Protein AF-A0A535FXM7-F1 (afdb_monomer)

Radius of gyration: 32.64 Å; Cα contacts (8 Å, |Δi|>4): 1085; chains: 1; bounding box: 68×48×135 Å

Foldseek 3Di:
DPDDPVVVVCVVVVVVVVVVVVVVVVLVVLVVVQVVVVVVVLVLQQQLQAQLQVQLLVVLAQDLDRFPQVSNQRSQVSSCCSNPNPDDGDRRDRPDDQWDWDADDVQQKIWIWGWDSPDPAWTKIKIKMKGWAARDNVVVVPPAEDFDAGPNDTHHRTHIDMYMDMDTRQHAFAAEEDDDDDDQAFAAEEEAAAEFEEETEEQAQEWYEYFDQAHDDDNYAYEIEYLHLYAAEYEWGRHPPHDGPPDQHDYDPDDDDDPDDDDRSDPPHPDNDRHDHDHHPHDSPDDDDDFDAEEAEDAAEWEQEEAEEETGEYAHEHEYAYQRYEYEYFAEEYEYDYAAEPAYAHYEYEFDDQVQQPPDDPHHYDRCVVPRSNDGRDPWRAHAYEFEHLALQDQRYHAHYARYEYAGFHGSSRVRHRYYYDYPPDDDPSPHPDPDRNHRHNYYGYHNYYYYYYGHD

Mean predicted aligned error: 16.91 Å

Sequence (457 aa):
MMTRNRRRKLAGQAILIMTLSIVVLTGLLAIAVDGGMIYLDKRRLQNASDSGALAGGDATETLPLRSYTSIHQTALTEIYHNLFPGTAVPVVPVGATATYTAYALSNTYQFTLTANIANTTWDTYQVVITEAHTFFAAQAIGFSSSGCTINATNTTNAFCLQARAKMWAGTYPFALILLDDQNVQYENLQLNGAPSKLILHDGGAKGGAISNESMNPGNGNIYFNPCGGSGDLWAANESAAGGAASATPAHTTGYFGDSGVYPACLPLHPTTPYPKTTVKIPFPNYPEPAVTGPTYSTPLTASGGTYYLCPGTYSGTLSESSPGSTVIMYPGVYRFTAPIAMSLSGGTIRNATALDYSPPVGAILINCAGYNVTAPAPADLGLIIEIKPPDCPTAGFNVSGGSTTLTFHPSAKYNNISFYIELNGAYPSFGCALTTPMGTHAVNISGQAVLNIYGAF

Solvent-accessible surface area (backbone atoms only — not comparable to full-atom values): 24190 Å² total; per-residue (Å²): 143,90,75,76,72,67,62,67,69,51,59,66,50,55,56,52,53,50,54,51,48,52,54,52,52,51,51,53,49,40,44,51,50,49,55,49,50,54,53,51,51,53,52,39,42,40,54,15,17,44,46,14,6,48,43,20,15,51,43,70,66,75,50,95,64,94,46,46,27,60,24,51,35,47,12,48,43,42,26,33,56,54,70,39,71,94,55,87,68,80,82,58,53,92,81,44,48,53,61,45,77,49,70,40,82,93,46,37,32,38,40,41,39,35,49,44,81,84,49,80,85,51,28,34,16,32,21,36,40,38,35,52,50,66,66,87,45,50,55,84,79,66,54,82,54,67,50,17,71,35,94,91,42,68,41,72,57,8,36,70,48,74,29,77,21,74,26,75,28,80,69,84,40,28,26,31,43,44,47,55,84,86,59,72,87,52,32,43,36,36,22,46,29,83,61,7,36,42,36,29,27,25,25,47,68,28,14,24,31,42,38,41,52,16,52,41,49,79,59,23,46,50,34,42,39,48,53,46,74,18,78,25,40,33,37,53,62,65,33,91,82,52,77,71,68,83,66,76,68,45,77,42,98,61,93,82,83,81,94,71,95,66,86,74,66,72,96,82,64,98,62,58,58,72,65,40,80,38,78,77,70,67,83,79,78,68,81,79,79,78,69,61,55,54,78,39,61,69,66,41,74,53,66,69,42,62,34,40,39,41,26,13,37,31,41,28,28,43,34,29,60,26,70,70,18,34,41,31,32,44,53,38,32,34,40,38,58,30,63,75,20,49,34,32,44,14,11,37,40,31,50,36,55,71,81,58,36,55,64,62,94,87,59,48,72,39,63,41,76,94,53,73,57,69,46,81,60,64,98,67,45,21,26,32,40,36,39,38,37,73,52,56,46,55,40,43,30,35,38,24,28,75,57,16,38,35,42,40,40,14,20,76,90,54,77,18,28,34,37,40,40,49,63,74,68,98,58,92,87,69,74,79,84,62,101,60,62,67,30,73,28,45,32,38,36,18,33,37,14,37,41,39,32,27,14,40,115

Secondary structure (DSSP, 8-state):
--SSSHHHHHHHHHHHHHHHHHHHHHHHHHHHHHHHHHHHHHHHHHHHHHHHHHHHHHHHHS-SS--HHHHHHHHHHHHHHHHSTTPPPPPPPTT--SEEEEEETTTTEEEEEEEE---SS-EEEEEEEEEEEEPSSGGGGT----PEEETTEEETTEEEEEEEEEEEE-------EE--SS-TTS-SEEEESTT-EEEEE-SSSS--EEB-S-EE-TT-EEEEE-SSS---EEEPP--SSS----SPPEE-SS--S---------S--S-PPPPEEES------PPPPPP-S-EE-S-EEE-SSEEEEPSEEE-S-EEE--TT-EEEE-SEEEEE-SS--EEESSSEEEEPPGGGSSPPTT-EEES-TT--TTSPPPS---EEEEE--SSTTS-SEEE-SSS-EEEE---GGGTT-SEEE----S-TTS----SS-SSS-SEEEETT-EEEEPPP-

Structure (mmCIF, N/CA/C/O backbone):
data_AF-A0A535FXM7-F1
#
_entry.id   AF-A0A535FXM7-F1
#
loop_
_atom_site.group_PDB
_atom_site.id
_atom_site.type_symbol
_atom_site.label_atom_id
_atom_site.label_alt_id
_atom_site.label_comp_id
_atom_site.label_asym_id
_atom_site.label_entity_id
_atom_site.label_seq_id
_atom_site.pdbx_PDB_ins_code
_atom_site.Cartn_x
_atom_site.Cartn_y
_atom_site.Cartn_z
_atom_site.occupancy
_atom_site.B_iso_or_equiv
_atom_site.auth_seq_id
_atom_site.auth_comp_id
_atom_site.auth_asym_id
_atom_site.auth_atom_id
_atom_site.pdbx_PDB_model_num
ATOM 1 N N . MET A 1 1 ? -29.737 9.827 94.657 1.00 46.06 1 MET A N 1
ATOM 2 C CA . MET A 1 1 ? -29.883 8.512 93.987 1.00 46.06 1 MET A CA 1
ATOM 3 C C . MET A 1 1 ? -30.565 8.718 92.627 1.00 46.06 1 MET A C 1
ATOM 5 O O . MET A 1 1 ? -31.759 8.513 92.507 1.00 46.06 1 MET A O 1
ATOM 9 N N . MET A 1 2 ? -29.860 9.243 91.612 1.00 51.88 2 MET A N 1
ATOM 10 C CA . MET A 1 2 ? -30.502 9.637 90.339 1.00 51.88 2 MET A CA 1
ATOM 11 C C . MET A 1 2 ? -29.506 9.704 89.163 1.00 51.88 2 MET A C 1
ATOM 13 O O . MET A 1 2 ? -29.454 10.678 88.430 1.00 51.88 2 MET A O 1
ATOM 17 N N . THR A 1 3 ? -28.665 8.682 88.978 1.00 56.25 3 THR A N 1
ATOM 18 C CA . THR A 1 3 ? -27.682 8.661 87.865 1.00 56.25 3 THR A CA 1
ATOM 19 C C . THR A 1 3 ? -27.618 7.343 87.088 1.00 56.25 3 THR A C 1
ATOM 21 O O . THR A 1 3 ? -26.948 7.274 86.061 1.00 56.25 3 THR A O 1
ATOM 24 N N . ARG A 1 4 ? -28.364 6.299 87.481 1.00 54.59 4 ARG A N 1
ATOM 25 C CA . ARG A 1 4 ? -28.248 4.967 86.849 1.00 54.59 4 ARG A CA 1
ATOM 26 C C . ARG A 1 4 ? -29.235 4.700 85.697 1.00 54.59 4 ARG A C 1
ATOM 28 O O . ARG A 1 4 ? -28.945 3.865 84.847 1.00 54.59 4 ARG A O 1
ATOM 35 N N . ASN A 1 5 ? -30.339 5.451 85.592 1.00 53.28 5 ASN A N 1
ATOM 36 C CA . ASN A 1 5 ? -31.394 5.199 84.589 1.00 53.28 5 ASN A CA 1
ATOM 37 C C . ASN A 1 5 ? -31.210 5.908 83.231 1.00 53.28 5 ASN A C 1
ATOM 39 O O . ASN A 1 5 ? -31.860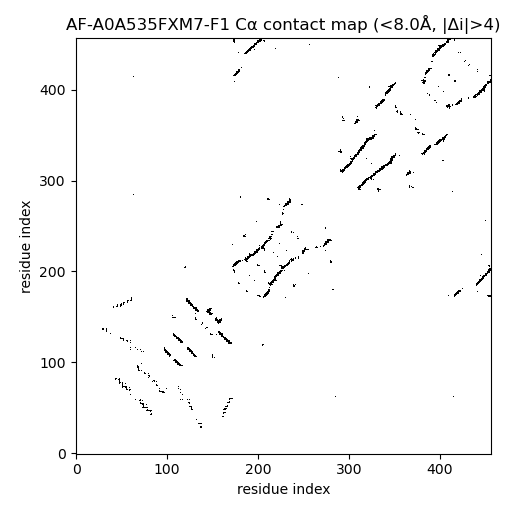 5.519 82.264 1.00 53.28 5 ASN A O 1
ATOM 43 N N . ARG A 1 6 ? -30.306 6.895 83.099 1.00 54.12 6 ARG A N 1
ATOM 44 C CA . ARG A 1 6 ? -30.030 7.544 81.795 1.00 54.12 6 ARG A CA 1
ATOM 45 C C . ARG A 1 6 ? -29.199 6.671 80.845 1.00 54.12 6 ARG A C 1
ATOM 47 O O . ARG A 1 6 ? -29.426 6.722 79.642 1.00 54.12 6 ARG A O 1
ATOM 54 N N . ARG A 1 7 ? -28.307 5.810 81.358 1.00 54.31 7 ARG A N 1
ATOM 55 C CA . ARG A 1 7 ? -27.455 4.940 80.516 1.00 54.31 7 ARG A CA 1
ATOM 56 C C . ARG A 1 7 ? -28.236 3.857 79.754 1.00 54.31 7 ARG A C 1
ATOM 58 O O . ARG A 1 7 ? -27.827 3.488 78.663 1.00 54.31 7 ARG A O 1
ATOM 65 N N . ARG A 1 8 ? -29.378 3.383 80.275 1.00 55.88 8 ARG A N 1
ATOM 66 C CA . ARG A 1 8 ? -30.195 2.345 79.608 1.00 55.88 8 ARG A CA 1
ATOM 67 C C . ARG A 1 8 ? -31.012 2.865 78.416 1.00 55.88 8 ARG A C 1
ATOM 69 O O . ARG A 1 8 ? -31.268 2.091 77.506 1.00 55.88 8 ARG A O 1
ATOM 76 N N . LYS A 1 9 ? -31.380 4.154 78.379 1.00 55.69 9 LYS A N 1
ATOM 77 C CA . LYS A 1 9 ? -32.148 4.736 77.256 1.00 55.69 9 LYS A CA 1
ATOM 78 C C . LYS A 1 9 ? -31.296 5.043 76.015 1.00 55.69 9 LYS A C 1
ATOM 80 O O . LYS A 1 9 ? -31.831 5.052 74.917 1.00 55.69 9 LYS A O 1
ATOM 85 N N . LEU A 1 10 ? -29.986 5.242 76.175 1.00 57.44 10 LEU A N 1
ATOM 86 C CA . LEU A 1 10 ? -29.049 5.502 75.068 1.00 57.44 10 LEU A CA 1
ATOM 87 C C . LEU A 1 10 ? -28.481 4.211 74.441 1.00 57.44 10 LEU A C 1
ATOM 89 O O . LEU A 1 10 ? -28.042 4.230 73.295 1.00 57.44 10 LEU A O 1
ATOM 93 N N . ALA A 1 11 ? -28.524 3.079 75.157 1.00 61.78 11 ALA A N 1
ATOM 94 C CA . ALA A 1 11 ? -27.952 1.809 74.694 1.00 61.78 11 ALA A CA 1
ATOM 95 C C . ALA A 1 11 ? -28.640 1.244 73.430 1.00 61.78 11 ALA A C 1
ATOM 97 O O . ALA A 1 11 ? -27.973 0.649 72.592 1.00 61.78 11 ALA A O 1
ATOM 98 N N . GLY A 1 12 ? -29.948 1.479 73.256 1.00 71.44 12 GLY A N 1
ATOM 99 C CA . GLY A 1 12 ? -30.693 1.080 72.050 1.00 71.44 12 GLY A CA 1
ATOM 100 C C . GLY A 1 12 ? -30.568 2.058 70.874 1.00 71.44 12 GLY A C 1
ATOM 101 O O . GLY A 1 12 ? -30.855 1.698 69.740 1.00 71.44 12 GLY A O 1
ATOM 102 N N . GLN A 1 13 ? -30.110 3.290 71.108 1.00 80.44 13 GLN A N 1
ATOM 103 C CA . GLN A 1 13 ? -29.904 4.267 70.035 1.00 80.44 13 GLN A CA 1
ATOM 104 C C . GLN A 1 13 ? -28.590 4.006 69.291 1.00 80.44 13 GLN A C 1
ATOM 106 O O . GLN A 1 13 ? -28.522 4.169 68.075 1.00 80.44 13 GLN A O 1
ATOM 111 N N . ALA A 1 14 ? -27.561 3.544 70.008 1.00 83.75 14 ALA A N 1
ATOM 112 C CA . ALA A 1 14 ? -26.267 3.216 69.419 1.00 83.75 14 ALA A CA 1
ATOM 113 C C . ALA A 1 14 ? -26.374 2.112 68.351 1.00 83.75 14 ALA A C 1
ATOM 115 O O . ALA A 1 14 ? -25.766 2.236 67.292 1.00 83.75 14 ALA A O 1
ATOM 116 N N . ILE A 1 15 ? -27.194 1.077 68.580 1.00 87.50 15 ILE A N 1
ATOM 117 C CA . ILE A 1 15 ? -27.376 -0.008 67.602 1.00 87.50 15 ILE A CA 1
ATOM 118 C C . ILE A 1 15 ? -28.141 0.458 66.353 1.00 87.50 15 ILE A C 1
ATOM 120 O O . ILE A 1 15 ? -27.818 0.033 65.247 1.00 87.50 15 ILE A O 1
ATOM 124 N N . LEU A 1 16 ? -29.094 1.388 66.495 1.00 88.19 16 LEU A N 1
ATOM 125 C CA . LEU A 1 16 ? -29.804 1.994 65.360 1.00 88.19 16 LEU A CA 1
ATOM 126 C C . LEU A 1 16 ? -28.874 2.870 64.516 1.00 88.19 16 LEU A C 1
ATOM 128 O O . LEU A 1 16 ? -28.870 2.768 63.295 1.00 88.19 16 LEU A O 1
ATOM 132 N N . ILE A 1 17 ? -28.037 3.692 65.155 1.00 89.62 17 ILE A N 1
ATOM 133 C CA . ILE A 1 17 ? -27.054 4.512 64.434 1.00 89.62 17 ILE A CA 1
ATOM 134 C C . ILE A 1 17 ? -26.026 3.617 63.735 1.00 89.62 17 ILE A C 1
ATOM 136 O O . ILE A 1 17 ? -25.681 3.873 62.584 1.00 89.62 17 ILE A O 1
ATOM 140 N N . MET A 1 18 ? -25.569 2.547 64.394 1.00 91.50 18 MET A N 1
ATOM 141 C CA . MET A 1 18 ? -24.604 1.605 63.823 1.00 91.50 18 MET A CA 1
ATOM 142 C C . MET A 1 18 ? -25.181 0.871 62.610 1.00 91.50 18 MET A C 1
ATOM 144 O O . MET A 1 18 ? -24.543 0.831 61.563 1.00 91.50 18 MET A O 1
ATOM 148 N N . THR A 1 19 ? -26.396 0.332 62.724 1.00 93.69 19 THR A N 1
ATOM 149 C CA . THR A 1 19 ? -27.067 -0.360 61.612 1.00 93.69 19 THR A CA 1
ATOM 150 C C . THR A 1 19 ? -27.323 0.581 60.436 1.00 93.69 19 THR A C 1
ATOM 152 O O . THR A 1 19 ? -26.995 0.233 59.305 1.00 93.69 19 THR A O 1
ATOM 155 N N . LEU A 1 20 ? -27.799 1.805 60.688 1.00 92.62 20 LEU A N 1
ATOM 156 C CA . LEU A 1 20 ? -28.018 2.801 59.637 1.00 92.62 20 LEU A CA 1
ATOM 157 C C . LEU A 1 20 ? -26.703 3.247 58.975 1.00 92.62 20 LEU A C 1
ATOM 159 O O . LEU A 1 20 ? -26.644 3.386 57.756 1.00 92.62 20 LEU A O 1
ATOM 163 N N . SER A 1 21 ? -25.622 3.383 59.748 1.00 93.12 21 SER A N 1
ATOM 164 C CA . SER A 1 21 ? -24.287 3.676 59.207 1.00 93.12 21 SER A CA 1
ATOM 165 C C . SER A 1 21 ? -23.767 2.544 58.318 1.00 93.12 21 SER A C 1
ATOM 167 O O . SER A 1 21 ? -23.209 2.816 57.261 1.00 93.12 21 SER A O 1
ATOM 169 N N . ILE A 1 22 ? -23.984 1.277 58.694 1.00 94.56 22 ILE A N 1
ATOM 170 C CA . ILE A 1 22 ? -23.599 0.122 57.867 1.00 94.56 22 ILE A CA 1
ATOM 171 C C . ILE A 1 22 ? -24.371 0.127 56.541 1.00 94.56 22 ILE A C 1
ATOM 173 O O . ILE A 1 22 ? -23.771 -0.093 55.491 1.00 94.56 22 ILE A O 1
ATOM 177 N N . VAL A 1 23 ? -25.673 0.429 56.560 1.00 91.44 23 VAL A N 1
ATOM 178 C CA . VAL A 1 23 ? -26.490 0.548 55.338 1.00 91.44 23 VAL A CA 1
ATOM 179 C C . VAL A 1 23 ? -25.980 1.675 54.435 1.00 91.44 23 VAL A C 1
ATOM 181 O O . VAL A 1 23 ? -25.826 1.483 53.233 1.00 91.44 23 VAL A O 1
ATOM 184 N N . VAL A 1 24 ? -25.649 2.838 55.001 1.00 91.31 24 VAL A N 1
ATOM 185 C CA . VAL A 1 24 ? -25.098 3.958 54.221 1.00 91.31 24 VAL A CA 1
ATOM 186 C C . VAL A 1 24 ? -23.736 3.600 53.621 1.00 91.31 24 VAL A C 1
ATOM 188 O O . VAL A 1 24 ? -23.514 3.822 52.434 1.00 91.31 24 VAL A O 1
ATOM 191 N N . LEU A 1 25 ? -22.829 3.009 54.405 1.00 93.00 25 LEU A N 1
ATOM 192 C CA . LEU A 1 25 ? -21.498 2.622 53.927 1.00 93.00 25 LEU A CA 1
ATOM 193 C C . LEU A 1 25 ? -21.560 1.527 52.854 1.00 93.00 25 LEU A C 1
ATOM 195 O O . LEU A 1 25 ? -20.816 1.591 51.878 1.00 93.00 25 LEU A O 1
ATOM 199 N N . THR A 1 26 ? -22.461 0.553 52.997 1.00 89.81 26 THR A N 1
ATOM 200 C CA . THR A 1 26 ? -22.679 -0.482 51.972 1.00 89.81 26 THR A CA 1
ATOM 201 C C . THR A 1 26 ? -23.300 0.095 50.702 1.00 89.81 26 THR A C 1
ATOM 203 O O . THR A 1 26 ? -22.863 -0.262 49.611 1.00 89.81 26 THR A O 1
ATOM 206 N N . GLY A 1 27 ? -24.230 1.048 50.817 1.00 86.62 27 GLY A N 1
ATOM 207 C CA . GLY A 1 27 ? -24.760 1.792 49.672 1.00 86.62 27 GLY A CA 1
ATOM 208 C C . GLY A 1 27 ? -23.674 2.567 48.919 1.00 86.62 27 GLY A C 1
ATOM 209 O O . GLY A 1 27 ? -23.576 2.463 47.699 1.00 86.62 27 GLY A O 1
ATOM 210 N N . LEU A 1 28 ? -22.801 3.284 49.636 1.00 88.38 28 LEU A N 1
ATOM 211 C CA . LEU A 1 28 ? -21.673 4.006 49.033 1.00 88.38 28 LEU A CA 1
ATOM 212 C C . LEU A 1 28 ? -20.666 3.063 48.361 1.00 88.38 28 LEU A C 1
ATOM 214 O O . LEU A 1 28 ? -20.186 3.368 47.270 1.00 88.38 28 LEU A O 1
ATOM 218 N N . LEU A 1 29 ? -20.373 1.913 48.975 1.00 89.81 29 LEU A N 1
ATOM 219 C CA . LEU A 1 29 ? -19.514 0.889 48.379 1.00 89.81 29 LEU A CA 1
ATOM 220 C C . LEU A 1 29 ? -20.103 0.366 47.065 1.00 89.81 29 LEU A C 1
ATOM 222 O O . LEU A 1 29 ? -19.382 0.250 46.080 1.00 89.81 29 LEU A O 1
ATOM 226 N N . ALA A 1 30 ? -21.404 0.085 47.035 1.00 86.25 30 ALA A N 1
ATOM 227 C CA . ALA A 1 30 ? -22.064 -0.436 45.845 1.00 86.25 30 ALA A CA 1
ATOM 228 C C . ALA A 1 30 ? -22.018 0.565 44.674 1.00 86.25 30 ALA A C 1
ATOM 230 O O . ALA A 1 30 ? -21.722 0.182 43.545 1.00 86.25 30 ALA A O 1
ATOM 231 N N . ILE A 1 31 ? -22.201 1.862 44.954 1.00 85.50 31 ILE A N 1
ATOM 232 C CA . ILE A 1 31 ? -22.034 2.936 43.959 1.00 85.50 31 ILE A CA 1
ATOM 233 C C . ILE A 1 31 ? -20.584 3.020 43.476 1.00 85.50 31 ILE A C 1
ATOM 235 O O . ILE A 1 31 ? -20.338 3.191 42.283 1.00 85.50 31 ILE A O 1
ATOM 239 N N . ALA A 1 32 ? -19.617 2.909 44.390 1.00 88.25 32 ALA A N 1
ATOM 240 C CA . ALA A 1 32 ? -18.202 2.951 44.039 1.00 88.25 32 ALA A CA 1
ATOM 241 C C . ALA A 1 32 ? -17.804 1.777 43.130 1.00 88.25 32 ALA A C 1
ATOM 243 O O . ALA A 1 32 ? -17.017 1.967 42.204 1.00 88.25 32 ALA A O 1
ATOM 244 N N . VAL A 1 33 ? -18.374 0.588 43.357 1.00 89.12 33 VAL A N 1
ATOM 245 C CA . VAL A 1 33 ? -18.168 -0.589 42.501 1.00 89.12 33 VAL A CA 1
ATOM 246 C C . VAL A 1 33 ? -18.789 -0.376 41.121 1.00 89.12 33 VAL A C 1
ATOM 248 O O . VAL A 1 33 ? -18.072 -0.517 40.134 1.00 89.12 33 VAL A O 1
ATOM 251 N N . ASP A 1 34 ? -20.060 0.030 41.032 1.00 86.75 34 ASP A N 1
ATOM 252 C CA . ASP A 1 34 ? -20.723 0.295 39.742 1.00 86.75 34 ASP A CA 1
ATOM 253 C C . ASP A 1 34 ? -19.975 1.376 38.938 1.00 86.75 34 ASP A C 1
ATOM 255 O O . ASP A 1 34 ? -19.668 1.193 37.760 1.00 86.75 34 ASP A O 1
ATOM 259 N N . GLY A 1 35 ? -19.606 2.489 39.583 1.00 84.75 35 GLY A N 1
ATOM 260 C CA . GLY A 1 35 ? -18.837 3.559 38.945 1.00 84.75 35 GLY A CA 1
ATOM 261 C C . GLY A 1 35 ? -17.442 3.108 38.500 1.00 84.75 35 GLY A C 1
ATOM 262 O O . GLY A 1 35 ? -16.980 3.487 37.421 1.00 84.75 35 GLY A O 1
ATOM 263 N N . GLY A 1 36 ? -16.785 2.266 39.302 1.00 88.12 36 GLY A N 1
ATOM 264 C CA . GLY A 1 36 ? -15.497 1.666 38.967 1.00 88.12 36 GLY A CA 1
ATOM 265 C C . GLY A 1 36 ? -15.577 0.740 37.754 1.00 88.12 36 GLY A C 1
ATOM 266 O O . GLY A 1 36 ? -14.736 0.838 36.861 1.00 88.12 36 GLY A O 1
ATOM 267 N N . MET A 1 37 ? -16.607 -0.106 37.680 1.00 88.12 37 MET A N 1
ATOM 268 C CA . MET A 1 37 ? -16.824 -1.026 36.558 1.00 88.12 37 MET A CA 1
ATOM 269 C C . MET A 1 37 ? -17.064 -0.270 35.248 1.00 88.12 37 MET A C 1
ATOM 271 O O . MET A 1 37 ? -16.378 -0.531 34.265 1.00 88.12 37 MET A O 1
ATOM 275 N N . ILE A 1 38 ? -17.929 0.749 35.254 1.00 88.31 38 ILE A N 1
ATOM 276 C CA . ILE A 1 38 ? -18.189 1.588 34.070 1.00 88.31 38 ILE A CA 1
ATOM 277 C C . ILE A 1 38 ? -16.915 2.270 33.572 1.00 88.31 38 ILE A C 1
ATOM 279 O O . ILE A 1 38 ? -16.672 2.365 32.367 1.00 88.31 38 ILE A O 1
ATOM 283 N N . TYR A 1 39 ? -16.093 2.774 34.495 1.00 89.62 39 TYR A N 1
ATOM 284 C CA . TYR A 1 39 ? -14.831 3.410 34.140 1.00 89.62 39 TYR A CA 1
ATOM 285 C C . TYR A 1 39 ? -13.855 2.419 33.488 1.00 89.62 39 TYR A C 1
ATOM 287 O O . TYR A 1 39 ? -13.200 2.760 32.499 1.00 89.62 39 TYR A O 1
ATOM 295 N N . LEU A 1 40 ? -13.774 1.192 34.014 1.00 90.06 40 LEU A N 1
ATOM 296 C CA . LEU A 1 40 ? -12.944 0.131 33.445 1.00 90.06 40 LEU A CA 1
ATOM 297 C C . LEU A 1 40 ? -13.431 -0.287 32.054 1.00 90.06 40 LEU A C 1
ATOM 299 O O . LEU A 1 40 ? -12.609 -0.362 31.139 1.00 90.06 40 LEU A O 1
ATOM 303 N N . ASP A 1 41 ? -14.737 -0.485 31.873 1.00 90.06 41 ASP A N 1
ATOM 304 C CA . ASP A 1 41 ? -15.322 -0.868 30.583 1.00 90.06 41 ASP A CA 1
ATOM 305 C C . ASP A 1 41 ? -15.101 0.223 29.539 1.00 90.06 41 ASP A C 1
ATOM 307 O O . ASP A 1 41 ? -14.587 -0.048 28.455 1.00 90.06 41 ASP A O 1
ATOM 311 N N . LYS A 1 42 ? -15.323 1.495 29.899 1.00 90.06 42 LYS A N 1
ATOM 312 C CA . LYS A 1 42 ? -15.007 2.628 29.020 1.00 90.06 42 LYS A CA 1
ATOM 313 C C . LYS A 1 42 ? -13.553 2.598 28.544 1.00 90.06 42 LYS A C 1
ATOM 315 O O . LYS A 1 42 ? -13.299 2.794 27.357 1.00 90.06 42 LYS A O 1
ATOM 320 N N . ARG A 1 43 ? -12.595 2.370 29.447 1.00 91.06 43 ARG A N 1
ATOM 321 C CA . ARG A 1 43 ? -11.167 2.358 29.095 1.00 91.06 43 ARG A CA 1
ATOM 322 C C . ARG A 1 43 ? -10.808 1.165 28.209 1.00 91.06 43 ARG A C 1
ATOM 324 O O . ARG A 1 43 ? -10.016 1.317 27.284 1.00 91.06 43 ARG A O 1
ATOM 331 N N . ARG A 1 44 ? -11.408 -0.001 28.456 1.00 91.38 44 ARG A N 1
ATOM 332 C CA . ARG A 1 44 ? -11.240 -1.191 27.609 1.00 91.38 44 ARG A CA 1
ATOM 333 C C . ARG A 1 44 ? -11.807 -0.972 26.211 1.00 91.38 44 ARG A C 1
ATOM 335 O O . ARG A 1 44 ? -11.112 -1.249 25.240 1.00 91.38 44 ARG A O 1
ATOM 342 N N . LEU A 1 45 ? -13.014 -0.410 26.110 1.00 92.75 45 LEU A N 1
ATOM 343 C CA . LEU A 1 45 ? -13.646 -0.064 24.837 1.00 92.75 45 LEU A CA 1
ATOM 344 C C . LEU A 1 45 ? -12.800 0.922 24.030 1.00 92.75 45 LEU A C 1
ATOM 346 O O . LEU A 1 45 ? -12.636 0.728 22.832 1.00 92.75 45 LEU A O 1
ATOM 350 N N . GLN A 1 46 ? -12.254 1.953 24.682 1.00 93.94 46 GLN A N 1
ATOM 351 C CA . GLN A 1 46 ? -11.379 2.938 24.038 1.00 93.94 46 GLN A CA 1
ATOM 352 C C . GLN A 1 46 ? -10.089 2.298 23.525 1.00 93.94 46 GLN A C 1
ATOM 354 O O . GLN A 1 46 ? -9.781 2.417 22.343 1.00 93.94 46 GLN A O 1
ATOM 359 N N . ASN A 1 47 ? -9.387 1.549 24.379 1.00 92.00 47 ASN A N 1
ATOM 360 C CA . ASN A 1 47 ? -8.163 0.857 23.982 1.00 92.00 47 ASN A CA 1
ATOM 361 C C . ASN A 1 47 ? -8.409 -0.100 22.807 1.00 92.00 47 ASN A C 1
ATOM 363 O O . ASN A 1 47 ? -7.622 -0.120 21.868 1.00 92.00 47 ASN A O 1
ATOM 367 N N . ALA A 1 48 ? -9.512 -0.855 22.838 1.00 92.75 48 ALA A N 1
ATOM 368 C CA . ALA A 1 48 ? -9.878 -1.775 21.769 1.00 92.75 48 ALA A CA 1
ATOM 369 C C . ALA A 1 48 ? -10.304 -1.059 20.480 1.00 92.75 48 ALA A C 1
ATOM 371 O O . ALA A 1 48 ? -9.992 -1.529 19.388 1.00 92.75 48 ALA A O 1
ATOM 372 N N . SER A 1 49 ? -11.018 0.070 20.576 1.00 94.75 49 SER A N 1
ATOM 373 C CA . SER A 1 49 ? -11.380 0.845 19.389 1.00 94.75 49 SER A CA 1
ATOM 374 C C . SER A 1 49 ? -10.151 1.466 18.741 1.00 94.75 49 SER A C 1
ATOM 376 O O . SER A 1 49 ? -10.031 1.410 17.522 1.00 94.75 49 SER A O 1
ATOM 378 N N . ASP A 1 50 ? -9.240 2.021 19.543 1.00 92.50 50 ASP A N 1
ATOM 379 C CA . ASP A 1 50 ? -8.034 2.687 19.055 1.00 92.50 50 ASP A CA 1
ATOM 380 C C . ASP A 1 50 ? -7.069 1.682 18.418 1.00 92.50 50 ASP A C 1
ATOM 382 O O . ASP A 1 50 ? -6.608 1.913 17.300 1.00 92.50 50 ASP A O 1
ATOM 386 N N . SER A 1 51 ? -6.830 0.532 19.062 1.00 90.62 51 SER A N 1
ATOM 387 C CA . SER A 1 51 ? -6.003 -0.538 18.488 1.00 90.62 51 SER A CA 1
ATOM 388 C C . SER A 1 51 ? -6.625 -1.124 17.222 1.00 90.62 51 SER A C 1
ATOM 390 O O . SER A 1 51 ? -5.942 -1.267 16.211 1.00 90.62 51 SER A O 1
ATOM 392 N N . GLY A 1 52 ? -7.937 -1.379 17.228 1.00 91.62 52 GLY A N 1
ATOM 393 C CA . GLY A 1 52 ? -8.665 -1.862 16.057 1.00 91.62 52 GLY A CA 1
ATOM 394 C C . GLY A 1 52 ? -8.646 -0.876 14.889 1.00 91.62 52 GLY A C 1
ATOM 395 O O . GLY A 1 52 ? -8.522 -1.286 13.735 1.00 91.62 52 GLY A O 1
ATOM 396 N N . ALA A 1 53 ? -8.764 0.425 15.170 1.00 91.94 53 ALA A N 1
ATOM 397 C CA . ALA A 1 53 ? -8.689 1.461 14.147 1.00 91.94 53 ALA A CA 1
ATOM 398 C C . ALA A 1 53 ? -7.275 1.589 13.577 1.00 91.94 53 ALA A C 1
ATOM 400 O O . ALA A 1 53 ? -7.137 1.716 12.362 1.00 91.94 53 ALA A O 1
ATOM 401 N N . LEU A 1 54 ? -6.248 1.512 14.429 1.00 88.56 54 LEU A N 1
ATOM 402 C CA . LEU A 1 54 ? -4.852 1.537 14.007 1.00 88.56 54 LEU A CA 1
ATOM 403 C C . LEU A 1 54 ? -4.509 0.329 13.131 1.00 88.56 54 LEU A C 1
ATOM 405 O O . LEU A 1 54 ? -3.999 0.508 12.034 1.00 88.56 54 LEU A O 1
ATOM 409 N N . ALA A 1 55 ? -4.859 -0.879 13.568 1.00 89.38 55 ALA A N 1
ATOM 410 C CA . ALA A 1 55 ? -4.556 -2.109 12.844 1.00 89.38 55 ALA A CA 1
ATOM 411 C C . ALA A 1 55 ? -5.365 -2.260 11.551 1.00 89.38 55 ALA A C 1
ATOM 413 O O . ALA A 1 55 ? -4.846 -2.716 10.537 1.00 89.38 55 ALA A O 1
ATOM 414 N N . GLY A 1 56 ? -6.636 -1.844 11.554 1.00 86.88 56 GLY A N 1
ATOM 415 C CA . GLY A 1 56 ? -7.427 -1.779 10.327 1.00 86.88 56 GLY A CA 1
ATOM 416 C C . GLY A 1 56 ? -6.880 -0.747 9.346 1.00 86.88 56 GLY A C 1
ATOM 417 O O . GLY A 1 56 ? -6.837 -1.008 8.152 1.00 86.88 56 GLY A O 1
ATOM 418 N N . GLY A 1 57 ? -6.416 0.397 9.844 1.00 81.69 57 GLY A N 1
ATOM 419 C CA . GLY A 1 57 ? -5.769 1.418 9.032 1.00 81.69 57 GLY A CA 1
ATOM 420 C C . GLY A 1 57 ? -4.426 0.983 8.436 1.00 81.69 57 GLY A C 1
ATOM 421 O O . GLY A 1 57 ? -4.199 1.156 7.244 1.00 81.69 57 GLY A O 1
ATOM 422 N N . ASP A 1 58 ? -3.577 0.325 9.216 1.00 79.00 58 ASP A N 1
ATOM 423 C CA . ASP A 1 58 ? -2.330 -0.275 8.722 1.00 79.00 58 ASP A CA 1
ATOM 424 C C . ASP A 1 58 ? -2.607 -1.375 7.674 1.00 79.00 58 ASP A C 1
ATOM 426 O O . ASP A 1 58 ? -2.000 -1.429 6.605 1.00 79.00 58 ASP A O 1
ATOM 430 N N . ALA A 1 59 ? -3.637 -2.199 7.895 1.00 76.62 59 ALA A N 1
ATOM 431 C CA . ALA A 1 59 ? -4.081 -3.190 6.914 1.00 76.62 59 ALA A CA 1
ATOM 432 C C . ALA A 1 59 ? -4.687 -2.568 5.641 1.00 76.62 59 ALA A C 1
ATOM 434 O O . ALA A 1 59 ? -4.657 -3.201 4.583 1.00 76.62 59 ALA A O 1
ATOM 435 N N . THR A 1 60 ? -5.241 -1.347 5.707 1.00 72.38 60 THR A N 1
ATOM 436 C CA . THR A 1 60 ? -5.639 -0.612 4.490 1.00 72.38 60 THR A CA 1
ATOM 437 C C . THR A 1 60 ? -4.440 -0.155 3.661 1.00 72.38 60 THR A C 1
ATOM 439 O O . THR A 1 60 ? -4.602 0.064 2.463 1.00 72.38 60 THR A O 1
ATOM 442 N N . GLU A 1 61 ? -3.258 -0.045 4.270 1.00 67.00 61 GLU A N 1
ATOM 443 C CA . GLU A 1 61 ? -2.029 0.455 3.648 1.00 67.00 61 GLU A CA 1
ATOM 444 C C . GLU A 1 61 ? -1.149 -0.669 3.071 1.00 67.00 61 GLU A C 1
ATOM 446 O O . GLU A 1 61 ? -0.536 -0.499 2.022 1.00 67.00 61 GLU A O 1
ATOM 451 N N . THR A 1 62 ? -1.121 -1.841 3.713 1.00 55.84 62 THR A N 1
ATOM 452 C CA . THR A 1 62 ? -0.113 -2.895 3.475 1.00 55.84 62 THR A CA 1
ATOM 453 C C . THR A 1 62 ? -0.512 -4.011 2.493 1.00 55.84 62 THR A C 1
ATOM 455 O O . THR A 1 62 ? 0.291 -4.910 2.240 1.00 55.84 62 THR A O 1
ATOM 458 N N . LEU A 1 63 ? -1.723 -4.009 1.915 1.00 46.06 63 LEU A N 1
ATOM 459 C CA . LEU A 1 63 ? -2.230 -5.161 1.147 1.00 46.06 63 LEU A CA 1
ATOM 460 C C . LEU A 1 63 ? -2.300 -4.936 -0.382 1.00 46.06 63 LEU A C 1
ATOM 462 O O . LEU A 1 63 ? -2.990 -4.020 -0.833 1.00 46.06 63 LEU A O 1
ATOM 466 N N . PRO A 1 64 ? -1.711 -5.836 -1.206 1.00 38.88 64 PRO A N 1
ATOM 467 C CA . PRO A 1 64 ? -1.625 -5.695 -2.670 1.00 38.88 64 PRO A CA 1
ATOM 468 C C . PRO A 1 64 ? -2.968 -5.875 -3.409 1.00 38.88 64 PRO A C 1
ATOM 470 O O . PRO A 1 64 ? -3.066 -5.649 -4.612 1.00 38.88 64 PRO A O 1
ATOM 473 N N . LEU A 1 65 ? -4.035 -6.263 -2.703 1.00 41.75 65 LEU A N 1
ATOM 474 C CA . LEU A 1 65 ? -5.402 -6.341 -3.216 1.00 41.75 65 LEU A CA 1
ATOM 475 C C . LEU A 1 65 ? -6.341 -5.787 -2.139 1.00 41.75 65 LEU A C 1
ATOM 477 O O . LEU A 1 65 ? -6.515 -6.403 -1.088 1.00 41.75 65 LEU A O 1
ATOM 481 N N . ARG A 1 66 ? -6.938 -4.618 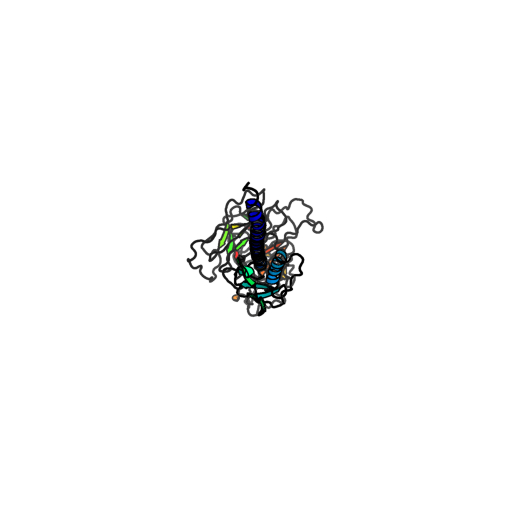-2.397 1.00 58.09 66 ARG A N 1
ATOM 482 C CA . ARG A 1 66 ? -7.875 -3.919 -1.500 1.00 58.09 66 ARG A CA 1
ATOM 483 C C . ARG A 1 66 ? -9.124 -4.770 -1.216 1.00 58.09 66 ARG A C 1
ATOM 485 O O . ARG A 1 66 ? -10.140 -4.638 -1.893 1.00 58.09 66 ARG A O 1
ATOM 492 N N . SER A 1 67 ? -9.047 -5.654 -0.222 1.00 69.88 67 SER A N 1
ATOM 493 C CA . SER A 1 67 ? -10.135 -6.546 0.187 1.00 69.88 67 SER A CA 1
ATOM 494 C C . SER A 1 67 ? -10.667 -6.155 1.562 1.00 69.88 67 SER A C 1
ATOM 496 O O . SER A 1 67 ? -9.950 -6.204 2.560 1.00 69.88 67 SER A O 1
ATOM 498 N N . TYR A 1 68 ? -11.950 -5.800 1.638 1.00 80.94 68 TYR A N 1
ATOM 499 C CA . TYR A 1 68 ? -12.605 -5.451 2.904 1.00 80.94 68 TYR A CA 1
ATOM 500 C C . TYR A 1 68 ? -12.551 -6.589 3.927 1.00 80.94 68 TYR A C 1
ATOM 502 O O . TYR A 1 68 ? -12.412 -6.336 5.120 1.00 80.94 68 TYR A O 1
ATOM 510 N N . THR A 1 69 ? -12.608 -7.845 3.476 1.00 86.06 69 THR A N 1
ATOM 511 C CA . THR A 1 69 ? -12.576 -9.012 4.362 1.00 86.06 69 THR A CA 1
ATOM 512 C C . THR A 1 69 ? -11.295 -9.064 5.199 1.00 86.06 69 THR A C 1
ATOM 514 O O . THR A 1 69 ? -11.380 -9.238 6.412 1.00 86.06 69 THR A O 1
ATOM 517 N N . SER A 1 70 ? -10.118 -8.877 4.593 1.00 83.88 70 SER A N 1
ATOM 518 C CA . SER A 1 70 ? -8.838 -8.941 5.313 1.00 83.88 70 SER A CA 1
ATOM 519 C C . SER A 1 70 ? -8.641 -7.745 6.241 1.00 83.88 70 SER A C 1
ATOM 521 O O . SER A 1 70 ? -8.263 -7.928 7.393 1.00 83.88 70 SER A O 1
ATOM 523 N N . ILE A 1 71 ? -8.973 -6.537 5.776 1.00 84.88 71 ILE A N 1
ATOM 524 C CA . ILE A 1 71 ? -8.866 -5.306 6.572 1.00 84.88 71 ILE A CA 1
ATOM 525 C C . ILE A 1 71 ? -9.729 -5.416 7.837 1.00 84.88 71 ILE A C 1
ATOM 527 O O . ILE A 1 71 ? -9.269 -5.169 8.956 1.00 84.88 71 ILE A O 1
ATOM 531 N N . HIS A 1 72 ? -10.990 -5.825 7.669 1.00 91.81 72 HIS A N 1
ATOM 532 C CA . HIS A 1 72 ? -11.893 -6.028 8.791 1.00 91.81 72 HIS A CA 1
ATOM 533 C C . HIS A 1 72 ? -11.419 -7.152 9.708 1.00 91.81 72 HIS A C 1
ATOM 535 O O . HIS A 1 72 ? -11.543 -7.003 10.919 1.00 91.81 72 HIS A O 1
ATOM 541 N N . GLN A 1 73 ? -10.843 -8.234 9.173 1.00 92.69 73 GLN A N 1
ATOM 542 C CA . GLN A 1 73 ? -10.319 -9.327 9.992 1.00 92.69 73 GLN A CA 1
ATOM 543 C C . GLN A 1 73 ? -9.177 -8.860 10.904 1.00 92.69 73 GLN A C 1
ATOM 545 O O . GLN A 1 73 ? -9.190 -9.181 12.094 1.00 92.69 73 GLN A O 1
ATOM 550 N N . THR A 1 74 ? -8.221 -8.083 10.386 1.00 90.06 74 THR A N 1
ATOM 551 C CA . THR A 1 74 ? -7.091 -7.562 11.174 1.00 90.06 74 THR A CA 1
ATOM 552 C C . THR A 1 74 ? -7.574 -6.640 12.291 1.00 90.06 74 THR A C 1
ATOM 554 O O . THR A 1 74 ? -7.228 -6.838 13.455 1.00 90.06 74 THR A O 1
ATOM 557 N N . ALA A 1 75 ? -8.465 -5.695 11.972 1.00 92.94 75 ALA A N 1
ATOM 558 C CA . ALA A 1 75 ? -9.062 -4.816 12.975 1.00 92.94 75 ALA A CA 1
ATOM 559 C C . ALA A 1 75 ? -9.824 -5.597 14.058 1.00 92.94 75 ALA A C 1
ATOM 561 O O . ALA A 1 75 ? -9.690 -5.319 15.246 1.00 92.94 75 ALA A O 1
ATOM 562 N N . LEU A 1 76 ? -10.631 -6.583 13.654 1.00 94.25 76 LEU A N 1
ATOM 563 C CA . LEU A 1 76 ? -11.459 -7.376 14.565 1.00 94.25 76 LEU A CA 1
ATOM 564 C C . LEU A 1 76 ? -10.599 -8.269 15.469 1.00 94.25 76 LEU A C 1
ATOM 566 O O . LEU A 1 76 ? -10.936 -8.457 16.635 1.00 94.25 76 LEU A O 1
ATOM 570 N N . THR A 1 77 ? -9.452 -8.733 14.974 1.00 93.50 77 THR A N 1
ATOM 571 C CA . THR A 1 77 ? -8.465 -9.480 15.763 1.00 93.50 77 THR A CA 1
ATOM 572 C C . THR A 1 77 ? -7.910 -8.630 16.908 1.00 93.50 77 THR A C 1
ATOM 574 O O . THR A 1 77 ? -7.983 -9.052 18.062 1.00 93.50 77 THR A O 1
ATOM 577 N N . GLU A 1 78 ? -7.470 -7.397 16.639 1.00 93.31 78 GLU A N 1
ATOM 578 C CA . GLU A 1 78 ? -6.962 -6.492 17.685 1.00 93.31 78 GLU A CA 1
ATOM 579 C C . GLU A 1 78 ? -8.038 -6.052 18.685 1.00 93.31 78 GLU A C 1
ATOM 581 O O . GLU A 1 78 ? -7.791 -5.991 19.895 1.00 93.31 78 GLU A O 1
ATOM 586 N N . ILE A 1 79 ? -9.263 -5.815 18.207 1.00 94.94 79 ILE A N 1
ATOM 587 C CA . ILE A 1 79 ? -10.417 -5.531 19.071 1.00 94.94 79 ILE A CA 1
ATOM 588 C C . ILE A 1 79 ? -10.620 -6.685 20.062 1.00 94.94 79 ILE A C 1
ATOM 590 O O . ILE A 1 79 ? -10.739 -6.453 21.267 1.00 94.94 79 ILE A O 1
ATOM 594 N N . TYR A 1 80 ? -10.617 -7.931 19.579 1.00 93.75 80 TYR A N 1
ATOM 595 C CA . TYR A 1 80 ? -10.807 -9.116 20.417 1.00 93.75 80 TYR A CA 1
ATOM 596 C C . TYR A 1 80 ? -9.641 -9.359 21.372 1.00 93.75 80 TYR A C 1
ATOM 598 O O . TYR A 1 80 ? -9.883 -9.731 22.517 1.00 93.75 80 TYR A O 1
ATOM 606 N N . HIS A 1 81 ? -8.399 -9.095 20.964 1.00 91.81 81 HIS A N 1
ATOM 607 C CA . HIS A 1 81 ? -7.249 -9.179 21.866 1.00 91.81 81 HIS A CA 1
ATOM 608 C C . HIS A 1 81 ? -7.370 -8.230 23.065 1.00 91.81 81 HIS A C 1
ATOM 610 O O . HIS A 1 81 ? -6.990 -8.600 24.177 1.00 91.81 81 HIS A O 1
ATOM 616 N N . ASN A 1 82 ? -7.935 -7.037 22.859 1.00 90.94 82 ASN A N 1
ATOM 617 C CA . ASN A 1 82 ? -8.088 -6.031 23.910 1.00 90.94 82 ASN A CA 1
ATOM 618 C C . ASN A 1 82 ? -9.346 -6.230 24.775 1.00 90.94 82 ASN A C 1
ATOM 620 O O . ASN A 1 82 ? -9.311 -5.945 25.973 1.00 90.94 82 ASN A O 1
ATOM 624 N N . LEU A 1 83 ? -10.451 -6.709 24.196 1.00 91.00 83 LEU A N 1
ATOM 625 C CA . LEU A 1 83 ? -11.721 -6.908 24.910 1.00 91.00 83 LEU A CA 1
ATOM 626 C C . LEU A 1 83 ? -11.864 -8.302 25.527 1.00 91.00 83 LEU A C 1
ATOM 628 O O . LEU A 1 83 ? -12.338 -8.428 26.655 1.00 91.00 83 LEU A O 1
ATOM 632 N N . PHE A 1 84 ? -11.462 -9.345 24.801 1.00 91.00 84 PHE A N 1
ATOM 633 C CA . PHE A 1 84 ? -11.723 -10.745 25.144 1.00 91.00 84 PHE A CA 1
ATOM 634 C C . PHE A 1 84 ? -10.457 -11.601 24.984 1.00 91.00 84 PHE A C 1
ATOM 636 O O . PHE A 1 84 ? -10.432 -12.531 24.168 1.00 91.00 84 PHE A O 1
ATOM 643 N N . PRO A 1 85 ? -9.388 -11.319 25.749 1.00 87.06 85 PRO A N 1
ATOM 644 C CA . PRO A 1 85 ? -8.130 -12.045 25.620 1.00 87.06 85 PRO A CA 1
ATOM 645 C C . PRO A 1 85 ? -8.351 -13.560 25.754 1.00 87.06 85 PRO A C 1
ATOM 647 O O . PRO A 1 85 ? -8.982 -14.028 26.700 1.00 87.06 85 PRO A O 1
ATOM 650 N N . GLY A 1 86 ? -7.848 -14.326 24.780 1.00 83.69 86 GLY A N 1
ATOM 651 C CA . GLY A 1 86 ? -8.004 -15.786 24.716 1.00 83.69 86 GLY A CA 1
ATOM 652 C C . GLY A 1 86 ? -9.304 -16.284 24.068 1.00 83.69 86 GLY A C 1
ATOM 653 O O . GLY A 1 86 ? -9.503 -17.492 23.971 1.00 83.69 86 GLY A O 1
ATOM 654 N N . THR A 1 87 ? -10.177 -15.388 23.601 1.00 87.06 87 THR A N 1
ATOM 655 C CA . THR A 1 87 ? -11.394 -15.757 22.861 1.00 87.06 87 THR A CA 1
ATOM 656 C C . THR A 1 87 ? -11.103 -15.862 21.369 1.00 87.06 87 THR A C 1
ATOM 658 O O . THR A 1 87 ? -10.397 -15.027 20.806 1.00 87.06 87 THR A O 1
ATOM 661 N N . ALA A 1 88 ? -11.671 -16.875 20.712 1.00 86.38 88 ALA A N 1
ATOM 662 C CA . ALA A 1 88 ? -11.562 -17.017 19.266 1.00 86.38 88 ALA A CA 1
ATOM 663 C C . ALA A 1 88 ? -12.225 -15.830 18.548 1.00 86.38 88 ALA A C 1
ATOM 665 O O . ALA A 1 88 ? -13.365 -15.459 18.840 1.00 86.38 88 ALA A O 1
ATOM 666 N N . VAL A 1 89 ? -11.501 -15.259 17.591 1.00 89.75 89 VAL A N 1
ATOM 667 C CA . VAL A 1 89 ? -11.966 -14.145 16.766 1.00 89.75 89 VAL A CA 1
ATOM 668 C C . VAL A 1 89 ? -12.911 -14.686 15.684 1.00 89.75 89 VAL A C 1
ATOM 670 O O . VAL A 1 89 ? -12.538 -15.627 14.979 1.00 89.75 89 VAL A O 1
ATOM 673 N N . PRO A 1 90 ? -14.123 -14.129 15.514 1.00 89.25 90 PRO A N 1
ATOM 674 C CA . PRO A 1 90 ? -14.992 -14.478 14.402 1.00 89.25 90 PRO A CA 1
ATOM 675 C C . PRO A 1 90 ? -14.325 -14.200 13.058 1.00 89.25 90 PRO A C 1
ATOM 677 O O . PRO A 1 90 ? -13.635 -13.194 12.882 1.00 89.25 90 PRO A O 1
ATOM 680 N N . VAL A 1 91 ? -14.583 -15.082 12.097 1.00 91.88 91 VAL A N 1
ATOM 681 C CA . VAL A 1 91 ? -14.122 -14.904 10.722 1.00 91.88 91 VAL A CA 1
ATOM 682 C C . VAL A 1 91 ? -15.019 -13.886 10.023 1.00 91.88 91 VAL A C 1
ATOM 684 O O . VAL A 1 91 ? -16.243 -14.033 10.011 1.00 91.88 91 VAL A O 1
ATOM 687 N N . VAL A 1 92 ? -14.415 -12.864 9.421 1.00 92.12 92 VAL A N 1
ATOM 688 C CA . VAL A 1 92 ? -15.113 -11.929 8.540 1.00 92.12 92 VAL A CA 1
ATOM 689 C C . VAL A 1 92 ? -15.474 -12.653 7.234 1.00 92.12 92 VAL A C 1
ATOM 691 O O . VAL A 1 92 ? -14.600 -13.268 6.620 1.00 92.12 92 VAL A O 1
ATOM 694 N N . PRO A 1 93 ? -16.738 -12.600 6.774 1.00 89.19 93 PRO A N 1
ATOM 695 C CA . PRO A 1 93 ? -17.156 -13.278 5.552 1.00 89.19 93 PRO A CA 1
ATOM 696 C C . PRO A 1 93 ? -16.406 -12.806 4.301 1.00 89.19 93 PRO A C 1
ATOM 698 O O . PRO A 1 93 ? -16.075 -11.625 4.144 1.00 89.19 93 PRO A O 1
ATOM 701 N N . VAL A 1 94 ? -16.209 -13.733 3.363 1.00 80.31 94 VAL A N 1
ATOM 702 C CA . VAL A 1 94 ? -15.743 -13.417 2.007 1.00 80.31 94 V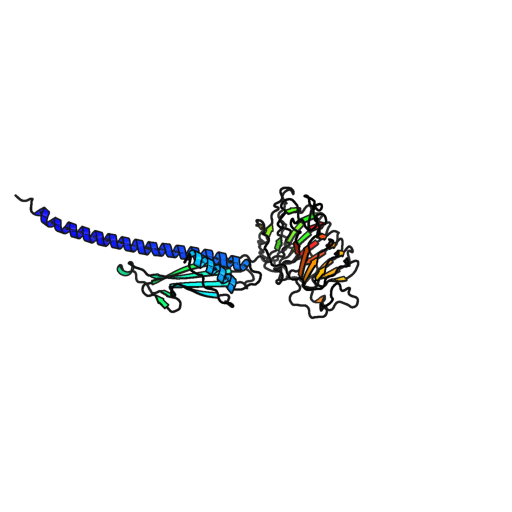AL A CA 1
ATOM 703 C C . VAL A 1 94 ? -16.822 -12.580 1.314 1.00 80.31 94 VAL A C 1
ATOM 705 O O . VAL A 1 94 ? -17.974 -13.002 1.240 1.00 80.31 94 VAL A O 1
ATOM 708 N N . GLY A 1 95 ? -16.460 -11.386 0.837 1.00 77.12 95 GLY A N 1
ATOM 709 C CA . GLY A 1 95 ? -17.411 -10.435 0.245 1.00 77.12 95 GLY A CA 1
ATOM 710 C C . GLY A 1 95 ? -17.978 -9.402 1.223 1.00 77.12 95 GLY A C 1
ATOM 711 O O . GLY A 1 95 ? -18.973 -8.752 0.906 1.00 77.12 95 GLY A O 1
ATOM 712 N N . ALA A 1 96 ? -17.359 -9.228 2.397 1.00 84.94 96 ALA A N 1
ATOM 713 C CA . ALA A 1 96 ? -17.628 -8.072 3.248 1.00 84.94 96 ALA A CA 1
ATOM 714 C C . ALA A 1 96 ? -17.515 -6.764 2.442 1.00 84.94 96 ALA A C 1
ATOM 716 O O . ALA A 1 96 ? -16.675 -6.624 1.554 1.00 84.94 96 ALA A O 1
ATOM 717 N N . THR A 1 97 ? -18.398 -5.817 2.741 1.00 88.50 97 THR A N 1
ATOM 718 C CA . THR A 1 97 ? -18.435 -4.500 2.097 1.00 88.50 97 THR A CA 1
ATOM 719 C C . THR A 1 97 ? -17.657 -3.469 2.907 1.00 88.50 97 THR A C 1
ATOM 721 O O . THR A 1 97 ? -17.202 -3.765 4.004 1.00 88.50 97 THR A O 1
ATOM 724 N N . ALA A 1 98 ? -17.587 -2.231 2.407 1.00 86.94 98 ALA A N 1
ATOM 725 C CA . ALA A 1 98 ? -16.970 -1.088 3.086 1.00 86.94 98 ALA A CA 1
ATOM 726 C C . ALA A 1 98 ? -17.380 -0.914 4.551 1.00 86.94 98 ALA A C 1
ATOM 728 O O . ALA A 1 98 ? -16.563 -0.508 5.372 1.00 86.94 98 ALA A O 1
ATOM 729 N N . THR A 1 99 ? -18.630 -1.226 4.884 1.00 92.62 99 THR A N 1
ATOM 730 C CA . THR A 1 99 ? -19.080 -1.320 6.269 1.00 92.62 99 THR A CA 1
ATOM 731 C C . THR A 1 99 ? -19.371 -2.773 6.605 1.00 92.62 99 THR A C 1
ATOM 733 O O . THR A 1 99 ? -20.095 -3.453 5.876 1.00 92.62 99 THR A O 1
ATOM 736 N N . TYR A 1 100 ? -18.842 -3.226 7.737 1.00 94.25 100 TYR A N 1
ATOM 737 C CA . TYR A 1 100 ? -19.094 -4.541 8.304 1.00 94.25 100 TYR A CA 1
ATOM 738 C C . TYR A 1 100 ? -19.526 -4.399 9.763 1.00 94.25 100 TYR A C 1
ATOM 740 O O . TYR A 1 100 ? -18.922 -3.656 10.542 1.00 94.25 100 TYR A O 1
ATOM 748 N N . THR A 1 101 ? -20.591 -5.105 10.139 1.00 93.94 101 THR A N 1
ATOM 749 C CA . THR A 1 101 ? -21.096 -5.131 11.512 1.00 93.94 101 THR A CA 1
ATOM 750 C C . THR A 1 101 ? -21.020 -6.545 12.063 1.00 93.94 101 THR A C 1
ATOM 752 O O . THR A 1 101 ? -21.496 -7.486 11.435 1.00 93.94 101 THR A O 1
ATOM 755 N N . ALA A 1 102 ? -20.434 -6.679 13.249 1.00 91.94 102 ALA A N 1
ATOM 756 C CA . ALA A 1 102 ? -20.323 -7.933 13.980 1.00 91.94 102 ALA A CA 1
ATOM 757 C C . ALA A 1 102 ? -20.853 -7.774 15.406 1.00 91.94 102 ALA A C 1
ATOM 759 O O . ALA A 1 102 ? -20.882 -6.670 15.954 1.00 91.94 102 ALA A O 1
ATOM 760 N N . TYR A 1 103 ? -21.245 -8.893 16.010 1.00 91.50 103 TYR A N 1
ATOM 761 C CA . TYR A 1 103 ? -21.818 -8.943 17.352 1.00 91.50 103 TYR A CA 1
ATOM 762 C C . TYR A 1 103 ? -21.114 -10.012 18.188 1.00 91.50 103 TYR A C 1
ATOM 764 O O . TYR A 1 103 ? -20.708 -11.046 17.655 1.00 91.50 103 TYR A O 1
ATOM 772 N N . ALA A 1 104 ? -20.988 -9.783 19.496 1.00 87.44 104 ALA A N 1
ATOM 773 C CA . ALA A 1 104 ? -20.377 -10.736 20.424 1.00 87.44 104 ALA A CA 1
ATOM 774 C C . ALA A 1 104 ? -21.142 -10.857 21.742 1.00 87.44 104 ALA A C 1
ATOM 776 O O . ALA A 1 104 ? -21.945 -9.989 22.092 1.00 87.44 104 ALA A O 1
ATOM 777 N N . LEU A 1 105 ? -20.858 -11.952 22.462 1.00 83.44 105 LEU A N 1
ATOM 778 C CA . LEU A 1 105 ? -21.374 -12.257 23.802 1.00 83.44 105 LEU A CA 1
ATOM 779 C C . LEU A 1 105 ? -22.891 -12.051 23.897 1.00 83.44 105 LEU A C 1
ATOM 781 O O . LEU A 1 105 ? -23.372 -11.189 24.629 1.00 83.44 105 LEU A O 1
ATOM 785 N N . SER A 1 106 ? -23.646 -12.819 23.107 1.00 81.44 106 SER A N 1
ATOM 786 C CA . SER A 1 106 ? -25.117 -12.769 23.086 1.00 81.44 106 SER A CA 1
ATOM 787 C C . SER A 1 106 ? -25.684 -11.370 22.797 1.00 81.44 106 SER A C 1
ATOM 789 O O . SER A 1 106 ? -26.623 -10.935 23.454 1.00 81.44 106 SER A O 1
ATOM 791 N N . ASN A 1 107 ? -25.110 -10.664 21.814 1.00 81.38 107 ASN A N 1
ATOM 792 C CA . ASN A 1 107 ? -25.468 -9.290 21.425 1.00 81.38 107 ASN A CA 1
ATOM 793 C C . ASN A 1 107 ? -25.194 -8.221 22.502 1.00 81.38 107 ASN A C 1
ATOM 795 O O . ASN A 1 107 ? -25.736 -7.122 22.418 1.00 81.38 107 ASN A O 1
ATOM 799 N N . THR A 1 108 ? -24.330 -8.499 23.484 1.00 86.62 108 THR A N 1
ATOM 800 C CA . THR A 1 108 ? -23.887 -7.482 24.459 1.00 86.62 108 THR A CA 1
ATOM 801 C C . THR A 1 108 ? -22.966 -6.449 23.812 1.00 86.62 108 THR A C 1
ATOM 803 O O . THR A 1 108 ? -22.990 -5.281 24.193 1.00 86.62 108 THR A O 1
ATOM 806 N N . TYR A 1 109 ? -22.190 -6.865 22.804 1.00 92.06 109 TYR A N 1
ATOM 807 C CA . TYR A 1 109 ? -21.293 -5.994 22.048 1.00 92.06 109 TYR A CA 1
ATOM 808 C C . TYR A 1 109 ? -21.680 -5.938 20.573 1.00 92.06 109 TYR A C 1
ATOM 810 O O . TYR A 1 109 ? -22.015 -6.959 19.967 1.00 92.06 109 TYR A O 1
ATOM 818 N N . GLN A 1 110 ? -21.546 -4.751 19.988 1.00 94.31 110 GLN A N 1
ATOM 819 C CA . GLN A 1 110 ? -21.608 -4.502 18.554 1.00 94.31 110 GLN A CA 1
ATOM 820 C C . GLN A 1 110 ? -20.343 -3.787 18.092 1.00 94.31 110 GLN A C 1
ATOM 822 O O . GLN A 1 110 ? -19.986 -2.730 18.611 1.00 94.31 110 GLN A O 1
ATOM 827 N N . PHE A 1 111 ? -19.731 -4.320 17.042 1.00 95.00 111 PHE A N 1
ATOM 828 C CA . PHE A 1 111 ? -18.613 -3.711 16.334 1.00 95.00 111 PHE A CA 1
ATOM 829 C C . PHE A 1 111 ? -19.112 -3.243 14.978 1.00 95.00 111 PHE A C 1
ATOM 831 O O . PHE A 1 111 ? -19.654 -4.034 14.213 1.00 95.00 111 PHE A O 1
ATOM 838 N N . THR A 1 112 ? -18.938 -1.964 14.673 1.00 95.00 112 THR A N 1
ATOM 839 C CA . THR A 1 112 ? -19.165 -1.418 13.334 1.00 95.00 112 THR A CA 1
ATOM 840 C C . THR A 1 112 ? -17.827 -0.951 12.794 1.00 95.00 112 THR A C 1
ATOM 842 O O . THR A 1 112 ? -17.253 0.021 13.287 1.00 95.00 112 THR A O 1
ATOM 845 N N . LEU A 1 113 ? -17.322 -1.679 11.806 1.00 94.56 113 LEU A N 1
ATOM 846 C CA . LEU A 1 113 ? -16.064 -1.420 11.126 1.00 94.56 113 LEU A CA 1
ATOM 847 C C . LEU A 1 113 ? -16.382 -0.760 9.789 1.00 94.56 113 LEU A C 1
ATOM 849 O O . LEU A 1 113 ? -17.256 -1.230 9.066 1.00 94.56 113 LEU A O 1
ATOM 853 N N . THR A 1 114 ? -15.737 0.353 9.466 1.00 92.19 114 THR A N 1
ATOM 854 C CA . THR A 1 114 ? -15.967 1.067 8.205 1.00 92.19 114 THR A CA 1
ATOM 855 C C . THR A 1 114 ? -14.645 1.448 7.567 1.00 92.19 114 THR A C 1
ATOM 857 O O . THR A 1 114 ? -13.880 2.219 8.138 1.00 92.19 114 THR A O 1
ATOM 860 N N . ALA A 1 115 ? -14.404 0.923 6.372 1.00 84.94 115 ALA A N 1
ATOM 861 C CA . ALA A 1 115 ? -13.257 1.217 5.535 1.00 84.94 115 ALA A CA 1
ATOM 862 C C . ALA A 1 115 ? -13.702 2.077 4.348 1.00 84.94 115 ALA A C 1
ATOM 864 O O . ALA A 1 115 ? -14.480 1.637 3.502 1.00 84.94 115 ALA A O 1
ATOM 865 N N . ASN A 1 116 ? -13.185 3.298 4.255 1.00 78.00 116 ASN A N 1
ATOM 866 C CA . ASN A 1 116 ? -13.312 4.121 3.060 1.00 78.00 116 ASN A CA 1
ATOM 867 C C . ASN A 1 116 ? -11.972 4.117 2.324 1.00 78.00 116 ASN A C 1
ATOM 869 O O . ASN A 1 116 ? -11.087 4.895 2.666 1.00 78.00 116 ASN A O 1
ATOM 873 N N . ILE A 1 117 ? -11.858 3.204 1.357 1.00 65.88 117 ILE A N 1
ATOM 874 C CA . ILE A 1 117 ? -10.638 2.912 0.583 1.00 65.88 117 ILE A CA 1
ATOM 875 C C . ILE A 1 117 ? -10.715 3.383 -0.880 1.00 65.88 117 ILE A C 1
ATOM 877 O O . ILE A 1 117 ? -9.878 3.013 -1.703 1.00 65.88 117 ILE A O 1
ATOM 881 N N . ALA A 1 118 ? -11.775 4.124 -1.221 1.00 53.66 118 ALA A N 1
ATOM 882 C CA . ALA A 1 118 ? -12.030 4.685 -2.552 1.00 53.66 118 ALA A CA 1
ATOM 883 C C . ALA A 1 118 ? -11.874 6.217 -2.567 1.00 53.66 118 ALA A C 1
ATOM 885 O O . ALA A 1 118 ? -12.233 6.878 -3.540 1.00 53.66 118 ALA A O 1
ATOM 886 N N . ASN A 1 119 ? -11.384 6.798 -1.469 1.00 49.34 119 ASN A N 1
ATOM 887 C CA . ASN A 1 119 ? -11.225 8.235 -1.341 1.00 49.34 119 ASN A CA 1
ATOM 888 C C . ASN A 1 119 ? -9.900 8.674 -1.979 1.00 49.34 119 ASN A C 1
ATOM 890 O O . ASN A 1 119 ? -8.825 8.171 -1.660 1.00 49.34 119 ASN A O 1
ATOM 894 N N . THR A 1 120 ? -9.977 9.656 -2.870 1.00 43.03 120 THR A N 1
ATOM 895 C CA . THR A 1 120 ? -8.817 10.204 -3.579 1.00 43.03 120 THR A CA 1
ATOM 896 C C . THR A 1 120 ? -7.903 11.047 -2.685 1.00 43.03 120 THR A C 1
ATOM 898 O O . THR A 1 120 ? -6.768 11.301 -3.075 1.00 43.03 120 THR A O 1
ATOM 901 N N . THR A 1 121 ? -8.357 11.445 -1.487 1.00 44.91 121 THR A N 1
ATOM 902 C CA . THR A 1 121 ? -7.597 12.298 -0.551 1.00 44.91 121 THR A CA 1
ATOM 903 C C . THR A 1 121 ? -6.957 11.534 0.612 1.00 44.91 121 THR A C 1
ATOM 905 O O . THR A 1 121 ? -5.754 11.648 0.809 1.00 44.91 121 THR A O 1
ATOM 908 N N . TRP A 1 122 ? -7.728 10.744 1.367 1.00 54.72 122 TRP A N 1
ATOM 909 C CA . TRP A 1 122 ? -7.239 9.934 2.494 1.00 54.72 122 TRP A CA 1
ATOM 910 C C . TRP A 1 122 ? -8.055 8.653 2.598 1.00 54.72 122 TRP A C 1
ATOM 912 O O . TRP A 1 122 ? -9.288 8.731 2.695 1.00 54.72 122 TRP A O 1
ATOM 922 N N . ASP A 1 123 ? -7.389 7.501 2.651 1.00 70.56 123 ASP A N 1
ATOM 923 C CA . ASP A 1 123 ? -8.055 6.278 3.078 1.00 70.56 123 ASP A CA 1
ATOM 924 C C . ASP A 1 123 ? -8.331 6.389 4.582 1.00 70.56 123 ASP A C 1
ATOM 926 O O . ASP A 1 123 ? -7.514 6.870 5.373 1.00 70.56 123 ASP A O 1
ATOM 930 N N . THR A 1 124 ? -9.543 6.027 4.995 1.00 79.75 124 THR A N 1
ATOM 931 C CA . THR A 1 124 ? -9.917 6.117 6.409 1.00 79.75 124 THR A CA 1
ATOM 932 C C . THR A 1 124 ? -10.500 4.817 6.890 1.00 79.75 124 THR A C 1
ATOM 934 O O . THR A 1 124 ? -11.319 4.198 6.206 1.00 79.75 124 THR A O 1
ATOM 937 N N . TYR A 1 125 ? -10.118 4.454 8.106 1.00 89.25 125 TYR A N 1
ATOM 938 C CA . TYR A 1 125 ? -10.656 3.300 8.787 1.00 89.25 125 TYR A CA 1
ATOM 939 C C . TYR A 1 125 ? -11.266 3.730 10.118 1.00 89.25 125 TYR A C 1
ATOM 941 O O . TYR A 1 125 ? -10.634 4.414 10.924 1.00 89.25 125 TYR A O 1
ATOM 949 N N . GLN A 1 126 ? -12.530 3.381 10.332 1.00 93.38 126 GLN A N 1
ATOM 950 C CA . GLN A 1 126 ? -13.287 3.748 11.520 1.00 93.38 126 GLN A CA 1
ATOM 951 C C . GLN A 1 126 ? -13.787 2.500 12.236 1.00 93.38 126 GLN A C 1
ATOM 953 O O . GLN A 1 126 ? -14.379 1.607 11.629 1.00 93.38 126 GLN A O 1
ATOM 958 N N . VAL A 1 127 ? -13.611 2.497 13.554 1.00 95.62 127 VAL A N 1
ATOM 959 C CA . VAL A 1 127 ? -14.132 1.480 14.460 1.00 95.62 127 VAL A CA 1
ATOM 960 C C . VAL A 1 127 ? -15.092 2.141 15.434 1.00 95.62 127 VAL A C 1
ATOM 962 O O . VAL A 1 127 ? -14.760 3.123 16.099 1.00 95.62 127 VAL A O 1
ATOM 965 N N . VAL A 1 128 ? -16.300 1.594 15.522 1.00 96.19 128 VAL A N 1
ATOM 966 C CA . VAL A 1 128 ? -17.287 1.956 16.538 1.00 96.19 128 VAL A CA 1
ATOM 967 C C . VAL A 1 128 ? -17.638 0.706 17.326 1.00 96.19 128 VAL A C 1
ATOM 969 O O . VAL A 1 128 ? -18.152 -0.256 16.758 1.00 96.19 128 VAL A O 1
ATOM 972 N N . ILE A 1 129 ? -17.382 0.731 18.631 1.00 95.94 129 ILE A N 1
ATOM 973 C CA . ILE A 1 129 ? -17.728 -0.357 19.547 1.00 95.94 129 ILE A CA 1
ATOM 974 C C . ILE A 1 129 ? -18.847 0.132 20.450 1.00 95.94 129 ILE A C 1
ATOM 976 O O . ILE A 1 129 ? -18.710 1.184 21.070 1.00 95.94 129 ILE A O 1
ATOM 980 N N . THR A 1 130 ? -19.946 -0.613 20.503 1.00 94.62 130 THR A N 1
ATOM 981 C CA . THR A 1 130 ? -21.086 -0.338 21.383 1.00 94.62 130 THR A CA 1
ATOM 982 C C . THR A 1 130 ? -21.292 -1.517 22.322 1.00 94.62 130 THR A C 1
ATOM 984 O O . THR A 1 130 ? -21.313 -2.656 21.865 1.00 94.62 130 THR A O 1
ATOM 987 N N . GLU A 1 131 ? -21.447 -1.243 23.612 1.00 93.81 131 GLU A N 1
ATOM 988 C CA . GLU A 1 131 ? -21.652 -2.224 24.677 1.00 93.81 131 GLU A CA 1
ATOM 989 C C . GLU A 1 131 ? -22.909 -1.880 25.479 1.00 93.81 131 GLU A C 1
ATOM 991 O O . GLU A 1 131 ? -23.127 -0.720 25.835 1.00 93.81 131 GLU A O 1
ATOM 996 N N . ALA A 1 132 ? -23.721 -2.887 25.794 1.00 91.19 132 ALA A N 1
ATOM 997 C CA . ALA A 1 132 ? -24.831 -2.760 26.732 1.00 91.19 132 ALA A CA 1
ATOM 998 C C . ALA A 1 132 ? -24.352 -3.035 28.167 1.00 91.19 132 ALA A C 1
ATOM 1000 O O . ALA A 1 132 ? -24.251 -4.189 28.578 1.00 91.19 132 ALA A O 1
ATOM 1001 N N . HIS A 1 133 ? -24.098 -1.982 28.947 1.00 88.88 133 HIS A N 1
ATOM 1002 C CA . HIS A 1 133 ? -23.631 -2.117 30.328 1.00 88.88 133 HIS A CA 1
ATOM 1003 C C . HIS A 1 133 ? -24.791 -2.079 31.324 1.00 88.88 133 HIS A C 1
ATOM 1005 O O . HIS A 1 133 ? -25.549 -1.107 31.368 1.00 88.88 133 HIS A O 1
ATOM 1011 N N . THR A 1 134 ? -24.915 -3.120 32.148 1.00 85.00 134 THR A N 1
ATOM 1012 C CA . THR A 1 134 ? -25.949 -3.254 33.186 1.00 85.00 134 THR A CA 1
ATOM 1013 C C . THR A 1 134 ? -25.458 -2.764 34.543 1.00 85.00 134 THR A C 1
ATOM 1015 O O . THR A 1 134 ? -24.387 -3.165 34.990 1.00 85.00 134 THR A O 1
ATOM 1018 N N . PHE A 1 135 ? -26.274 -1.978 35.243 1.00 76.81 135 PHE A N 1
ATOM 1019 C CA . PHE A 1 135 ? -25.991 -1.593 36.631 1.00 76.81 135 PHE A CA 1
ATOM 1020 C C . PHE A 1 135 ? -26.410 -2.690 37.611 1.00 76.81 135 PHE A C 1
ATOM 1022 O O . PHE A 1 135 ? -27.467 -3.298 37.428 1.00 76.81 135 PHE A O 1
ATOM 1029 N N . PHE A 1 136 ? -25.652 -2.871 38.696 1.00 74.44 136 PHE A N 1
ATOM 1030 C CA . PHE A 1 136 ? -26.017 -3.808 39.760 1.00 74.44 136 PHE A CA 1
ATOM 1031 C C . PHE A 1 136 ? -26.718 -3.116 40.935 1.00 74.44 136 PHE A C 1
ATOM 1033 O O . PHE A 1 136 ? -27.680 -3.658 41.475 1.00 74.44 136 PHE A O 1
ATOM 1040 N N . ALA A 1 137 ? -26.280 -1.915 41.327 1.00 76.19 137 ALA A N 1
ATOM 1041 C CA . ALA A 1 137 ? -26.752 -1.234 42.535 1.00 76.19 137 ALA A CA 1
ATOM 1042 C C . ALA A 1 137 ? -27.269 0.195 42.303 1.00 76.19 137 ALA A C 1
ATOM 1044 O O . ALA A 1 137 ? -28.118 0.664 43.063 1.00 76.19 137 ALA A O 1
ATOM 1045 N N . ALA A 1 138 ? -26.827 0.883 41.247 1.00 71.38 138 ALA A N 1
ATOM 1046 C CA . ALA A 1 138 ? -27.231 2.260 40.952 1.00 71.38 138 ALA A CA 1
ATOM 1047 C C . ALA A 1 138 ? -28.756 2.417 40.757 1.00 71.38 138 ALA A C 1
ATOM 1049 O O . ALA A 1 138 ? -29.333 3.460 41.067 1.00 71.38 138 ALA A O 1
ATOM 1050 N N . GLN A 1 139 ? -29.454 1.367 40.323 1.00 74.00 139 GLN A N 1
ATOM 1051 C CA . GLN A 1 139 ? -30.916 1.394 40.184 1.00 74.00 139 GLN A CA 1
ATOM 1052 C C . GLN A 1 139 ? -31.643 1.514 41.529 1.00 74.00 139 GLN A C 1
ATOM 1054 O O . GLN A 1 139 ? -32.684 2.164 41.602 1.00 74.00 139 GLN A O 1
ATOM 1059 N N . ALA A 1 140 ? -31.083 0.958 42.610 1.00 73.38 140 ALA A N 1
ATOM 1060 C CA . ALA A 1 140 ? -31.699 0.991 43.939 1.00 73.38 140 ALA A CA 1
ATOM 1061 C C . ALA A 1 140 ? -31.770 2.408 44.537 1.00 73.38 140 ALA A C 1
ATOM 1063 O O . ALA A 1 140 ? -32.567 2.663 45.437 1.00 73.38 140 ALA A O 1
ATOM 1064 N N . ILE A 1 141 ? -30.959 3.335 44.021 1.00 72.31 141 ILE A N 1
ATOM 1065 C CA . ILE A 1 141 ? -30.909 4.743 44.440 1.00 72.31 141 ILE A CA 1
ATOM 1066 C C . ILE A 1 141 ? -31.491 5.696 43.381 1.00 72.31 141 ILE A C 1
ATOM 1068 O O . ILE A 1 141 ? -31.293 6.905 43.465 1.00 72.31 141 ILE A O 1
ATOM 1072 N N . GLY A 1 142 ? -32.227 5.164 42.397 1.00 70.31 142 GLY A N 1
ATOM 1073 C CA . GLY A 1 142 ? -33.011 5.961 41.453 1.00 70.31 142 GLY A CA 1
ATOM 1074 C C . GLY A 1 142 ? -32.319 6.329 40.138 1.00 70.31 142 GLY A C 1
ATOM 1075 O O . GLY A 1 142 ? -32.863 7.152 39.402 1.00 70.31 142 GLY A O 1
ATOM 1076 N N . PHE A 1 143 ? -31.171 5.731 39.788 1.00 71.44 143 PHE A N 1
ATOM 1077 C CA . PHE A 1 143 ? -30.651 5.859 38.421 1.00 71.44 143 PHE A CA 1
ATOM 1078 C C . PHE A 1 143 ? -31.553 5.075 37.461 1.00 71.44 143 PHE A C 1
ATOM 1080 O O . PHE A 1 143 ? -31.517 3.845 37.406 1.00 71.44 143 PHE A O 1
ATOM 1087 N N . SER A 1 144 ? -32.374 5.792 36.693 1.00 67.94 144 SER A N 1
ATOM 1088 C CA . SER A 1 144 ? -33.149 5.203 35.605 1.00 67.94 144 SER A CA 1
ATOM 1089 C C . SER A 1 144 ? -32.221 4.894 34.430 1.00 67.94 144 SER A C 1
ATOM 1091 O O . SER A 1 144 ? -31.618 5.810 33.870 1.00 67.94 144 SER A O 1
ATOM 1093 N N . SER A 1 145 ? -32.124 3.629 34.025 1.00 64.94 145 SER A N 1
ATOM 1094 C CA . SER A 1 145 ? -31.488 3.269 32.755 1.00 64.94 145 SER A CA 1
ATOM 1095 C C . SER A 1 145 ? -32.563 3.134 31.678 1.00 64.94 145 SER A C 1
ATOM 1097 O O . SER A 1 145 ? -33.567 2.445 31.853 1.00 64.94 145 SER A O 1
ATOM 1099 N N . SER A 1 146 ? -32.378 3.854 30.574 1.00 65.38 146 SER A N 1
ATOM 1100 C CA . SER A 1 146 ? -33.129 3.630 29.343 1.00 65.38 146 SER A CA 1
ATOM 1101 C C . SER A 1 146 ? -32.411 2.496 28.620 1.00 65.38 146 SER A C 1
ATOM 1103 O O . SER A 1 146 ? -31.240 2.649 28.295 1.00 65.38 146 SER A O 1
ATOM 1105 N N . GLY A 1 147 ? -33.067 1.339 28.477 1.00 80.50 147 GLY A N 1
ATOM 1106 C CA . GLY A 1 147 ? -32.437 0.106 27.987 1.00 80.50 147 GLY A CA 1
ATOM 1107 C C . GLY A 1 147 ? -31.569 0.300 26.739 1.00 80.50 147 GLY A C 1
ATOM 1108 O O . GLY A 1 147 ? -31.830 1.171 25.907 1.00 80.50 147 GLY A O 1
ATOM 1109 N N . CYS A 1 148 ? -30.537 -0.528 26.594 1.00 88.69 148 CYS A N 1
ATOM 1110 C CA . CYS A 1 148 ? -29.660 -0.488 25.429 1.00 88.69 148 CYS A CA 1
ATOM 1111 C C . CYS A 1 148 ? -30.139 -1.490 24.380 1.00 88.69 148 CYS A C 1
ATOM 1113 O O . CYS A 1 148 ? -30.300 -2.669 24.684 1.00 88.69 148 CYS A O 1
ATOM 1115 N N . THR A 1 149 ? -30.360 -1.038 23.145 1.00 89.06 149 THR A N 1
ATOM 1116 C CA . THR A 1 149 ? -30.757 -1.929 22.047 1.00 89.06 149 THR A CA 1
ATOM 1117 C C . THR A 1 149 ? -29.577 -2.195 21.121 1.00 89.06 149 THR A C 1
ATOM 1119 O O . THR A 1 149 ? -29.080 -1.273 20.478 1.00 89.06 149 THR A O 1
ATOM 1122 N N . ILE A 1 150 ? -29.167 -3.460 21.023 1.00 90.88 150 ILE A N 1
ATOM 1123 C CA . ILE A 1 150 ? -28.120 -3.946 20.118 1.00 90.88 150 ILE A CA 1
ATOM 1124 C C . ILE A 1 150 ? -28.679 -5.130 19.325 1.00 90.88 150 ILE A C 1
ATOM 1126 O O . ILE A 1 150 ? -29.243 -6.052 19.902 1.00 90.88 150 ILE A O 1
ATOM 1130 N N . ASN A 1 151 ? -28.545 -5.115 17.993 1.00 89.38 151 ASN A N 1
ATOM 1131 C CA . ASN A 1 151 ? -29.060 -6.174 17.107 1.00 89.38 151 ASN A CA 1
ATOM 1132 C C . ASN A 1 151 ? -30.534 -6.550 17.385 1.00 89.38 151 ASN A C 1
ATOM 1134 O O . ASN A 1 151 ? -30.860 -7.715 17.614 1.00 89.38 151 ASN A O 1
ATOM 1138 N N . ALA A 1 152 ? -31.407 -5.540 17.489 1.00 85.38 152 ALA A N 1
ATOM 1139 C CA . ALA A 1 152 ? -32.817 -5.681 17.886 1.00 85.38 152 ALA A CA 1
ATOM 1140 C C . ALA A 1 152 ? -33.066 -6.362 19.256 1.00 85.38 152 ALA A C 1
ATOM 1142 O O . ALA A 1 152 ? -34.214 -6.581 19.637 1.00 85.38 152 ALA A O 1
ATOM 1143 N N . THR A 1 153 ? -32.015 -6.650 20.025 1.00 87.62 153 THR A N 1
ATOM 1144 C CA . THR A 1 153 ? -32.083 -7.154 21.397 1.00 87.62 153 THR A CA 1
ATOM 1145 C C . THR A 1 153 ? -32.054 -5.957 22.335 1.00 87.62 153 THR A C 1
ATOM 1147 O O . THR A 1 153 ? -31.082 -5.205 22.346 1.00 87.62 153 THR A O 1
ATOM 1150 N N . ASN A 1 154 ? -33.126 -5.747 23.098 1.00 87.38 154 ASN A N 1
ATOM 1151 C CA . ASN A 1 154 ? -33.184 -4.686 24.099 1.00 87.38 154 ASN A CA 1
ATOM 1152 C C . ASN A 1 154 ? -32.779 -5.243 25.465 1.00 87.38 154 ASN A C 1
ATOM 1154 O O . ASN A 1 154 ? -33.516 -6.022 26.072 1.00 87.38 154 ASN A O 1
ATOM 1158 N N . THR A 1 155 ? -31.612 -4.828 25.945 1.00 86.62 155 THR A N 1
ATOM 1159 C CA . THR A 1 155 ? -31.156 -5.107 27.301 1.00 86.62 155 THR A CA 1
ATOM 1160 C C . THR A 1 155 ? -31.792 -4.091 28.239 1.00 86.62 155 THR A C 1
ATOM 1162 O O . THR A 1 155 ? -31.375 -2.932 28.333 1.00 86.62 155 THR A O 1
ATOM 1165 N N . THR A 1 156 ? -32.825 -4.538 28.951 1.00 82.44 156 THR A N 1
ATOM 1166 C CA . THR A 1 156 ? -33.412 -3.788 30.063 1.00 82.44 156 THR A CA 1
ATOM 1167 C C . THR A 1 156 ? -32.361 -3.556 31.139 1.00 82.44 156 THR A C 1
ATOM 1169 O O . THR A 1 156 ? -31.473 -4.389 31.311 1.00 82.44 156 THR A O 1
ATOM 1172 N N . ASN A 1 157 ? -32.485 -2.475 31.909 1.00 80.81 157 ASN A N 1
ATOM 1173 C CA . ASN A 1 157 ? -31.585 -2.193 33.032 1.00 80.81 157 ASN A CA 1
ATOM 1174 C C . ASN A 1 157 ? -30.117 -1.918 32.626 1.00 80.81 157 ASN A C 1
ATOM 1176 O O . ASN A 1 157 ? -29.209 -2.010 33.459 1.00 80.81 157 ASN A O 1
ATOM 1180 N N . ALA A 1 158 ? -29.890 -1.559 31.358 1.00 83.50 158 ALA A N 1
ATOM 1181 C CA . ALA A 1 158 ? -28.583 -1.239 30.794 1.00 83.50 158 ALA A CA 1
ATOM 1182 C C . ALA A 1 158 ? -28.559 0.130 30.112 1.00 83.50 158 ALA A C 1
ATOM 1184 O O . ALA A 1 158 ? -29.603 0.660 29.740 1.00 83.50 158 ALA A O 1
ATOM 1185 N N . PHE A 1 159 ? -27.362 0.671 29.898 1.00 86.19 159 PHE A N 1
ATOM 1186 C CA . PHE A 1 159 ? -27.126 1.826 29.034 1.00 86.19 159 PHE A CA 1
ATOM 1187 C C . PHE A 1 159 ? -26.080 1.493 27.965 1.00 86.19 159 PHE A C 1
ATOM 1189 O O . PHE A 1 159 ? -25.224 0.633 28.176 1.00 86.19 159 PHE A O 1
ATOM 1196 N N . CYS A 1 160 ? -26.153 2.158 26.809 1.00 88.81 160 CYS A N 1
ATOM 1197 C CA . CYS A 1 160 ? -25.188 1.936 25.735 1.00 88.81 160 CYS A CA 1
ATOM 1198 C C . CYS A 1 160 ? -23.913 2.753 25.978 1.00 88.81 160 CYS A C 1
ATOM 1200 O O . CYS A 1 160 ? -23.918 3.980 25.854 1.00 88.81 160 CYS A O 1
ATOM 1202 N N . LEU A 1 161 ? -22.811 2.072 26.279 1.00 90.69 161 LEU A N 1
ATOM 1203 C CA . LEU A 1 161 ? -21.467 2.638 26.211 1.00 90.69 161 LEU A CA 1
ATOM 1204 C C . LEU A 1 161 ? -20.975 2.553 24.772 1.00 90.69 161 LEU A C 1
ATOM 1206 O O . LEU A 1 161 ? -21.131 1.524 24.121 1.00 90.69 161 LEU A O 1
ATOM 1210 N N . GLN A 1 162 ? -20.369 3.625 24.267 1.00 93.50 162 GLN A N 1
ATOM 1211 C CA . GLN A 1 162 ? -19.812 3.629 22.921 1.00 93.50 162 GLN A CA 1
ATOM 1212 C C . GLN A 1 162 ? -18.427 4.268 22.892 1.00 93.50 162 GLN A C 1
ATOM 1214 O O . GLN A 1 162 ? -18.224 5.359 23.429 1.00 93.50 162 GLN A O 1
ATOM 1219 N N . ALA A 1 163 ? -17.498 3.606 22.206 1.00 93.50 163 ALA A N 1
ATOM 1220 C CA . ALA A 1 163 ? -16.200 4.149 21.834 1.00 93.50 163 ALA A CA 1
ATOM 1221 C C . ALA A 1 163 ? -16.105 4.263 20.309 1.00 93.50 163 ALA A C 1
ATOM 1223 O O . ALA A 1 163 ? -16.646 3.434 19.570 1.00 93.50 163 ALA A O 1
ATOM 1224 N N . ARG A 1 164 ? -15.452 5.328 19.839 1.00 94.69 164 ARG A N 1
ATOM 1225 C CA . ARG A 1 164 ? -15.231 5.594 18.417 1.00 94.69 164 ARG A CA 1
ATOM 1226 C C . ARG A 1 164 ? -13.780 5.973 18.210 1.00 94.69 164 ARG A C 1
ATOM 1228 O O . ARG A 1 164 ? -13.318 6.932 18.821 1.00 94.69 164 ARG A O 1
ATOM 1235 N N . ALA A 1 165 ? -13.136 5.280 17.289 1.00 92.19 165 ALA A N 1
ATOM 1236 C CA . ALA A 1 165 ? -11.789 5.577 16.849 1.00 92.19 165 ALA A CA 1
ATOM 1237 C C . ALA A 1 165 ? -11.775 5.681 15.327 1.00 92.19 165 ALA A C 1
ATOM 1239 O O . ALA A 1 165 ? -12.440 4.909 14.629 1.00 92.19 165 ALA A O 1
ATOM 1240 N N . LYS A 1 166 ? -11.042 6.665 14.810 1.00 88.94 166 LYS A N 1
ATOM 1241 C CA . LYS A 1 166 ? -10.849 6.857 13.376 1.00 88.94 166 LYS A CA 1
ATOM 1242 C C . LYS A 1 166 ? -9.366 7.026 13.112 1.00 88.94 166 LYS A C 1
ATOM 1244 O O . LYS A 1 166 ? -8.747 7.928 13.666 1.00 88.94 166 LYS A O 1
ATOM 1249 N N . MET A 1 167 ? -8.845 6.183 12.239 1.00 81.94 167 MET A N 1
ATOM 1250 C CA . MET A 1 167 ? -7.485 6.256 11.738 1.00 81.94 167 MET A CA 1
ATOM 1251 C C . MET A 1 167 ? -7.513 6.798 10.311 1.00 81.94 167 MET A C 1
ATOM 1253 O O . MET A 1 167 ? -8.422 6.498 9.525 1.00 81.94 167 MET A O 1
ATOM 1257 N N . TRP A 1 168 ? -6.560 7.675 10.014 1.00 74.12 168 TRP A N 1
ATOM 1258 C CA . TRP A 1 168 ? -6.307 8.167 8.667 1.00 74.12 168 TRP A CA 1
ATOM 1259 C C . TRP A 1 168 ? -5.043 7.474 8.197 1.00 74.12 168 TRP A C 1
ATOM 1261 O O . TRP A 1 168 ? -3.969 7.737 8.737 1.00 74.12 168 TRP A O 1
ATOM 1271 N N . ALA A 1 169 ? -5.198 6.569 7.237 1.00 61.09 169 ALA A N 1
ATOM 1272 C CA . ALA A 1 169 ? -4.067 5.919 6.611 1.00 61.09 169 ALA A CA 1
ATOM 1273 C C . ALA A 1 169 ? -3.572 6.867 5.519 1.00 61.09 169 ALA A C 1
ATOM 1275 O O . ALA A 1 169 ? -4.332 7.279 4.633 1.00 61.09 169 ALA A O 1
ATOM 1276 N N . GLY A 1 170 ? -2.314 7.285 5.624 1.00 51.78 170 GLY A N 1
ATOM 1277 C CA . GLY A 1 170 ? -1.672 8.022 4.549 1.00 51.78 170 GLY A CA 1
ATOM 1278 C C . GLY A 1 170 ? -1.425 7.040 3.419 1.00 51.78 170 GLY A C 1
ATOM 1279 O O . GLY A 1 170 ? -0.456 6.301 3.468 1.00 51.78 170 GLY A O 1
ATOM 1280 N N . THR A 1 171 ? -2.300 6.993 2.414 1.00 43.44 171 THR A N 1
ATOM 1281 C CA . THR A 1 171 ? -2.053 6.133 1.255 1.00 43.44 171 THR A CA 1
ATOM 1282 C C . THR A 1 171 ? -0.757 6.590 0.585 1.00 43.44 171 THR A C 1
ATOM 1284 O O . THR A 1 171 ? -0.743 7.669 -0.008 1.00 43.44 171 THR A O 1
ATOM 1287 N N . TYR A 1 172 ? 0.309 5.791 0.655 1.00 47.16 172 TYR A N 1
ATOM 1288 C CA . TYR A 1 172 ? 1.528 6.021 -0.119 1.00 47.16 172 TYR A CA 1
ATOM 1289 C C . TYR A 1 172 ? 1.252 5.755 -1.598 1.00 47.16 172 TYR A C 1
ATOM 1291 O O . TYR A 1 172 ? 0.885 4.635 -1.952 1.00 47.16 172 TYR A O 1
ATOM 1299 N N . PRO A 1 173 ? 1.380 6.748 -2.486 1.00 44.34 173 PRO A N 1
ATOM 1300 C CA . PRO A 1 173 ? 0.914 6.582 -3.856 1.00 44.34 173 PRO A CA 1
ATOM 1301 C C . PRO A 1 173 ? 2.009 6.801 -4.895 1.00 44.34 173 PRO A C 1
ATOM 1303 O O . PRO A 1 173 ? 1.757 7.334 -5.973 1.00 44.34 173 PRO A O 1
ATOM 1306 N N . PHE A 1 174 ? 3.231 6.407 -4.561 1.00 47.78 174 PHE A N 1
ATOM 1307 C CA . PHE A 1 174 ? 4.399 6.847 -5.295 1.00 47.78 174 PHE A CA 1
ATOM 1308 C C . PHE A 1 174 ? 5.133 5.780 -6.097 1.00 47.78 174 PHE A C 1
ATOM 1310 O O . PHE A 1 174 ? 5.230 4.622 -5.704 1.00 47.78 174 PHE A O 1
ATOM 1317 N N . ALA A 1 175 ? 5.753 6.275 -7.169 1.00 49.91 175 ALA A N 1
ATOM 1318 C CA . ALA A 1 175 ? 6.877 5.707 -7.897 1.00 49.91 175 ALA A CA 1
ATOM 1319 C C . ALA A 1 175 ? 8.039 5.314 -6.977 1.00 49.91 175 ALA A C 1
ATOM 1321 O O . ALA A 1 175 ? 8.875 6.150 -6.649 1.00 49.91 175 ALA A O 1
ATOM 1322 N N . LEU A 1 176 ? 8.107 4.044 -6.599 1.00 52.78 176 LEU A N 1
ATOM 1323 C CA . LEU A 1 176 ? 9.162 3.508 -5.752 1.00 52.78 176 LEU A CA 1
ATOM 1324 C C . LEU A 1 176 ? 10.314 2.953 -6.606 1.00 52.78 176 LEU A C 1
ATOM 1326 O O . LEU A 1 176 ? 10.121 2.017 -7.382 1.00 52.78 176 LEU A O 1
ATOM 1330 N N . ILE A 1 177 ? 11.514 3.510 -6.431 1.00 57.59 177 ILE A N 1
ATOM 1331 C CA . ILE A 1 177 ? 12.770 2.810 -6.731 1.00 57.59 177 ILE A CA 1
ATOM 1332 C C . ILE A 1 177 ? 13.135 2.061 -5.449 1.00 57.59 177 ILE A C 1
ATOM 1334 O O . ILE A 1 177 ? 13.390 2.710 -4.437 1.00 57.59 177 ILE A O 1
ATOM 1338 N N . LEU A 1 178 ? 13.115 0.727 -5.476 1.00 54.16 178 LEU A N 1
ATOM 1339 C CA . LEU A 1 178 ? 13.714 -0.105 -4.428 1.00 54.16 178 LEU A CA 1
ATOM 1340 C C . LEU A 1 178 ? 15.126 -0.455 -4.874 1.00 54.16 178 LEU A C 1
ATOM 1342 O O . LEU A 1 178 ? 15.317 -1.145 -5.878 1.00 54.16 178 LEU A O 1
ATOM 1346 N N . LEU A 1 179 ? 16.095 0.053 -4.130 1.00 58.59 179 LEU A N 1
ATOM 1347 C CA . LEU A 1 179 ? 17.470 -0.417 -4.173 1.00 58.59 179 LEU A CA 1
ATOM 1348 C C . LEU A 1 179 ? 17.653 -1.375 -3.000 1.00 58.59 179 LEU A C 1
ATOM 1350 O O . LEU A 1 179 ? 16.919 -1.246 -2.019 1.00 58.59 179 LEU A O 1
ATOM 1354 N N . ASP A 1 180 ? 18.557 -2.348 -3.145 1.00 55.19 180 ASP A N 1
ATOM 1355 C CA . ASP A 1 180 ? 18.791 -3.394 -2.142 1.00 55.19 180 ASP A CA 1
ATOM 1356 C C . ASP A 1 180 ? 18.855 -2.820 -0.720 1.00 55.19 180 ASP A C 1
ATOM 1358 O O . ASP A 1 180 ? 19.239 -1.661 -0.548 1.00 55.19 180 ASP A O 1
ATOM 1362 N N . ASP A 1 181 ? 18.357 -3.688 0.161 1.00 50.56 181 ASP A N 1
ATOM 1363 C CA . ASP A 1 181 ? 18.098 -3.791 1.595 1.00 50.56 181 ASP A CA 1
ATOM 1364 C C . ASP A 1 181 ? 19.154 -4.214 2.620 1.00 50.56 181 ASP A C 1
ATOM 1366 O O . ASP A 1 181 ? 19.020 -3.994 3.838 1.00 50.56 181 ASP A O 1
ATOM 1370 N N . GLN A 1 182 ? 20.128 -4.955 2.095 1.00 50.88 182 GLN A N 1
ATOM 1371 C CA . GLN A 1 182 ? 20.930 -5.910 2.834 1.00 50.88 182 GLN A CA 1
ATOM 1372 C C . GLN A 1 182 ? 22.386 -5.475 3.036 1.00 50.88 182 GLN A C 1
ATOM 1374 O O . GLN A 1 182 ? 23.128 -6.210 3.698 1.00 50.88 182 GLN A O 1
ATOM 1379 N N . ASN A 1 183 ? 22.828 -4.318 2.518 1.00 53.03 183 ASN A N 1
ATOM 1380 C CA . ASN A 1 183 ? 24.229 -3.901 2.626 1.00 53.03 183 ASN A CA 1
ATOM 1381 C C . ASN A 1 183 ? 24.442 -2.409 2.940 1.00 53.03 183 ASN A C 1
ATOM 1383 O O . ASN A 1 183 ? 24.653 -1.571 2.065 1.00 53.03 183 ASN A O 1
ATOM 1387 N N . VAL A 1 184 ? 24.597 -2.125 4.234 1.00 51.12 184 VAL A N 1
ATOM 1388 C CA . VAL A 1 184 ? 24.866 -0.791 4.803 1.00 51.12 184 VAL A CA 1
ATOM 1389 C C . VAL A 1 184 ? 26.246 -0.186 4.472 1.00 51.12 184 VAL A C 1
ATOM 1391 O O . VAL A 1 184 ? 26.546 0.924 4.916 1.00 51.12 184 VAL A O 1
ATOM 1394 N N . GLN A 1 185 ? 27.133 -0.897 3.761 1.00 52.69 185 GLN A N 1
ATOM 1395 C CA . GLN A 1 185 ? 28.512 -0.440 3.519 1.00 52.69 185 GLN A CA 1
ATOM 1396 C C . GLN A 1 185 ? 28.742 0.266 2.175 1.00 52.69 185 GLN A C 1
ATOM 1398 O O . GLN A 1 185 ? 29.784 0.905 2.019 1.00 52.69 185 GLN A O 1
ATOM 1403 N N . TYR A 1 186 ? 27.806 0.191 1.224 1.00 55.44 186 TYR A N 1
ATOM 1404 C CA . TYR A 1 186 ? 27.989 0.716 -0.136 1.00 55.44 186 TYR A CA 1
ATOM 1405 C C . TYR A 1 186 ? 26.810 1.585 -0.581 1.00 55.44 186 TYR A C 1
ATOM 1407 O O . TYR A 1 186 ? 25.710 1.462 -0.062 1.00 55.44 186 TYR A O 1
ATOM 1415 N N . GLU A 1 187 ? 27.055 2.513 -1.507 1.00 61.28 187 GLU A N 1
ATOM 1416 C CA . GLU A 1 187 ? 26.050 3.444 -2.038 1.00 61.28 187 GLU A CA 1
ATOM 1417 C C . GLU A 1 187 ? 25.333 2.823 -3.241 1.00 61.28 187 GLU A C 1
ATOM 1419 O O . GLU A 1 187 ? 25.926 2.682 -4.300 1.00 61.28 187 GLU A O 1
ATOM 1424 N N . ASN A 1 188 ? 24.042 2.509 -3.155 1.00 64.38 188 ASN A N 1
ATOM 1425 C CA . ASN A 1 188 ? 23.334 1.824 -4.245 1.00 64.38 188 ASN A CA 1
ATOM 1426 C C . ASN A 1 188 ? 22.873 2.776 -5.373 1.00 64.38 188 ASN A C 1
ATOM 1428 O O . ASN A 1 188 ? 22.550 2.316 -6.471 1.00 64.38 188 ASN A O 1
ATOM 1432 N N . LEU A 1 189 ? 22.900 4.095 -5.138 1.00 72.19 189 LEU A N 1
ATOM 1433 C CA . LEU A 1 189 ? 22.576 5.148 -6.111 1.00 72.19 189 LEU A CA 1
ATOM 1434 C C . LEU A 1 189 ? 23.685 6.199 -6.186 1.00 72.19 189 LEU A C 1
ATOM 1436 O O . LEU A 1 189 ? 24.004 6.827 -5.174 1.00 72.19 189 LEU A O 1
ATOM 1440 N N . GLN A 1 190 ? 24.167 6.471 -7.398 1.00 73.50 190 GLN A N 1
ATOM 1441 C CA . GLN A 1 190 ? 25.051 7.596 -7.695 1.00 73.50 190 GLN A CA 1
ATOM 1442 C C . GLN A 1 190 ? 24.453 8.515 -8.757 1.00 73.50 190 GLN A C 1
ATOM 1444 O O . GLN A 1 190 ? 24.013 8.057 -9.814 1.00 73.50 190 GLN A O 1
ATOM 1449 N N . LEU A 1 191 ? 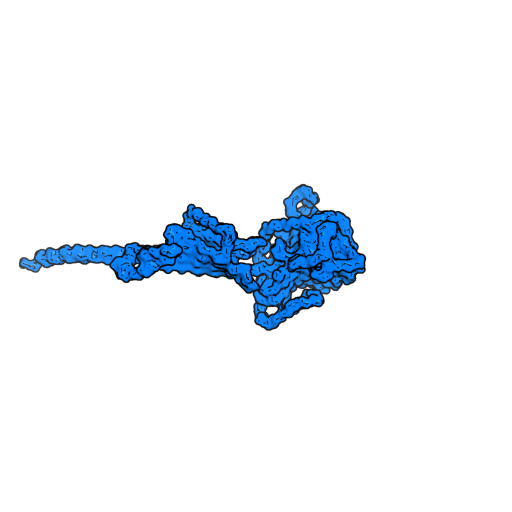24.511 9.822 -8.490 1.00 73.06 191 LEU A N 1
ATOM 1450 C CA . LEU A 1 191 ? 24.256 10.863 -9.484 1.00 73.06 191 LEU A CA 1
ATOM 1451 C C . LEU A 1 191 ? 25.547 11.666 -9.720 1.00 73.06 191 LEU A C 1
ATOM 1453 O O . LEU A 1 191 ? 26.064 12.316 -8.811 1.00 73.06 191 LEU A O 1
ATOM 1457 N N . ASN A 1 192 ? 26.110 11.615 -10.929 1.00 69.06 192 ASN A N 1
ATOM 1458 C CA . ASN A 1 192 ? 27.389 12.260 -11.238 1.00 69.06 192 ASN A CA 1
ATOM 1459 C C . ASN A 1 192 ? 27.358 13.064 -12.545 1.00 69.06 192 ASN A C 1
ATOM 1461 O O . ASN A 1 192 ? 27.428 12.525 -13.644 1.00 69.06 192 ASN A O 1
ATOM 1465 N N . GLY A 1 193 ? 27.330 14.389 -12.441 1.00 61.91 193 GLY A N 1
ATOM 1466 C CA . GLY A 1 193 ? 27.369 15.288 -13.594 1.00 61.91 193 GLY A CA 1
ATOM 1467 C C . GLY A 1 193 ? 26.360 16.416 -13.452 1.00 61.91 193 GLY A C 1
ATOM 1468 O O . GLY A 1 193 ? 25.342 16.260 -12.778 1.00 61.91 193 GLY A O 1
ATOM 1469 N N . ALA A 1 194 ? 26.669 17.561 -14.061 1.00 66.81 194 ALA A N 1
ATOM 1470 C CA . ALA A 1 194 ? 25.937 18.807 -13.869 1.00 66.81 194 ALA A CA 1
ATOM 1471 C C . ALA A 1 194 ? 25.000 19.132 -15.058 1.00 66.81 194 ALA A C 1
ATOM 1473 O O . ALA A 1 194 ? 25.491 19.509 -16.128 1.00 66.81 194 ALA A O 1
ATOM 1474 N N . PRO A 1 195 ? 23.663 19.093 -14.870 1.00 67.19 195 PRO A N 1
ATOM 1475 C CA . PRO A 1 195 ? 22.929 18.387 -13.820 1.00 67.19 195 PRO A CA 1
ATOM 1476 C C . PRO A 1 195 ? 22.226 17.140 -14.372 1.00 67.19 195 PRO A C 1
ATOM 1478 O O . PRO A 1 195 ? 21.247 17.243 -15.114 1.00 67.19 195 PRO A O 1
ATOM 1481 N N . SER A 1 196 ? 22.708 15.973 -13.952 1.00 74.31 196 SER A N 1
ATOM 1482 C CA . SER A 1 196 ? 21.947 14.722 -13.979 1.00 74.31 196 SER A CA 1
ATOM 1483 C C . SER A 1 196 ? 20.729 14.851 -13.060 1.00 74.31 196 SER A C 1
ATOM 1485 O O . SER A 1 196 ? 20.808 15.494 -12.006 1.00 74.31 196 SER A O 1
ATOM 1487 N N . LYS A 1 197 ? 19.581 14.307 -13.475 1.00 78.94 197 LYS A N 1
ATOM 1488 C CA . LYS A 1 197 ? 18.309 14.481 -12.760 1.00 78.94 197 LYS A CA 1
ATOM 1489 C C . LYS A 1 197 ? 17.583 13.159 -12.558 1.00 78.94 197 LYS A C 1
ATOM 1491 O O . LYS A 1 197 ? 17.373 12.418 -13.515 1.00 78.94 197 LYS A O 1
ATOM 1496 N N . LEU A 1 198 ? 17.127 12.936 -11.331 1.00 80.00 198 LEU A N 1
ATOM 1497 C CA . LEU A 1 198 ? 16.087 11.967 -10.999 1.00 80.00 198 LEU A CA 1
ATOM 1498 C C . LEU A 1 198 ? 14.841 12.742 -10.575 1.00 80.00 198 LEU A C 1
ATOM 1500 O O . LEU A 1 198 ? 14.892 13.514 -9.622 1.00 80.00 198 LEU A O 1
ATOM 1504 N N . ILE A 1 199 ? 13.743 12.566 -11.299 1.00 77.38 199 ILE A N 1
ATOM 1505 C CA . ILE A 1 199 ? 12.489 13.277 -11.071 1.00 77.38 199 ILE A CA 1
ATOM 1506 C C . ILE A 1 199 ? 11.404 12.248 -10.779 1.00 77.38 199 ILE A C 1
ATOM 1508 O O . ILE A 1 199 ? 11.127 11.368 -11.596 1.00 77.38 199 ILE A O 1
ATOM 1512 N N . LEU A 1 200 ? 10.786 12.384 -9.613 1.00 75.50 200 LEU A N 1
ATOM 1513 C CA . LEU A 1 200 ? 9.604 11.632 -9.228 1.00 75.50 200 LEU A CA 1
ATOM 1514 C C . LEU A 1 200 ? 8.399 12.535 -9.447 1.00 75.50 200 LEU A C 1
ATOM 1516 O O . LEU A 1 200 ? 8.256 13.569 -8.789 1.00 75.50 200 LEU A O 1
ATOM 1520 N N . HIS A 1 201 ? 7.557 12.150 -10.388 1.00 70.31 201 HIS A N 1
ATOM 1521 C CA . HIS A 1 201 ? 6.288 12.811 -10.641 1.00 70.31 201 HIS A CA 1
ATOM 1522 C C . HIS A 1 201 ? 5.203 12.171 -9.783 1.00 70.31 201 HIS A C 1
ATOM 1524 O O . HIS A 1 201 ? 5.284 10.996 -9.413 1.00 70.31 201 HIS A O 1
ATOM 1530 N N . ASP A 1 202 ? 4.177 12.948 -9.477 1.00 62.16 202 ASP A N 1
ATOM 1531 C CA . ASP A 1 202 ? 2.973 12.427 -8.850 1.00 62.16 202 ASP A CA 1
ATOM 1532 C C . ASP A 1 202 ? 2.156 11.531 -9.797 1.00 62.16 202 ASP A C 1
ATOM 1534 O O . ASP A 1 202 ? 2.398 11.438 -11.001 1.00 62.16 202 ASP A O 1
ATOM 1538 N N . GLY A 1 203 ? 1.180 10.835 -9.217 1.00 55.53 203 GLY A N 1
ATOM 1539 C CA . GLY A 1 203 ? 0.101 10.164 -9.947 1.00 55.53 203 GLY A CA 1
ATOM 1540 C C . GLY A 1 203 ? -1.222 10.937 -9.871 1.00 55.53 203 GLY A C 1
ATOM 1541 O O . GLY A 1 203 ? -2.289 10.345 -9.979 1.00 55.53 203 GLY A O 1
ATOM 1542 N N . GLY A 1 204 ? -1.195 12.244 -9.574 1.00 55.06 204 GLY A N 1
ATOM 1543 C CA . GLY A 1 204 ? -2.380 13.039 -9.221 1.00 55.06 204 GLY A CA 1
ATOM 1544 C C . GLY A 1 204 ? -2.292 13.645 -7.814 1.00 55.06 204 GLY A C 1
ATOM 1545 O O . GLY A 1 204 ? -1.315 14.291 -7.476 1.00 55.06 204 GLY A O 1
ATOM 1546 N N . ALA A 1 205 ? -3.296 13.463 -6.947 1.00 48.78 205 ALA A N 1
ATOM 1547 C CA . ALA A 1 205 ? -3.370 14.128 -5.624 1.00 48.78 205 ALA A CA 1
ATOM 1548 C C . ALA A 1 205 ? -2.349 13.629 -4.566 1.00 48.78 205 ALA A C 1
ATOM 1550 O O . ALA A 1 205 ? -2.594 13.713 -3.361 1.00 48.78 205 ALA A O 1
ATOM 1551 N N . LYS A 1 206 ? -1.269 12.992 -5.008 1.00 52.50 206 LYS A N 1
ATOM 1552 C CA . LYS A 1 206 ? -0.643 11.864 -4.332 1.00 52.50 206 LYS A CA 1
ATOM 1553 C C . LYS A 1 206 ? 0.849 11.796 -4.733 1.00 52.50 206 LYS A C 1
ATOM 1555 O O . LYS A 1 206 ? 1.147 11.721 -5.917 1.00 52.50 206 LYS A O 1
ATOM 1560 N N . GLY A 1 207 ? 1.759 11.878 -3.748 1.00 52.78 207 GLY A N 1
ATOM 1561 C CA . GLY A 1 207 ? 3.207 12.150 -3.909 1.00 52.78 207 GLY A CA 1
ATOM 1562 C C . GLY A 1 207 ? 4.094 11.037 -4.448 1.00 52.78 207 GLY A C 1
ATOM 1563 O O . GLY A 1 207 ? 3.574 10.000 -4.838 1.00 52.78 207 GLY A O 1
ATOM 1564 N N . GLY A 1 208 ? 5.413 11.294 -4.442 1.00 58.16 208 GLY A N 1
ATOM 1565 C CA . GLY A 1 208 ? 6.544 10.419 -4.807 1.00 58.16 208 GLY A CA 1
ATOM 1566 C C . GLY A 1 208 ? 7.282 9.835 -3.573 1.00 58.16 208 GLY A C 1
ATOM 1567 O O . GLY A 1 208 ? 7.196 10.408 -2.489 1.00 58.16 208 GLY A O 1
ATOM 1568 N N . ALA A 1 209 ? 8.057 8.745 -3.711 1.00 62.72 209 ALA A N 1
ATOM 1569 C CA . ALA A 1 209 ? 9.090 8.363 -2.743 1.00 62.72 209 ALA A CA 1
ATOM 1570 C C . ALA A 1 209 ? 10.142 7.421 -3.300 1.00 62.72 209 ALA A C 1
ATOM 1572 O O . ALA A 1 209 ? 9.886 6.566 -4.137 1.00 62.72 209 ALA A O 1
ATOM 1573 N N . ILE A 1 210 ? 11.331 7.536 -2.725 1.00 65.88 210 ILE A N 1
ATOM 1574 C CA . ILE A 1 210 ? 12.458 6.650 -2.985 1.00 65.88 210 ILE A CA 1
ATOM 1575 C C . ILE A 1 210 ? 12.819 5.954 -1.679 1.00 65.88 210 ILE A C 1
ATOM 1577 O O . ILE A 1 210 ? 13.021 6.622 -0.660 1.00 65.88 210 ILE A O 1
ATOM 1581 N N . SER A 1 211 ? 12.949 4.627 -1.733 1.00 58.66 211 SER A N 1
ATOM 1582 C CA . SER A 1 211 ? 13.641 3.862 -0.700 1.00 58.66 211 SER A CA 1
ATOM 1583 C C . SER A 1 211 ? 15.046 3.539 -1.189 1.00 58.66 211 SER A C 1
ATOM 1585 O O . SER A 1 211 ? 15.233 3.017 -2.287 1.00 58.66 211 SER A O 1
ATOM 1587 N N . ASN A 1 212 ? 16.048 3.867 -0.388 1.00 57.53 212 ASN A N 1
ATOM 1588 C CA . ASN A 1 212 ? 17.416 3.458 -0.642 1.00 57.53 212 ASN A CA 1
ATOM 1589 C C . ASN A 1 212 ? 18.151 3.358 0.694 1.00 57.53 212 ASN A C 1
ATOM 1591 O O . ASN A 1 212 ? 18.049 4.277 1.503 1.00 57.53 212 ASN A O 1
ATOM 1595 N N . GLU A 1 213 ? 18.907 2.282 0.896 1.00 54.72 213 GLU A N 1
ATOM 1596 C CA . GLU A 1 213 ? 19.822 2.135 2.031 1.00 54.72 213 GLU A CA 1
ATOM 1597 C C . GLU A 1 213 ? 20.910 3.221 2.051 1.00 54.72 213 GLU A C 1
ATOM 1599 O O . GLU A 1 213 ? 21.282 3.733 3.107 1.00 54.72 213 GLU A O 1
ATOM 1604 N N . SER A 1 214 ? 21.443 3.590 0.880 1.00 59.94 214 SER A N 1
ATOM 1605 C CA . SER A 1 214 ? 22.600 4.481 0.784 1.00 59.94 214 SER A CA 1
ATOM 1606 C C . SER A 1 214 ? 22.708 5.156 -0.585 1.00 59.94 214 SER A C 1
ATOM 1608 O O . SER A 1 214 ? 22.719 4.500 -1.629 1.00 59.94 214 SER A O 1
ATOM 1610 N N . MET A 1 215 ? 22.797 6.489 -0.601 1.00 65.50 215 MET A N 1
ATOM 1611 C CA . MET A 1 215 ? 22.893 7.297 -1.823 1.00 65.50 215 MET A CA 1
ATOM 1612 C C . MET A 1 215 ? 24.008 8.331 -1.747 1.00 65.50 215 MET A C 1
ATOM 1614 O O . MET A 1 215 ? 24.218 8.953 -0.706 1.00 65.50 215 MET A O 1
ATOM 1618 N N . ASN A 1 216 ? 24.605 8.612 -2.903 1.00 66.25 216 ASN A N 1
ATOM 1619 C CA . ASN A 1 216 ? 25.478 9.756 -3.104 1.00 66.25 216 ASN A CA 1
ATOM 1620 C C . ASN A 1 216 ? 25.014 10.563 -4.314 1.00 66.25 216 ASN A C 1
ATOM 1622 O O . ASN A 1 216 ? 25.321 10.226 -5.463 1.00 66.25 216 ASN A O 1
ATOM 1626 N N . PRO A 1 217 ? 24.246 11.639 -4.073 1.00 58.78 217 PRO A N 1
ATOM 1627 C CA . PRO A 1 217 ? 23.752 12.474 -5.153 1.00 58.78 217 PRO A CA 1
ATOM 1628 C C . PRO A 1 217 ? 24.860 13.303 -5.819 1.00 58.78 217 PRO A C 1
ATOM 1630 O O . PRO A 1 217 ? 24.575 13.944 -6.823 1.00 58.78 217 PRO A O 1
ATOM 1633 N N . GLY A 1 218 ? 26.102 13.308 -5.308 1.00 67.75 218 GLY A N 1
ATOM 1634 C CA . GLY A 1 218 ? 27.231 14.004 -5.927 1.00 67.75 218 GLY A CA 1
ATOM 1635 C C . GLY A 1 218 ? 26.886 15.437 -6.358 1.00 67.75 218 GLY A C 1
ATOM 1636 O O . GLY A 1 218 ? 26.553 16.278 -5.528 1.00 67.75 218 GLY A O 1
ATOM 1637 N N . ASN A 1 219 ? 26.952 15.690 -7.672 1.00 69.75 219 ASN A N 1
ATOM 1638 C CA . ASN A 1 219 ? 26.562 16.957 -8.319 1.00 69.75 219 ASN A CA 1
ATOM 1639 C C . ASN A 1 219 ? 25.216 16.878 -9.076 1.00 69.75 219 ASN A C 1
ATOM 1641 O O . ASN A 1 219 ? 24.875 17.798 -9.824 1.00 69.75 219 ASN A O 1
ATOM 1645 N N . GLY A 1 220 ? 24.499 15.760 -8.967 1.00 69.44 220 GLY A N 1
ATOM 1646 C CA . GLY A 1 220 ? 23.174 15.570 -9.547 1.00 69.44 220 GLY A CA 1
ATOM 1647 C C . GLY A 1 220 ? 22.053 16.019 -8.611 1.00 69.44 220 GLY A C 1
ATOM 1648 O O . GLY A 1 220 ? 22.266 16.275 -7.428 1.00 69.44 220 GLY A O 1
ATOM 1649 N N . ASN A 1 221 ? 20.837 16.108 -9.153 1.00 74.19 221 ASN A N 1
ATOM 1650 C CA . ASN A 1 221 ? 19.666 16.587 -8.421 1.00 74.19 221 ASN A CA 1
ATOM 1651 C C . ASN A 1 221 ? 18.546 15.540 -8.386 1.00 74.19 221 ASN A C 1
ATOM 1653 O O . ASN A 1 221 ? 18.206 14.944 -9.411 1.00 74.19 221 ASN A O 1
ATOM 1657 N N . ILE A 1 222 ? 17.929 15.382 -7.214 1.00 76.00 222 ILE A N 1
ATOM 1658 C CA . ILE A 1 222 ? 16.687 14.624 -7.024 1.00 76.00 222 ILE A CA 1
ATOM 1659 C C . ILE A 1 222 ? 15.550 15.626 -6.838 1.00 76.00 222 ILE A C 1
ATOM 1661 O O . ILE A 1 222 ? 15.641 16.515 -5.985 1.00 76.00 222 ILE A O 1
ATOM 1665 N N . TYR A 1 223 ? 14.495 15.473 -7.632 1.00 73.25 223 TYR A N 1
ATOM 1666 C CA . TYR A 1 223 ? 13.318 16.328 -7.612 1.00 73.25 223 TYR A CA 1
ATOM 1667 C C . TYR A 1 223 ? 12.055 15.531 -7.316 1.00 73.25 223 TYR A C 1
ATOM 1669 O O . TYR A 1 223 ? 11.799 14.503 -7.942 1.00 73.25 223 TYR A O 1
ATOM 1677 N N . PHE A 1 224 ? 11.237 16.069 -6.418 1.00 69.19 224 PHE A N 1
ATOM 1678 C CA . PHE A 1 224 ? 9.833 15.699 -6.296 1.00 69.19 224 PHE A CA 1
ATOM 1679 C C . PHE A 1 224 ? 8.990 16.754 -7.012 1.00 69.19 224 PHE A C 1
ATOM 1681 O O . PHE A 1 224 ? 9.153 17.956 -6.769 1.00 69.19 224 PHE A O 1
ATOM 1688 N N . ASN A 1 225 ? 8.120 16.303 -7.913 1.00 62.38 225 ASN A N 1
ATOM 1689 C CA . ASN A 1 225 ? 7.277 17.157 -8.741 1.00 62.38 225 ASN A CA 1
ATOM 1690 C C . ASN A 1 225 ? 5.782 16.828 -8.546 1.00 62.38 225 ASN A C 1
ATOM 1692 O O . ASN A 1 225 ? 5.189 16.182 -9.413 1.00 62.38 225 ASN A O 1
ATOM 1696 N N . PRO A 1 226 ? 5.164 17.225 -7.415 1.00 55.12 226 PRO A N 1
ATOM 1697 C CA . PRO A 1 226 ? 3.744 17.006 -7.183 1.00 55.12 226 PRO A CA 1
ATOM 1698 C C . PRO A 1 226 ? 2.866 18.176 -7.657 1.00 55.12 226 PRO A C 1
ATOM 1700 O O . PRO A 1 226 ? 3.133 19.351 -7.403 1.00 55.12 226 PRO A O 1
ATOM 1703 N N . CYS A 1 227 ? 1.718 17.847 -8.230 1.00 48.56 227 CYS A N 1
ATOM 1704 C CA . CYS A 1 227 ? 0.530 18.677 -8.342 1.00 48.56 227 CYS A CA 1
ATOM 1705 C C . CYS A 1 227 ? -0.373 18.490 -7.097 1.00 48.56 227 CYS A C 1
ATOM 1707 O O . CYS A 1 227 ? -1.482 17.965 -7.188 1.00 48.56 227 CYS A O 1
ATOM 1709 N N . GLY A 1 228 ? 0.043 18.951 -5.906 1.00 49.09 228 GLY A N 1
ATOM 1710 C CA . GLY A 1 228 ? -0.846 18.973 -4.726 1.00 49.09 228 GLY A CA 1
ATOM 1711 C C . GLY A 1 228 ? -0.165 18.872 -3.358 1.00 49.09 228 GLY A C 1
ATOM 1712 O O . GLY A 1 228 ? 1.049 18.982 -3.241 1.00 49.09 228 GLY A O 1
ATOM 1713 N N . GLY A 1 229 ? -0.962 18.664 -2.298 1.00 45.72 229 GLY A N 1
ATOM 1714 C CA . GLY A 1 229 ? -0.520 18.500 -0.897 1.00 45.72 229 GLY A CA 1
ATOM 1715 C C . GLY A 1 229 ? 0.125 17.143 -0.580 1.00 45.72 229 GLY A C 1
ATOM 1716 O O . GLY A 1 229 ? -0.101 16.580 0.490 1.00 45.72 229 GLY A O 1
ATOM 1717 N N . SER A 1 230 ? 0.877 16.612 -1.534 1.00 49.88 230 SER A N 1
ATOM 1718 C CA . SER A 1 230 ? 1.488 15.292 -1.535 1.00 49.88 230 SER A CA 1
ATOM 1719 C C . SER A 1 230 ? 2.502 15.103 -0.399 1.00 49.88 230 SER A C 1
ATOM 1721 O O . SER A 1 230 ? 3.371 15.940 -0.175 1.00 49.88 230 SER A O 1
ATOM 1723 N N . GLY A 1 231 ? 2.374 14.004 0.352 1.00 50.00 231 GLY A N 1
ATOM 1724 C CA . GLY A 1 231 ? 3.296 13.622 1.425 1.00 50.00 231 GLY A CA 1
ATOM 1725 C C . GLY A 1 231 ? 4.504 12.863 0.887 1.00 50.00 231 GLY A C 1
ATOM 1726 O O . GLY A 1 231 ? 4.575 11.650 1.066 1.00 50.00 231 GLY A O 1
ATOM 1727 N N . ASP A 1 232 ? 5.417 13.569 0.223 1.00 54.28 232 ASP A N 1
ATOM 1728 C CA . ASP A 1 232 ? 6.623 12.970 -0.352 1.00 54.28 232 ASP A CA 1
ATOM 1729 C C . ASP A 1 232 ? 7.529 12.395 0.744 1.00 54.28 232 ASP A C 1
ATOM 1731 O O . ASP A 1 232 ? 7.829 13.064 1.745 1.00 54.28 232 ASP A O 1
ATOM 1735 N N . LEU A 1 233 ? 7.973 11.152 0.552 1.00 57.38 233 LEU A N 1
ATOM 1736 C CA . LEU A 1 233 ? 8.890 10.477 1.466 1.00 57.38 233 LEU A CA 1
ATOM 1737 C C . LEU A 1 233 ? 10.237 10.239 0.791 1.00 57.38 233 LEU A C 1
ATOM 1739 O O . LEU A 1 233 ? 10.338 10.030 -0.414 1.00 57.38 233 LEU A O 1
ATOM 1743 N N . TRP A 1 234 ? 11.299 10.238 1.579 1.00 58.59 234 TRP A N 1
ATOM 1744 C CA . TRP A 1 234 ? 12.598 9.777 1.111 1.00 58.59 234 TRP A CA 1
ATOM 1745 C C . TRP A 1 234 ? 13.346 9.110 2.256 1.00 58.59 234 TRP A C 1
ATOM 1747 O O . TRP A 1 234 ? 13.233 9.529 3.416 1.00 58.59 234 TRP A O 1
ATOM 1757 N N . ALA A 1 235 ? 14.089 8.057 1.926 1.00 53.28 235 ALA A N 1
ATOM 1758 C CA . ALA A 1 235 ? 15.029 7.447 2.852 1.00 53.28 235 ALA A CA 1
ATOM 1759 C C . ALA A 1 235 ? 16.226 8.390 3.062 1.00 53.28 235 ALA A C 1
ATOM 1761 O O . ALA A 1 235 ? 16.852 8.843 2.098 1.00 53.28 235 ALA A O 1
ATOM 1762 N N . ALA A 1 236 ? 16.524 8.708 4.323 1.00 49.16 236 ALA A N 1
ATOM 1763 C CA . ALA A 1 236 ? 17.745 9.421 4.682 1.00 49.16 236 ALA A CA 1
ATOM 1764 C C . ALA A 1 236 ? 18.958 8.488 4.511 1.00 49.16 236 ALA A C 1
ATOM 1766 O O . ALA A 1 236 ? 18.869 7.314 4.849 1.00 49.16 236 ALA A O 1
ATOM 1767 N N . ASN A 1 237 ? 20.078 9.010 3.995 1.00 53.44 237 ASN A N 1
ATOM 1768 C CA . ASN A 1 237 ? 21.340 8.272 3.837 1.00 53.44 237 ASN A CA 1
ATOM 1769 C C . ASN A 1 237 ? 21.746 7.584 5.160 1.00 53.44 237 ASN A C 1
ATOM 1771 O O . ASN A 1 237 ? 21.987 8.280 6.149 1.00 53.44 237 ASN A O 1
ATOM 1775 N N . GLU A 1 238 ? 21.841 6.250 5.168 1.00 49.88 238 GLU A N 1
ATOM 1776 C CA . GLU A 1 238 ? 22.243 5.465 6.347 1.00 49.88 238 GLU A CA 1
ATOM 1777 C C . GLU A 1 238 ? 23.734 5.073 6.336 1.00 49.88 238 GLU A C 1
ATOM 1779 O O . GLU A 1 238 ? 24.224 4.487 7.304 1.00 49.88 238 GLU A O 1
ATOM 1784 N N . SER A 1 239 ? 24.493 5.403 5.282 1.00 45.94 239 SER A N 1
ATOM 1785 C CA . SER A 1 239 ? 25.903 5.008 5.189 1.00 45.94 239 SER A CA 1
ATOM 1786 C C . SER A 1 239 ? 26.840 5.940 5.960 1.00 45.94 239 SER A C 1
ATOM 1788 O O . SER A 1 239 ? 26.767 7.165 5.889 1.00 45.94 239 SER A O 1
ATOM 1790 N N . ALA A 1 240 ? 27.791 5.338 6.676 1.00 42.41 240 ALA A N 1
ATOM 1791 C CA . ALA A 1 240 ? 28.849 6.049 7.394 1.00 42.41 240 ALA A CA 1
ATOM 1792 C C . ALA A 1 240 ? 29.994 6.544 6.478 1.00 42.41 240 ALA A C 1
ATOM 1794 O O . ALA A 1 240 ? 30.873 7.269 6.945 1.00 42.41 240 ALA A O 1
ATOM 1795 N N . ALA A 1 241 ? 30.019 6.124 5.205 1.00 44.00 241 ALA A N 1
ATOM 1796 C CA . ALA A 1 241 ? 31.129 6.350 4.272 1.00 44.00 241 ALA A CA 1
ATOM 1797 C C . ALA A 1 241 ? 30.879 7.498 3.279 1.00 44.00 241 ALA A C 1
ATOM 1799 O O . ALA A 1 241 ? 31.820 8.210 2.921 1.00 44.00 241 ALA A O 1
ATOM 1800 N N . GLY A 1 242 ? 29.626 7.716 2.874 1.00 44.50 242 GLY A N 1
ATOM 1801 C CA . GLY A 1 242 ? 29.221 8.883 2.103 1.00 44.50 242 GLY A CA 1
ATOM 1802 C C . GLY A 1 242 ? 28.844 9.992 3.068 1.00 44.50 242 GLY A C 1
ATOM 1803 O O . GLY A 1 242 ? 27.854 9.862 3.787 1.00 44.50 242 GLY A O 1
ATOM 1804 N N . GLY A 1 243 ? 29.633 11.071 3.124 1.00 41.81 243 GLY A N 1
ATOM 1805 C CA . GLY A 1 243 ? 29.271 12.261 3.897 1.00 41.81 243 GLY A CA 1
ATOM 1806 C C . GLY A 1 243 ? 27.801 12.590 3.651 1.00 41.81 243 GLY A C 1
ATOM 1807 O O . GLY A 1 243 ? 27.376 12.571 2.496 1.00 41.81 243 GLY A O 1
ATOM 1808 N N . ALA A 1 244 ? 27.032 12.779 4.732 1.00 42.72 244 ALA A N 1
ATOM 1809 C CA . ALA A 1 244 ? 25.583 12.960 4.692 1.00 42.72 244 ALA A CA 1
ATOM 1810 C C . ALA A 1 244 ? 25.176 13.737 3.438 1.00 42.72 244 ALA A C 1
ATOM 1812 O O . ALA A 1 244 ? 25.745 14.803 3.178 1.00 42.72 244 ALA A O 1
ATOM 1813 N N . ALA A 1 245 ? 24.222 13.211 2.661 1.00 47.78 245 ALA A N 1
ATOM 1814 C CA . ALA A 1 245 ? 23.588 13.990 1.611 1.00 47.78 245 ALA A CA 1
ATOM 1815 C C . ALA A 1 245 ? 22.931 15.190 2.311 1.00 47.78 245 ALA A C 1
ATOM 1817 O O . ALA A 1 245 ? 21.833 15.104 2.847 1.00 47.78 245 ALA A O 1
ATOM 1818 N N . SER A 1 246 ? 23.691 16.278 2.425 1.00 42.41 246 SER A N 1
ATOM 1819 C CA . SER A 1 246 ? 23.373 17.443 3.254 1.00 42.41 246 SER A CA 1
ATOM 1820 C C . SER A 1 246 ? 22.236 18.265 2.641 1.00 42.41 246 SER A C 1
ATOM 1822 O O . SER A 1 246 ? 21.668 19.147 3.279 1.00 42.41 246 SER A O 1
ATOM 1824 N N . ALA A 1 247 ? 21.874 17.963 1.395 1.00 51.00 247 ALA A N 1
ATOM 1825 C CA . ALA A 1 247 ? 20.756 18.570 0.709 1.00 51.00 247 ALA A CA 1
ATOM 1826 C C . ALA A 1 247 ? 19.550 17.629 0.766 1.00 51.00 247 ALA A C 1
ATOM 1828 O O . ALA A 1 247 ? 19.542 16.564 0.150 1.00 51.00 247 ALA A O 1
ATOM 1829 N N . THR A 1 248 ? 18.515 18.055 1.486 1.00 53.91 248 THR A N 1
ATOM 1830 C CA . THR A 1 248 ? 17.157 17.553 1.283 1.00 53.91 248 THR A CA 1
ATOM 1831 C C . THR A 1 248 ? 16.814 17.624 -0.213 1.00 53.91 248 THR A C 1
ATOM 1833 O O . THR A 1 248 ? 17.115 18.648 -0.840 1.00 53.91 248 THR A O 1
ATOM 1836 N N . PRO A 1 249 ? 16.199 16.582 -0.809 1.00 63.28 249 PRO A N 1
ATOM 1837 C CA . PRO A 1 249 ? 15.726 16.637 -2.185 1.00 63.28 249 PRO A CA 1
ATOM 1838 C C . PRO A 1 249 ? 14.901 17.897 -2.433 1.00 63.28 249 PRO A C 1
ATOM 1840 O O . PRO A 1 249 ? 14.119 18.329 -1.579 1.00 63.28 249 PRO A O 1
ATOM 1843 N N . ALA A 1 250 ? 15.099 18.508 -3.598 1.00 58.81 250 ALA A N 1
ATOM 1844 C CA . ALA A 1 250 ? 14.422 19.747 -3.928 1.00 58.81 250 ALA A CA 1
ATOM 1845 C C . ALA A 1 250 ? 12.984 19.454 -4.367 1.00 58.81 250 ALA A C 1
ATOM 1847 O O . ALA A 1 250 ? 12.727 18.564 -5.175 1.00 58.81 250 ALA A O 1
ATOM 1848 N N . HIS A 1 251 ? 12.045 20.245 -3.863 1.00 53.41 251 HIS A N 1
ATOM 1849 C CA . HIS A 1 251 ? 10.678 20.261 -4.361 1.00 53.41 251 HIS A CA 1
ATOM 1850 C C . HIS A 1 251 ? 10.559 21.332 -5.447 1.00 53.41 251 HIS A C 1
ATOM 1852 O O . HIS A 1 251 ? 11.035 22.456 -5.262 1.00 53.41 251 HIS A O 1
ATOM 1858 N N . THR A 1 252 ? 9.902 21.022 -6.563 1.00 52.34 252 THR A N 1
ATOM 1859 C CA . THR A 1 252 ? 9.711 21.991 -7.650 1.00 52.34 252 THR A CA 1
ATOM 1860 C C . THR A 1 252 ? 8.244 22.227 -7.957 1.00 52.34 252 THR A C 1
ATOM 1862 O O . THR A 1 252 ? 7.457 21.296 -8.003 1.00 52.34 252 THR A O 1
ATOM 1865 N N . THR A 1 253 ? 7.879 23.484 -8.208 1.00 46.22 253 THR A N 1
ATOM 1866 C CA . THR A 1 253 ? 6.519 23.905 -8.593 1.00 46.22 253 THR A CA 1
ATOM 1867 C C . THR A 1 253 ? 6.273 23.843 -10.105 1.00 46.22 253 THR A C 1
ATOM 1869 O O . THR A 1 253 ? 5.301 24.413 -10.599 1.00 46.22 253 THR A O 1
ATOM 1872 N N . GLY A 1 254 ? 7.181 23.216 -10.857 1.00 45.16 254 GLY A N 1
ATOM 1873 C CA . GLY A 1 254 ? 7.194 23.228 -12.313 1.00 45.16 254 GLY A CA 1
ATOM 1874 C C . GLY A 1 254 ? 7.466 21.845 -12.879 1.00 45.16 254 GLY A C 1
ATOM 1875 O O . GLY A 1 254 ? 8.327 21.123 -12.387 1.00 45.16 254 GLY A O 1
ATOM 1876 N N . TYR A 1 255 ? 6.736 21.517 -13.940 1.00 49.12 255 TYR A N 1
ATOM 1877 C CA . TYR A 1 255 ? 6.860 20.259 -14.655 1.00 49.12 255 TYR A CA 1
ATOM 1878 C C . TYR A 1 255 ? 8.209 20.175 -15.385 1.00 49.12 255 TYR A C 1
ATOM 1880 O O . TYR A 1 255 ? 8.512 21.002 -16.249 1.00 49.12 255 TYR A O 1
ATOM 1888 N N . PHE A 1 256 ? 9.028 19.181 -15.034 1.00 45.78 256 PHE A N 1
ATOM 1889 C CA . PHE A 1 256 ? 10.304 18.909 -15.693 1.00 45.78 256 PHE A CA 1
ATOM 1890 C C . PHE A 1 256 ? 10.201 17.628 -16.529 1.00 45.78 256 PHE A C 1
ATOM 1892 O O . PHE A 1 256 ? 10.181 16.540 -15.971 1.00 45.78 256 PHE A O 1
ATOM 1899 N N . GLY A 1 257 ? 10.216 17.757 -17.859 1.00 43.12 257 GLY A N 1
ATOM 1900 C CA . GLY A 1 257 ? 10.436 16.634 -18.782 1.00 43.12 257 GLY A CA 1
ATOM 1901 C C . GLY A 1 257 ? 9.188 16.108 -19.499 1.00 43.12 257 GLY A C 1
ATOM 1902 O O . GLY A 1 257 ? 8.219 15.717 -18.875 1.00 43.12 257 GLY A O 1
ATOM 1903 N N . ASP A 1 258 ? 9.289 16.028 -20.827 1.00 40.88 258 ASP A N 1
ATOM 1904 C CA . ASP A 1 258 ? 8.316 15.547 -21.824 1.00 40.88 258 ASP A CA 1
ATOM 1905 C C . ASP A 1 258 ? 7.218 16.534 -22.287 1.00 40.88 258 ASP A C 1
ATOM 1907 O O . ASP A 1 258 ? 6.698 17.360 -21.547 1.00 40.88 258 ASP A O 1
ATOM 1911 N N . SER A 1 259 ? 6.898 16.477 -23.578 1.00 39.19 259 SER A N 1
ATOM 1912 C CA . SER A 1 259 ? 6.014 17.399 -24.315 1.00 39.19 259 SER A CA 1
ATOM 1913 C C . SER A 1 259 ? 4.529 16.994 -24.297 1.00 39.19 259 SER A C 1
ATOM 1915 O O . SER A 1 259 ? 3.750 17.424 -25.149 1.00 39.19 259 SER A O 1
ATOM 1917 N N . GLY A 1 260 ? 4.128 16.156 -23.339 1.00 40.12 260 GLY A N 1
ATOM 1918 C CA . GLY A 1 260 ? 2.759 15.657 -23.202 1.00 40.12 260 GLY A CA 1
ATOM 1919 C C . GLY A 1 260 ? 1.761 16.680 -22.640 1.00 40.12 260 GLY A C 1
ATOM 1920 O O . GLY A 1 260 ? 2.116 17.636 -21.950 1.00 40.12 260 GLY A O 1
ATOM 1921 N N . VAL A 1 261 ? 0.474 16.465 -22.937 1.00 37.09 261 VAL A N 1
ATOM 1922 C CA . VAL A 1 261 ? -0.646 17.201 -22.330 1.00 37.09 261 VAL A CA 1
ATOM 1923 C C . VAL A 1 261 ? -0.968 16.544 -20.989 1.00 37.09 261 VAL A C 1
ATOM 1925 O O . VAL A 1 261 ? -1.638 15.515 -20.948 1.00 37.09 261 VAL A O 1
ATOM 1928 N N . TYR A 1 262 ? -0.490 17.136 -19.897 1.00 44.41 262 TYR A N 1
ATOM 1929 C CA . TYR A 1 262 ? -0.775 16.686 -18.531 1.00 44.41 262 TYR A CA 1
ATOM 1930 C C . TYR A 1 262 ? -1.768 17.636 -17.847 1.00 44.41 262 TYR A C 1
ATOM 1932 O O . TYR A 1 262 ? -1.870 18.802 -18.249 1.00 44.41 262 TYR A O 1
ATOM 1940 N N . PRO A 1 263 ? -2.519 17.184 -16.823 1.00 40.09 263 PRO A N 1
ATOM 1941 C CA . PRO A 1 263 ? -3.372 18.071 -16.043 1.00 40.09 263 PRO A CA 1
ATOM 1942 C C . PRO A 1 263 ? -2.512 19.189 -15.447 1.00 40.09 263 PRO A C 1
ATOM 1944 O O . PRO A 1 263 ? -1.599 18.928 -14.670 1.00 40.09 263 PRO A O 1
ATOM 1947 N N . ALA A 1 264 ? -2.764 20.439 -15.838 1.00 40.44 264 ALA A N 1
ATOM 1948 C CA . ALA A 1 264 ? -2.022 21.574 -15.306 1.00 40.44 264 ALA A CA 1
ATOM 1949 C C . ALA A 1 264 ? -2.205 21.634 -13.781 1.00 40.44 264 ALA A C 1
ATOM 1951 O O . ALA A 1 264 ? -3.344 21.690 -13.307 1.00 40.44 264 ALA A O 1
ATOM 1952 N N . CYS A 1 265 ? -1.106 21.642 -13.018 1.00 44.66 265 CYS A N 1
ATOM 1953 C CA . CYS A 1 265 ? -1.179 21.852 -11.576 1.00 44.66 265 CYS A CA 1
ATOM 1954 C C . CYS A 1 265 ? -1.862 23.212 -11.322 1.00 44.66 265 CYS A C 1
ATOM 1956 O O . CYS A 1 265 ? -1.329 24.266 -11.678 1.00 44.66 265 CYS A O 1
ATOM 1958 N N . LEU A 1 266 ? -3.065 23.211 -10.743 1.00 45.94 266 LEU A N 1
ATOM 1959 C CA . LEU A 1 266 ? -3.754 24.454 -10.398 1.00 45.94 266 LEU A CA 1
ATOM 1960 C C . LEU A 1 266 ? -3.041 25.107 -9.196 1.00 45.94 266 LEU A C 1
ATOM 1962 O O . LEU A 1 266 ? -2.723 24.407 -8.234 1.00 45.94 266 LEU A O 1
ATOM 1966 N N . PRO A 1 267 ? -2.820 26.435 -9.189 1.00 44.22 267 PRO A N 1
ATOM 1967 C CA . PRO A 1 267 ? -2.004 27.137 -8.186 1.00 44.22 267 PRO A CA 1
ATOM 1968 C C . PRO A 1 267 ? -2.657 27.278 -6.789 1.00 44.22 267 PRO A C 1
ATOM 1970 O O . PRO A 1 267 ? -2.437 28.264 -6.092 1.00 44.22 267 PRO A O 1
ATOM 1973 N N . LEU A 1 268 ? -3.481 26.321 -6.352 1.00 39.59 268 LEU A N 1
ATOM 1974 C CA . LEU A 1 268 ? -4.364 26.457 -5.185 1.00 39.59 268 LEU A CA 1
ATOM 1975 C C . LEU A 1 268 ? -3.889 25.771 -3.889 1.00 39.59 268 LEU A C 1
ATOM 1977 O O . LEU A 1 268 ? -4.645 25.767 -2.922 1.00 39.59 268 LEU A O 1
ATOM 1981 N N . HIS A 1 269 ? -2.657 25.252 -3.804 1.00 43.09 269 HIS A N 1
ATOM 1982 C CA . HIS A 1 269 ? -2.115 24.701 -2.548 1.00 43.09 269 HIS A CA 1
ATOM 1983 C C . HIS A 1 269 ? -0.889 25.496 -2.044 1.00 43.09 269 HIS A C 1
ATOM 1985 O O . HIS A 1 269 ? 0.212 25.299 -2.551 1.00 43.09 269 HIS A O 1
ATOM 1991 N N . PRO A 1 270 ? -1.040 26.380 -1.031 1.00 34.19 270 PRO A N 1
ATOM 1992 C CA . PRO A 1 270 ? 0.039 27.246 -0.530 1.00 34.19 270 PRO A CA 1
ATOM 1993 C C . PRO A 1 270 ? 1.124 26.553 0.310 1.00 34.19 270 PRO A C 1
ATOM 1995 O O . PRO A 1 270 ? 2.039 27.223 0.780 1.00 34.19 270 PRO A O 1
ATOM 1998 N N . THR A 1 271 ? 1.033 25.246 0.554 1.00 42.06 271 THR A N 1
ATOM 1999 C CA . THR A 1 271 ? 2.004 24.513 1.379 1.00 42.06 271 THR A CA 1
ATOM 2000 C C . THR A 1 271 ? 2.137 23.086 0.858 1.00 42.06 271 THR A C 1
ATOM 2002 O O . THR A 1 271 ? 1.401 22.198 1.297 1.00 42.06 271 THR A O 1
ATOM 2005 N N . THR A 1 272 ? 3.040 22.847 -0.090 1.00 44.03 272 THR A N 1
ATOM 2006 C CA . THR A 1 272 ? 3.501 21.477 -0.330 1.00 44.03 272 THR A CA 1
ATOM 2007 C C . THR A 1 272 ? 4.419 21.105 0.842 1.00 44.03 272 THR A C 1
ATOM 2009 O O . THR A 1 272 ? 5.346 21.860 1.155 1.00 44.03 272 THR A O 1
ATOM 2012 N N . PRO A 1 273 ? 4.119 20.042 1.609 1.00 44.66 273 PRO A N 1
ATOM 2013 C CA . PRO A 1 273 ? 4.992 19.616 2.694 1.00 44.66 273 PRO A CA 1
ATOM 2014 C C . PRO A 1 273 ? 6.378 19.298 2.123 1.00 44.66 273 PRO A C 1
ATOM 2016 O O . PRO A 1 273 ? 6.478 18.608 1.115 1.00 44.66 273 PRO A O 1
ATOM 2019 N N . TYR A 1 274 ? 7.445 19.789 2.756 1.00 44.72 274 TYR A N 1
ATOM 2020 C CA . TYR A 1 274 ? 8.803 19.357 2.413 1.00 44.72 274 TYR A CA 1
ATOM 2021 C C . TYR A 1 274 ? 8.908 17.823 2.478 1.00 44.72 274 TYR A C 1
ATOM 2023 O O . TYR A 1 274 ? 8.260 17.236 3.357 1.00 44.72 274 TYR A O 1
ATOM 2031 N N . PRO A 1 275 ? 9.742 17.185 1.626 1.00 49.47 275 PRO A N 1
ATOM 2032 C CA . PRO A 1 275 ? 9.981 15.749 1.689 1.00 49.47 275 PRO A CA 1
ATOM 2033 C C . PRO A 1 275 ? 10.340 15.350 3.116 1.00 49.47 275 PRO A C 1
ATOM 2035 O O . PRO A 1 275 ? 11.321 15.840 3.689 1.00 49.47 275 PRO A O 1
ATOM 2038 N N . LYS A 1 276 ? 9.518 14.497 3.727 1.00 48.34 276 LYS A N 1
ATOM 2039 C CA . LYS A 1 276 ? 9.745 14.080 5.109 1.00 48.34 276 LYS A CA 1
ATOM 2040 C C . LYS A 1 276 ? 10.861 13.051 5.121 1.00 48.34 276 LYS A C 1
ATOM 2042 O O . LYS A 1 276 ? 10.757 12.012 4.470 1.00 48.34 276 LYS A O 1
ATOM 2047 N N . THR A 1 277 ? 11.909 13.327 5.893 1.00 48.22 277 THR A N 1
ATOM 2048 C CA . THR A 1 277 ? 12.922 12.321 6.225 1.00 48.22 277 THR A CA 1
ATOM 2049 C C . THR A 1 277 ? 12.218 11.166 6.925 1.00 48.22 277 THR A C 1
ATOM 2051 O O . THR A 1 277 ? 11.660 11.356 8.009 1.00 48.22 277 THR A O 1
ATOM 2054 N N . THR A 1 278 ? 12.200 9.997 6.297 1.00 48.16 278 THR A N 1
ATOM 2055 C CA . THR A 1 278 ? 11.587 8.792 6.862 1.00 48.16 278 THR A CA 1
ATOM 2056 C C . THR A 1 278 ? 12.677 7.809 7.267 1.00 48.16 278 THR A C 1
ATOM 2058 O O . THR A 1 278 ? 13.732 7.744 6.638 1.00 48.16 278 THR A O 1
ATOM 2061 N N . VAL A 1 279 ? 12.433 7.093 8.367 1.00 46.41 279 VAL A N 1
ATOM 2062 C CA . VAL A 1 279 ? 13.226 5.934 8.808 1.00 46.41 279 VAL A CA 1
ATOM 2063 C C . VAL A 1 279 ? 13.117 4.855 7.730 1.00 46.41 279 VAL A C 1
ATOM 2065 O O . VAL A 1 279 ? 12.017 4.704 7.205 1.00 46.41 279 VAL A O 1
ATOM 2068 N N . LYS A 1 280 ? 14.215 4.153 7.397 1.00 51.38 280 LYS A N 1
ATOM 2069 C CA . LYS A 1 280 ? 14.290 3.026 6.442 1.00 51.38 280 LYS A CA 1
ATOM 2070 C C . LYS A 1 280 ? 12.919 2.455 6.069 1.00 51.38 280 LYS A C 1
ATOM 2072 O O . LYS A 1 280 ? 12.263 1.873 6.932 1.00 51.38 280 LYS A O 1
ATOM 2077 N N . ILE A 1 281 ? 12.502 2.594 4.805 1.00 53.12 281 ILE A N 1
ATOM 2078 C CA . ILE A 1 281 ? 11.333 1.863 4.297 1.00 53.12 281 ILE A CA 1
ATOM 2079 C C . ILE A 1 281 ? 11.782 0.399 4.205 1.00 53.12 281 ILE A C 1
ATOM 2081 O O . ILE A 1 281 ? 12.627 0.105 3.355 1.00 53.12 281 ILE A O 1
ATOM 2085 N N . PRO A 1 282 ? 11.303 -0.503 5.085 1.00 51.31 282 PRO A N 1
ATOM 2086 C CA . PRO A 1 282 ? 11.761 -1.888 5.093 1.00 51.31 282 PRO A CA 1
ATOM 2087 C C . PRO A 1 282 ? 11.425 -2.555 3.763 1.00 51.31 282 PRO A C 1
ATOM 2089 O O . PRO A 1 282 ? 10.425 -2.184 3.138 1.00 51.31 282 PRO A O 1
ATOM 2092 N N . PHE A 1 283 ? 12.208 -3.559 3.352 1.00 54.84 283 PHE A N 1
ATOM 2093 C CA . PHE A 1 283 ? 11.842 -4.380 2.203 1.00 54.84 283 PHE A CA 1
ATOM 2094 C C . PHE A 1 283 ? 10.380 -4.847 2.329 1.00 54.84 283 PHE A C 1
ATOM 2096 O O . PHE A 1 283 ? 10.038 -5.560 3.278 1.00 54.84 283 PHE A O 1
ATOM 2103 N N . PRO A 1 284 ? 9.494 -4.461 1.395 1.00 50.94 284 PRO A N 1
ATOM 2104 C CA . PRO A 1 284 ? 8.056 -4.658 1.565 1.00 50.94 284 PRO A CA 1
ATOM 2105 C C . PRO A 1 284 ? 7.607 -6.117 1.387 1.00 50.94 284 PRO A C 1
ATOM 2107 O O . PRO A 1 284 ? 6.421 -6.413 1.505 1.00 50.94 284 PRO A O 1
ATOM 2110 N N . ASN A 1 285 ? 8.537 -7.035 1.092 1.00 54.22 285 ASN A N 1
ATOM 2111 C CA . ASN A 1 285 ? 8.282 -8.456 0.852 1.00 54.22 285 ASN A CA 1
ATOM 2112 C C . ASN A 1 285 ? 7.148 -8.713 -0.157 1.00 54.22 285 ASN A C 1
ATOM 2114 O O . ASN A 1 285 ? 6.398 -9.686 -0.037 1.00 54.22 285 ASN A O 1
ATOM 2118 N N . TYR A 1 286 ? 7.002 -7.819 -1.143 1.00 58.34 286 TYR A N 1
ATOM 2119 C CA . TYR A 1 286 ? 6.005 -7.975 -2.192 1.00 58.34 286 TYR A CA 1
ATOM 2120 C C . TYR A 1 286 ? 6.291 -9.246 -2.998 1.00 58.34 286 TYR A C 1
ATOM 2122 O O . TYR A 1 286 ? 7.449 -9.504 -3.334 1.00 58.34 286 TYR A O 1
ATOM 2130 N N . PRO A 1 287 ? 5.258 -10.036 -3.344 1.00 60.06 287 PRO A N 1
ATOM 2131 C CA . PRO A 1 287 ? 5.446 -11.175 -4.225 1.00 60.06 287 PRO A CA 1
ATOM 2132 C C . PRO A 1 287 ? 5.959 -10.689 -5.585 1.00 60.06 287 PRO A C 1
ATOM 2134 O O . PRO A 1 287 ? 5.374 -9.787 -6.189 1.00 60.06 287 PRO A O 1
ATOM 2137 N N . GLU A 1 288 ? 7.050 -11.293 -6.054 1.00 67.94 288 GLU A N 1
ATOM 2138 C CA . GLU A 1 288 ? 7.669 -10.969 -7.339 1.00 67.94 288 GLU A CA 1
ATOM 2139 C C . GLU A 1 288 ? 6.649 -11.173 -8.479 1.00 67.94 288 GLU A C 1
ATOM 2141 O O . GLU A 1 288 ? 6.045 -12.251 -8.579 1.00 67.94 288 GLU A O 1
ATOM 2146 N N . PRO A 1 289 ? 6.408 -10.163 -9.337 1.00 73.06 289 PRO A N 1
ATOM 2147 C CA . PRO A 1 289 ? 5.466 -10.299 -10.440 1.00 73.06 289 PRO A CA 1
ATOM 2148 C C . PRO A 1 289 ? 5.888 -11.411 -11.403 1.00 73.06 289 PRO A C 1
ATOM 2150 O O . PRO A 1 289 ? 7.039 -11.486 -11.832 1.00 73.06 289 PRO A O 1
ATOM 2153 N N . ALA A 1 290 ? 4.940 -12.262 -11.795 1.00 79.19 290 ALA A N 1
ATOM 2154 C CA . ALA A 1 290 ? 5.210 -13.302 -12.779 1.00 79.19 290 ALA A CA 1
ATOM 2155 C C . ALA A 1 290 ? 5.536 -12.682 -14.148 1.00 79.19 290 ALA A C 1
ATOM 2157 O O . ALA A 1 290 ? 4.745 -11.911 -14.700 1.00 79.19 290 ALA A O 1
ATOM 2158 N N . VAL A 1 291 ? 6.679 -13.057 -14.729 1.00 81.81 291 VAL A N 1
ATOM 2159 C CA . VAL A 1 291 ? 7.045 -12.623 -16.082 1.00 81.81 291 VAL A CA 1
ATOM 2160 C C . VAL A 1 291 ? 6.124 -13.289 -17.095 1.00 81.81 291 VAL A C 1
ATOM 2162 O O . VAL A 1 291 ? 6.043 -14.514 -17.185 1.00 81.81 291 VAL A O 1
ATOM 2165 N N . THR A 1 292 ? 5.443 -12.467 -17.886 1.00 71.50 292 THR A N 1
ATOM 2166 C CA . THR A 1 292 ? 4.585 -12.906 -18.986 1.00 71.50 292 THR A CA 1
ATOM 2167 C C . THR A 1 292 ? 5.288 -12.585 -20.299 1.00 71.50 292 THR A C 1
ATOM 2169 O O . THR A 1 292 ? 5.253 -11.457 -20.775 1.00 71.50 292 THR A O 1
ATOM 2172 N N . GLY A 1 293 ? 5.986 -13.566 -20.873 1.00 77.94 293 GLY A N 1
ATOM 2173 C CA . GLY A 1 293 ? 6.628 -13.389 -22.17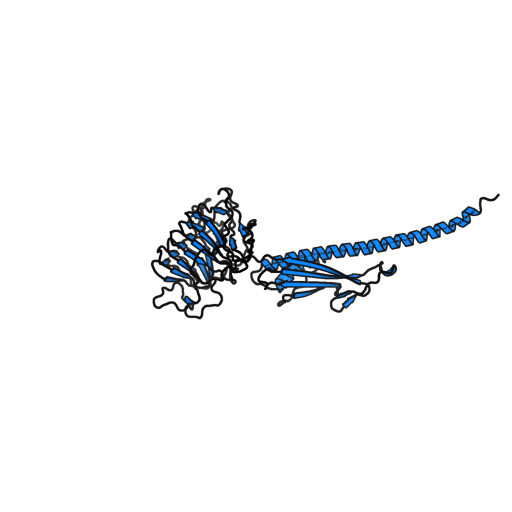4 1.00 77.94 293 GLY A CA 1
ATOM 2174 C C . GLY A 1 293 ? 7.801 -14.336 -22.440 1.00 77.94 293 GLY A C 1
ATOM 2175 O O . GLY A 1 293 ? 8.252 -15.036 -21.531 1.00 77.94 293 GLY A O 1
ATOM 2176 N N . PRO A 1 294 ? 8.287 -14.374 -23.692 1.00 82.19 294 PRO A N 1
ATOM 2177 C CA . PRO A 1 294 ? 9.434 -15.183 -24.082 1.00 82.19 294 PRO A CA 1
ATOM 2178 C C . PRO A 1 294 ? 10.755 -14.656 -23.502 1.00 82.19 294 PRO A C 1
ATOM 2180 O O . PRO A 1 294 ? 10.864 -13.499 -23.079 1.00 82.19 294 PRO A O 1
ATOM 2183 N N . THR A 1 295 ? 11.773 -15.521 -23.507 1.00 85.62 295 THR A N 1
ATOM 2184 C CA . THR A 1 295 ? 13.151 -15.155 -23.163 1.00 85.62 295 THR A CA 1
ATOM 2185 C C . THR A 1 295 ? 13.906 -14.697 -24.408 1.00 85.62 295 THR A C 1
ATOM 2187 O O . THR A 1 295 ? 13.986 -15.429 -25.394 1.00 85.62 295 THR A O 1
ATOM 2190 N N . TYR A 1 296 ? 14.511 -13.515 -24.337 1.00 83.56 296 TYR A N 1
ATOM 2191 C CA . TYR A 1 296 ? 15.328 -12.914 -25.380 1.00 83.56 296 TYR A CA 1
ATOM 2192 C C . TYR A 1 296 ? 16.795 -12.875 -24.956 1.00 83.56 296 TYR A C 1
ATOM 2194 O O . TYR A 1 296 ? 17.138 -12.243 -23.958 1.00 83.56 296 TYR A O 1
ATOM 2202 N N . SER A 1 297 ? 17.670 -13.545 -25.703 1.00 80.38 297 SER A N 1
ATOM 2203 C CA . SER A 1 297 ? 19.061 -13.769 -25.283 1.00 80.38 297 SER A CA 1
ATOM 2204 C C . SER A 1 297 ? 20.114 -12.962 -26.028 1.00 80.38 297 SER A C 1
ATOM 2206 O O . SER A 1 297 ? 21.257 -12.888 -25.584 1.00 80.38 297 SER A O 1
ATOM 2208 N N . THR A 1 298 ? 19.765 -12.348 -27.155 1.00 81.00 298 THR A N 1
ATOM 2209 C CA . THR A 1 298 ? 20.717 -11.540 -27.920 1.00 81.00 298 THR A CA 1
ATOM 2210 C C . THR A 1 298 ? 20.847 -10.141 -27.314 1.00 81.00 298 THR A C 1
ATOM 2212 O O . THR A 1 298 ? 19.824 -9.554 -26.961 1.00 81.00 298 THR A O 1
ATOM 2215 N N . PRO A 1 299 ? 22.060 -9.566 -27.237 1.00 75.00 299 PRO A N 1
ATOM 2216 C CA . PRO A 1 299 ? 22.239 -8.159 -26.898 1.00 75.00 299 PRO A CA 1
ATOM 2217 C C . PRO A 1 299 ? 21.423 -7.243 -27.814 1.00 75.00 299 PRO A C 1
ATOM 2219 O O . PRO A 1 299 ? 21.374 -7.434 -29.031 1.00 75.00 299 PRO A O 1
ATOM 2222 N N . LEU A 1 300 ? 20.784 -6.248 -27.217 1.00 76.06 300 LEU A N 1
ATOM 2223 C CA . LEU A 1 300 ? 20.026 -5.203 -27.882 1.00 76.06 300 LEU A CA 1
ATOM 2224 C C . LEU A 1 300 ? 20.881 -3.952 -27.931 1.00 76.06 300 LEU A C 1
ATOM 2226 O O . LEU A 1 300 ? 21.133 -3.336 -26.904 1.00 76.06 300 LEU A O 1
ATOM 2230 N N . THR A 1 301 ? 21.307 -3.565 -29.127 1.00 78.00 301 THR A N 1
ATOM 2231 C CA . THR A 1 301 ? 21.921 -2.258 -29.358 1.00 78.00 301 THR A CA 1
ATOM 2232 C C . THR A 1 301 ? 20.993 -1.466 -30.244 1.00 78.00 301 THR A C 1
ATOM 2234 O O . THR A 1 301 ? 20.889 -1.728 -31.443 1.00 78.00 301 THR A O 1
ATOM 2237 N N . ALA A 1 302 ? 20.287 -0.527 -29.636 1.00 73.25 302 ALA A N 1
ATOM 2238 C CA . ALA A 1 302 ? 19.476 0.413 -30.368 1.00 73.25 302 ALA A CA 1
ATOM 2239 C C . ALA A 1 302 ? 20.356 1.628 -30.736 1.00 73.25 302 ALA A C 1
ATOM 2241 O O . ALA A 1 302 ? 21.285 2.017 -30.023 1.00 73.25 302 ALA A O 1
ATOM 2242 N N . SER A 1 303 ? 20.184 2.106 -31.968 1.00 78.31 303 SER A N 1
ATOM 2243 C CA . SER A 1 303 ? 20.941 3.227 -32.528 1.00 78.31 303 SER A CA 1
ATOM 2244 C C . SER A 1 303 ? 20.142 3.856 -33.664 1.00 78.31 303 SER A C 1
ATOM 2246 O O . SER A 1 303 ? 19.772 3.176 -34.622 1.00 78.31 303 SER A O 1
ATOM 2248 N N . GLY A 1 304 ? 19.838 5.150 -33.542 1.00 75.12 304 GLY A N 1
ATOM 2249 C CA . GLY A 1 304 ? 19.317 5.980 -34.634 1.00 75.12 304 GLY A CA 1
ATOM 2250 C C . GLY A 1 304 ? 17.901 5.669 -35.140 1.00 75.12 304 GLY A C 1
ATOM 2251 O O . GLY A 1 304 ? 17.609 5.988 -36.289 1.00 75.12 304 GLY A O 1
ATOM 2252 N N . GLY A 1 305 ? 17.018 5.071 -34.332 1.00 84.12 305 GLY A N 1
ATOM 2253 C CA . GLY A 1 305 ? 15.640 4.769 -34.745 1.00 84.12 305 GLY A CA 1
ATOM 2254 C C . GLY A 1 305 ? 14.696 4.426 -33.591 1.00 84.12 305 GLY A C 1
ATOM 2255 O O . GLY A 1 305 ? 15.085 4.499 -32.425 1.00 84.12 305 GLY A O 1
ATOM 2256 N N . THR A 1 306 ? 13.454 4.053 -33.919 1.00 88.81 306 THR A N 1
ATOM 2257 C CA . THR A 1 306 ? 12.430 3.654 -32.940 1.00 88.81 306 THR A CA 1
ATOM 2258 C C . THR A 1 306 ? 12.333 2.134 -32.822 1.00 88.81 306 THR A C 1
ATOM 2260 O O . THR A 1 306 ? 12.125 1.437 -33.816 1.00 88.81 306 THR A O 1
ATOM 2263 N N . TYR A 1 307 ? 12.446 1.630 -31.598 1.00 90.25 307 TYR A N 1
ATOM 2264 C CA . TYR A 1 307 ? 12.439 0.212 -31.256 1.00 90.25 307 TYR A CA 1
ATOM 2265 C C . TYR A 1 307 ? 11.284 -0.075 -30.301 1.00 90.25 307 TYR A C 1
ATOM 2267 O O . TYR A 1 307 ? 11.092 0.651 -29.331 1.00 90.25 307 TYR A O 1
ATOM 2275 N N . TYR A 1 308 ? 10.529 -1.138 -30.557 1.00 91.75 308 TYR A N 1
ATOM 2276 C CA . TYR A 1 308 ? 9.375 -1.537 -29.757 1.00 91.75 308 TYR A CA 1
ATOM 2277 C C . TYR A 1 308 ? 9.706 -2.819 -28.997 1.00 91.75 308 TYR A C 1
ATOM 2279 O O . TYR A 1 308 ? 9.888 -3.875 -29.602 1.00 91.75 308 TYR A O 1
ATOM 2287 N N . LEU A 1 309 ? 9.799 -2.729 -27.674 1.00 91.31 309 LEU A N 1
ATOM 2288 C CA . LEU A 1 309 ? 10.124 -3.835 -26.778 1.00 91.31 309 LEU A CA 1
ATOM 2289 C C . LEU A 1 309 ? 8.852 -4.394 -26.143 1.00 91.31 309 LEU A C 1
ATOM 2291 O O . LEU A 1 309 ? 8.092 -3.656 -25.518 1.00 91.31 309 LEU A O 1
ATOM 2295 N N . CYS A 1 310 ? 8.656 -5.707 -26.221 1.00 92.12 310 CYS A N 1
ATOM 2296 C CA . CYS A 1 310 ? 7.560 -6.405 -25.545 1.00 92.12 310 CYS A CA 1
ATOM 2297 C C . CYS A 1 310 ? 7.998 -7.025 -24.201 1.00 92.12 310 CYS A C 1
ATOM 2299 O O . CYS A 1 310 ? 9.185 -7.307 -24.021 1.00 92.12 310 CYS A O 1
ATOM 2301 N N . PRO A 1 311 ? 7.083 -7.229 -23.237 1.00 91.25 311 PRO A N 1
ATOM 2302 C CA . PRO A 1 311 ? 7.423 -7.797 -21.931 1.00 91.25 311 PRO A CA 1
ATOM 2303 C C . PRO A 1 311 ? 7.984 -9.220 -22.043 1.00 91.25 311 PRO A C 1
ATOM 2305 O O . PRO A 1 311 ? 7.709 -9.947 -23.000 1.00 91.25 311 PRO A O 1
ATOM 2308 N N . GLY A 1 312 ? 8.802 -9.615 -21.069 1.00 88.88 312 GLY A N 1
ATOM 2309 C CA . GLY A 1 312 ? 9.495 -10.900 -21.082 1.00 88.88 312 GLY A CA 1
ATOM 2310 C C . GLY A 1 312 ? 10.804 -10.892 -20.297 1.00 88.88 312 GLY A C 1
ATOM 2311 O O . GLY A 1 312 ? 11.126 -9.941 -19.581 1.00 88.88 312 GLY A O 1
ATOM 2312 N N . THR A 1 313 ? 11.562 -11.979 -20.441 1.00 86.62 313 THR A N 1
ATOM 2313 C CA . THR A 1 313 ? 12.884 -12.114 -19.814 1.00 86.62 313 THR A CA 1
ATOM 2314 C C . THR A 1 313 ? 13.967 -11.764 -20.825 1.00 86.62 313 THR A C 1
ATOM 2316 O O . THR A 1 313 ? 13.947 -12.248 -21.948 1.00 86.62 313 THR A O 1
ATOM 2319 N N . TYR A 1 314 ? 14.940 -10.962 -20.426 1.00 84.12 314 TYR A N 1
ATOM 2320 C CA . TYR A 1 314 ? 16.056 -10.514 -21.240 1.00 84.12 314 TYR A CA 1
ATOM 2321 C C . TYR A 1 314 ? 17.358 -10.997 -20.601 1.00 84.12 314 TYR A C 1
ATOM 2323 O O . TYR A 1 314 ? 17.623 -10.757 -19.422 1.00 84.12 314 TYR A O 1
ATOM 2331 N N . SER A 1 315 ? 18.167 -11.715 -21.371 1.00 77.31 315 SER A N 1
ATOM 2332 C CA . SER A 1 315 ?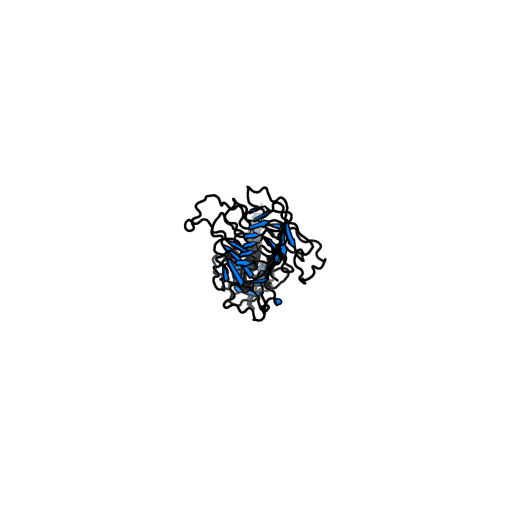 19.463 -12.251 -20.941 1.00 77.31 315 SER A CA 1
ATOM 2333 C C . SER A 1 315 ? 20.622 -11.729 -21.802 1.00 77.31 315 SER A C 1
ATOM 2335 O O . SER A 1 315 ? 21.652 -12.394 -21.910 1.00 77.31 315 SER A O 1
ATOM 2337 N N . GLY A 1 316 ? 20.436 -10.563 -22.431 1.00 69.00 316 GLY A N 1
ATOM 2338 C CA . GLY A 1 316 ? 21.481 -9.763 -23.072 1.00 69.00 316 GLY A CA 1
ATOM 2339 C C . GLY A 1 316 ? 21.426 -8.302 -22.601 1.00 69.00 316 GLY A C 1
ATOM 2340 O O . GLY A 1 316 ? 20.464 -7.892 -21.949 1.00 69.00 316 GLY A O 1
ATOM 2341 N N . THR A 1 317 ? 22.442 -7.506 -22.944 1.00 70.94 317 THR A N 1
ATOM 2342 C CA . THR A 1 317 ? 22.495 -6.069 -22.619 1.00 70.94 317 THR A CA 1
ATOM 2343 C C . THR A 1 317 ? 21.465 -5.278 -23.425 1.00 70.94 317 THR A C 1
ATOM 2345 O O . THR A 1 317 ? 21.189 -5.624 -24.570 1.00 70.94 317 THR A O 1
ATOM 2348 N N . LEU A 1 318 ? 20.920 -4.198 -22.858 1.00 77.62 318 LEU A N 1
ATOM 2349 C CA . LEU A 1 318 ? 20.188 -3.178 -23.613 1.00 77.62 318 LEU A CA 1
ATOM 2350 C C . LEU A 1 318 ? 21.054 -1.921 -23.640 1.00 77.62 318 LEU A C 1
ATOM 2352 O O . LEU A 1 318 ? 21.113 -1.177 -22.664 1.00 77.62 318 LEU A O 1
ATOM 2356 N N . SER A 1 319 ? 21.753 -1.700 -24.746 1.00 78.62 319 SER A N 1
ATOM 2357 C CA . SER A 1 319 ? 22.551 -0.505 -24.962 1.00 78.62 319 SER A CA 1
ATOM 2358 C C . SER A 1 319 ? 21.865 0.463 -25.918 1.00 78.62 319 SER A C 1
ATOM 2360 O O . SER A 1 319 ? 21.367 0.080 -26.976 1.00 78.62 319 SER A O 1
ATOM 2362 N N . GLU A 1 320 ? 21.877 1.738 -25.550 1.00 76.81 320 GLU A N 1
ATOM 2363 C CA . GLU A 1 320 ? 21.460 2.832 -26.416 1.00 76.81 320 GLU A CA 1
ATOM 2364 C C . GLU A 1 320 ? 22.489 3.953 -26.336 1.00 76.81 320 GLU A C 1
ATOM 2366 O O . GLU A 1 320 ? 22.904 4.358 -25.251 1.00 76.81 320 GLU A O 1
ATOM 2371 N N . SER A 1 321 ? 22.932 4.461 -27.478 1.00 75.31 321 SER A N 1
ATOM 2372 C CA . SER A 1 321 ? 24.004 5.461 -27.513 1.00 75.31 321 SER A CA 1
ATOM 2373 C C . SER A 1 321 ? 23.742 6.625 -28.456 1.00 75.31 321 SER A C 1
ATOM 2375 O O . SER A 1 321 ? 24.586 7.509 -28.579 1.00 75.31 321 SER A O 1
ATOM 2377 N N . SER A 1 322 ? 22.600 6.643 -29.147 1.00 79.56 322 SER A N 1
ATOM 2378 C CA . SER A 1 322 ? 22.310 7.650 -30.164 1.00 79.56 322 SER A CA 1
ATOM 2379 C C . SER A 1 322 ? 21.314 8.698 -29.653 1.00 79.56 322 SER A C 1
ATOM 2381 O O . SER A 1 322 ? 20.215 8.337 -29.259 1.00 79.56 322 SER A O 1
ATOM 2383 N N . PRO A 1 323 ? 21.609 10.009 -29.707 1.00 72.38 323 PRO A N 1
ATOM 2384 C CA . PRO A 1 323 ? 20.692 11.074 -29.272 1.00 72.38 323 PRO A CA 1
ATOM 2385 C C . PRO A 1 323 ? 19.305 11.121 -29.948 1.00 72.38 323 PRO A C 1
ATOM 2387 O O . PRO A 1 323 ? 18.453 11.880 -29.497 1.00 72.38 323 PRO A O 1
ATOM 2390 N N . GLY A 1 324 ? 19.069 10.354 -31.020 1.00 75.50 324 GLY A N 1
ATOM 2391 C CA . GLY A 1 324 ? 17.813 10.347 -31.789 1.00 75.50 324 GLY A CA 1
ATOM 2392 C C . GLY A 1 324 ? 17.057 9.016 -31.796 1.00 75.50 324 GLY A C 1
ATOM 2393 O O . GLY A 1 324 ? 16.099 8.861 -32.548 1.00 75.50 324 GLY A O 1
ATOM 2394 N N . SER A 1 325 ? 17.495 8.034 -31.020 1.00 84.38 325 SER A N 1
ATOM 2395 C CA . SER A 1 325 ? 16.791 6.762 -30.869 1.00 84.38 325 SER A CA 1
ATOM 2396 C C . SER A 1 325 ? 15.674 6.846 -29.833 1.00 84.38 325 SER A C 1
ATOM 2398 O O . SER A 1 325 ? 15.687 7.664 -28.908 1.00 84.38 325 SER A O 1
ATOM 2400 N N . THR A 1 326 ? 14.676 5.982 -29.984 1.00 87.44 326 THR A N 1
ATOM 2401 C CA . THR A 1 326 ? 13.587 5.856 -29.018 1.00 87.44 326 THR A CA 1
ATOM 2402 C C . THR A 1 326 ? 13.250 4.393 -28.799 1.00 87.44 326 THR A C 1
ATOM 2404 O O . THR A 1 326 ? 12.858 3.701 -29.733 1.00 87.44 326 THR A O 1
ATOM 2407 N N . VAL A 1 327 ? 13.358 3.924 -27.563 1.00 90.31 327 VAL A N 1
ATOM 2408 C CA . VAL A 1 327 ? 12.881 2.609 -27.145 1.00 90.31 327 VAL A CA 1
ATOM 2409 C C . VAL A 1 327 ? 11.518 2.772 -26.482 1.00 90.31 327 VAL A C 1
ATOM 2411 O O . VAL A 1 327 ? 11.374 3.482 -25.489 1.00 90.31 327 VAL A O 1
ATOM 2414 N N . ILE A 1 328 ? 10.510 2.114 -27.040 1.00 91.25 328 ILE A N 1
ATOM 2415 C CA . ILE A 1 328 ? 9.134 2.120 -26.555 1.00 91.25 328 ILE A CA 1
ATOM 2416 C C . ILE A 1 328 ? 8.848 0.755 -25.941 1.00 91.25 328 ILE A C 1
ATOM 2418 O O . ILE A 1 328 ? 8.959 -0.267 -26.615 1.00 91.25 328 ILE A O 1
ATOM 2422 N N . MET A 1 329 ? 8.479 0.733 -24.665 1.00 91.44 329 MET A N 1
ATOM 2423 C CA . MET A 1 329 ? 8.221 -0.492 -23.911 1.00 91.44 329 MET A CA 1
ATOM 2424 C C . MET A 1 329 ? 6.719 -0.677 -23.700 1.00 91.44 329 MET A C 1
ATOM 2426 O O . MET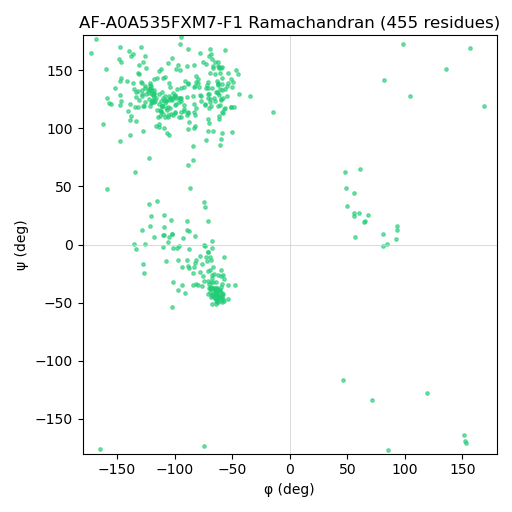 A 1 329 ? 6.061 0.158 -23.081 1.00 91.44 329 MET A O 1
ATOM 2430 N N . TYR A 1 330 ? 6.162 -1.763 -24.229 1.00 92.38 330 TYR A N 1
ATOM 2431 C CA . TYR A 1 330 ? 4.766 -2.131 -24.000 1.00 92.38 330 TYR A CA 1
ATOM 2432 C C . TYR A 1 330 ? 4.479 -2.478 -22.522 1.00 92.38 330 TYR A C 1
ATOM 2434 O O . TYR A 1 330 ? 5.385 -2.819 -21.771 1.00 92.38 330 TYR A O 1
ATOM 2442 N N . PRO A 1 331 ? 3.224 -2.386 -22.055 1.00 89.56 331 PRO A N 1
ATOM 2443 C CA . PRO A 1 331 ? 2.888 -2.706 -20.669 1.00 89.56 331 PRO A CA 1
ATOM 2444 C C . PRO A 1 331 ? 3.183 -4.168 -20.318 1.00 89.56 331 PRO A C 1
ATOM 2446 O O . PRO A 1 331 ? 2.843 -5.084 -21.070 1.00 89.56 331 PRO A O 1
ATOM 2449 N N . GLY A 1 332 ? 3.765 -4.392 -19.139 1.00 87.50 332 GLY A N 1
ATOM 2450 C CA . GLY A 1 332 ? 4.071 -5.730 -18.637 1.00 87.50 332 GLY A CA 1
ATOM 2451 C C . GLY A 1 332 ? 5.277 -5.782 -17.701 1.00 87.50 332 GLY A C 1
ATOM 2452 O O . GLY A 1 332 ? 5.708 -4.764 -17.162 1.00 87.50 332 GLY A O 1
ATOM 2453 N N . VAL A 1 333 ? 5.794 -6.993 -17.497 1.00 88.50 333 VAL A N 1
ATOM 2454 C CA . VAL A 1 333 ? 6.948 -7.273 -16.631 1.00 88.50 333 VAL A CA 1
ATOM 2455 C C . VAL A 1 333 ? 8.184 -7.491 -17.503 1.00 88.50 333 VAL A C 1
ATOM 2457 O O . VAL A 1 333 ? 8.182 -8.362 -18.378 1.00 88.50 333 VAL A O 1
ATOM 2460 N N . TYR A 1 334 ? 9.238 -6.718 -17.255 1.00 87.94 334 TYR A N 1
ATOM 2461 C CA . TYR A 1 334 ? 10.531 -6.835 -17.929 1.00 87.94 334 TYR A CA 1
ATOM 2462 C C . TYR A 1 334 ? 11.576 -7.305 -16.937 1.00 87.94 334 TYR A C 1
ATOM 2464 O O . TYR A 1 334 ? 11.890 -6.573 -16.007 1.00 87.94 334 TYR A O 1
ATOM 2472 N N . ARG A 1 335 ? 12.141 -8.493 -17.145 1.00 85.25 335 ARG A N 1
ATOM 2473 C CA . ARG A 1 335 ? 13.174 -9.039 -16.259 1.00 85.25 335 ARG A CA 1
ATOM 2474 C C . ARG A 1 335 ? 14.509 -9.155 -16.972 1.00 85.25 335 ARG A C 1
ATOM 2476 O O . ARG A 1 335 ? 14.606 -9.903 -17.936 1.00 85.25 335 ARG A O 1
ATOM 2483 N N . PHE A 1 336 ? 15.547 -8.498 -16.471 1.00 80.69 336 PHE A N 1
ATOM 2484 C CA . PHE A 1 336 ? 16.910 -8.574 -17.004 1.00 80.69 336 PHE A CA 1
ATOM 2485 C C . PHE A 1 336 ? 17.790 -9.479 -16.121 1.00 80.69 336 PHE A C 1
ATOM 2487 O O . PHE A 1 336 ? 17.865 -9.255 -14.915 1.00 80.69 336 PHE A O 1
ATOM 2494 N N . THR A 1 337 ? 18.427 -10.510 -16.706 1.00 73.06 337 THR A N 1
ATOM 2495 C CA . THR A 1 337 ? 19.054 -11.634 -15.958 1.00 73.06 337 THR A CA 1
ATOM 2496 C C . THR A 1 337 ? 20.528 -11.963 -16.272 1.00 73.06 337 THR A C 1
ATOM 2498 O O . THR A 1 337 ? 21.142 -12.656 -15.467 1.00 73.06 337 THR A O 1
ATOM 2501 N N . ALA A 1 338 ? 21.132 -11.515 -17.387 1.00 58.41 338 ALA A N 1
ATOM 2502 C CA . ALA A 1 338 ? 22.563 -11.737 -17.721 1.00 58.41 338 ALA A CA 1
ATOM 2503 C C . ALA A 1 338 ? 23.007 -10.955 -18.986 1.00 58.41 338 ALA A C 1
ATOM 2505 O O . ALA A 1 338 ? 22.137 -10.579 -19.764 1.00 58.41 338 ALA A O 1
ATOM 2506 N N . PRO A 1 339 ? 24.325 -10.799 -19.260 1.00 51.81 339 PRO A N 1
ATOM 2507 C CA . PRO A 1 339 ? 25.220 -9.935 -18.501 1.00 51.81 339 PRO A CA 1
ATOM 2508 C C . PRO A 1 339 ? 24.842 -8.453 -18.674 1.00 51.81 339 PRO A C 1
ATOM 2510 O O . PRO A 1 339 ? 24.246 -8.028 -19.659 1.00 51.81 339 PRO A O 1
ATOM 2513 N N . ILE A 1 340 ? 25.169 -7.688 -17.649 1.00 55.31 340 ILE A N 1
ATOM 2514 C CA . ILE A 1 340 ? 24.545 -6.428 -17.261 1.00 55.31 340 ILE A CA 1
ATOM 2515 C C . ILE A 1 340 ? 24.840 -5.291 -18.234 1.00 55.31 340 ILE A C 1
ATOM 2517 O O . ILE A 1 340 ? 25.994 -5.007 -18.539 1.00 55.31 340 ILE A O 1
ATOM 2521 N N . ALA A 1 341 ? 23.780 -4.617 -18.667 1.00 56.84 341 ALA A N 1
ATOM 2522 C CA . ALA A 1 341 ? 23.588 -3.182 -18.492 1.00 56.84 341 ALA A CA 1
ATOM 2523 C C . ALA A 1 341 ? 22.406 -2.781 -19.370 1.00 56.84 341 ALA A C 1
ATOM 2525 O O . ALA A 1 341 ? 22.461 -2.903 -20.596 1.00 56.84 341 ALA A O 1
ATOM 2526 N N . MET A 1 342 ? 21.355 -2.250 -18.753 1.00 71.19 342 MET A N 1
ATOM 2527 C CA . MET A 1 342 ? 20.710 -1.126 -19.415 1.00 71.19 342 MET A CA 1
ATOM 2528 C C . MET A 1 342 ? 21.733 0.008 -19.372 1.00 71.19 342 MET A C 1
ATOM 2530 O O . MET A 1 342 ? 21.944 0.611 -18.320 1.00 71.19 342 MET A O 1
ATOM 2534 N N . SER A 1 343 ? 22.461 0.185 -20.475 1.00 77.50 343 SER A N 1
ATOM 2535 C CA . SER A 1 343 ? 23.492 1.209 -20.620 1.00 77.50 343 SER A CA 1
ATOM 2536 C C . SER A 1 343 ? 23.038 2.221 -21.647 1.00 77.50 343 SER A C 1
ATOM 2538 O O . SER A 1 343 ? 22.960 1.929 -22.838 1.00 77.50 343 SER A O 1
ATOM 2540 N N . LEU A 1 344 ? 22.738 3.420 -21.180 1.00 77.38 344 LEU A N 1
ATOM 2541 C CA . LEU A 1 344 ? 22.217 4.482 -22.016 1.00 77.38 344 LEU A CA 1
ATOM 2542 C C . LEU A 1 344 ? 23.234 5.617 -22.016 1.00 77.38 344 LEU A C 1
ATOM 2544 O O . LEU A 1 344 ? 23.671 6.072 -20.965 1.00 77.38 344 LEU A O 1
ATOM 2548 N N . SER A 1 345 ? 23.647 6.050 -23.197 1.00 79.00 345 SER A N 1
ATOM 2549 C CA . SER A 1 345 ? 24.557 7.184 -23.419 1.00 79.00 345 SER A CA 1
ATOM 2550 C C . SER A 1 345 ? 23.971 8.224 -24.386 1.00 79.00 345 SER A C 1
ATOM 2552 O O . SER A 1 345 ? 24.591 9.255 -24.648 1.00 79.00 345 SER A O 1
ATOM 2554 N N . GLY A 1 346 ? 22.748 7.972 -24.866 1.00 79.62 346 GLY A N 1
ATOM 2555 C CA . GLY A 1 346 ? 21.902 8.856 -25.663 1.00 79.62 346 GLY A CA 1
ATOM 2556 C C . GLY A 1 346 ? 20.476 8.294 -25.753 1.00 79.62 346 GLY A C 1
ATOM 2557 O O . GLY A 1 346 ? 20.214 7.205 -25.247 1.00 79.62 346 GLY A O 1
ATOM 2558 N N . GLY A 1 347 ? 19.568 9.025 -26.403 1.00 83.69 347 GLY A N 1
ATOM 2559 C CA . GLY A 1 347 ? 18.242 8.521 -26.790 1.00 83.69 347 GLY A CA 1
ATOM 2560 C C . GLY A 1 347 ? 17.150 8.631 -25.722 1.00 83.69 347 GLY A C 1
ATOM 2561 O O . GLY A 1 347 ? 17.343 9.207 -24.653 1.00 83.69 347 GLY A O 1
ATOM 2562 N N . THR A 1 348 ? 15.963 8.109 -26.035 1.00 86.44 348 THR A N 1
ATOM 2563 C CA . THR A 1 348 ? 14.799 8.118 -25.131 1.00 86.44 348 THR A CA 1
ATOM 2564 C C . THR A 1 348 ? 14.287 6.706 -24.874 1.00 86.44 348 THR A C 1
ATOM 2566 O O . THR A 1 348 ? 14.057 5.969 -25.825 1.00 86.44 348 THR A O 1
ATOM 2569 N N . ILE A 1 349 ? 14.037 6.334 -23.618 1.00 88.12 349 ILE A N 1
ATOM 2570 C CA . ILE A 1 349 ? 13.271 5.126 -23.274 1.00 88.12 349 ILE A CA 1
ATOM 2571 C C . ILE A 1 349 ? 11.966 5.539 -22.607 1.00 88.12 349 ILE A C 1
ATOM 2573 O O . ILE A 1 349 ? 11.981 6.327 -21.665 1.00 88.12 349 ILE A O 1
ATOM 2577 N N . ARG A 1 350 ? 10.832 5.012 -23.070 1.00 89.38 350 ARG A N 1
ATOM 2578 C CA . ARG A 1 350 ? 9.527 5.326 -22.479 1.00 89.38 350 ARG A CA 1
ATOM 2579 C C . ARG A 1 350 ? 8.525 4.182 -22.554 1.00 89.38 350 ARG A C 1
ATOM 2581 O O . ARG A 1 350 ? 8.637 3.311 -23.417 1.00 89.38 350 ARG A O 1
ATOM 2588 N N . ASN A 1 351 ? 7.500 4.227 -21.706 1.00 88.62 351 ASN A N 1
ATOM 2589 C CA . ASN A 1 351 ? 6.315 3.383 -21.872 1.00 88.62 351 ASN A CA 1
ATOM 2590 C C . ASN A 1 351 ? 5.628 3.634 -23.226 1.00 88.62 351 ASN A C 1
ATOM 2592 O O . ASN A 1 351 ? 5.652 4.740 -23.782 1.00 88.62 351 ASN A O 1
ATOM 2596 N N . ALA A 1 352 ? 4.950 2.601 -23.716 1.00 89.38 352 ALA A N 1
ATOM 2597 C CA . ALA A 1 352 ? 3.995 2.700 -24.801 1.00 89.38 352 ALA A CA 1
ATOM 2598 C C . ALA A 1 352 ? 2.766 3.505 -24.364 1.00 89.38 352 ALA A C 1
ATOM 2600 O O . ALA A 1 352 ? 2.175 3.279 -23.310 1.00 89.38 352 ALA A O 1
ATOM 2601 N N . THR A 1 353 ? 2.356 4.418 -25.227 1.00 88.88 353 THR A N 1
ATOM 2602 C CA . THR A 1 353 ? 1.087 5.134 -25.170 1.00 88.88 353 THR A CA 1
ATOM 2603 C C . THR A 1 353 ? 0.059 4.428 -26.052 1.00 88.88 353 THR A C 1
ATOM 2605 O O . THR A 1 353 ? 0.390 3.531 -26.832 1.00 88.88 353 THR A O 1
ATOM 2608 N N . ALA A 1 354 ? -1.202 4.862 -25.999 1.00 85.75 354 ALA A N 1
ATOM 2609 C CA . ALA A 1 354 ? -2.233 4.338 -26.893 1.00 85.75 354 ALA A CA 1
ATOM 2610 C C . ALA A 1 354 ? -1.897 4.520 -28.390 1.00 85.75 354 ALA A C 1
ATOM 2612 O O . ALA A 1 354 ? -2.344 3.721 -29.208 1.00 85.75 354 ALA A O 1
ATOM 2613 N N . LEU A 1 355 ? -1.089 5.530 -28.743 1.00 88.00 355 LEU A N 1
ATOM 2614 C CA . LEU A 1 355 ? -0.656 5.799 -30.120 1.00 88.00 355 LEU A CA 1
ATOM 2615 C C . LEU A 1 355 ? 0.437 4.844 -30.613 1.00 88.00 355 LEU A C 1
ATOM 2617 O O . LEU A 1 355 ? 0.677 4.761 -31.813 1.00 88.00 355 LEU A O 1
ATOM 2621 N N . ASP A 1 356 ? 1.102 4.132 -29.703 1.00 89.88 356 ASP A N 1
ATOM 2622 C CA . ASP A 1 356 ? 2.179 3.199 -30.040 1.00 89.88 356 ASP A CA 1
ATOM 2623 C C . ASP A 1 356 ? 1.651 1.785 -30.353 1.00 89.88 356 ASP A C 1
ATOM 2625 O O . ASP A 1 356 ? 2.417 0.895 -30.734 1.00 89.88 356 ASP A O 1
ATOM 2629 N N . TYR A 1 357 ? 0.342 1.562 -30.203 1.00 89.88 357 TYR A N 1
ATOM 2630 C CA . TYR A 1 357 ? -0.339 0.368 -30.699 1.00 89.88 357 TYR A CA 1
ATOM 2631 C C . TYR A 1 357 ? -0.621 0.512 -32.195 1.00 89.88 357 TYR A C 1
ATOM 2633 O O . TYR A 1 357 ? -0.986 1.583 -32.669 1.00 89.88 357 TYR A O 1
ATOM 2641 N N . SER A 1 358 ? -0.488 -0.587 -32.939 1.00 88.12 358 SER A N 1
ATOM 2642 C CA . SER A 1 358 ? -0.400 -0.593 -34.409 1.00 88.12 358 SER A CA 1
ATOM 2643 C C . SER A 1 358 ? 0.820 0.187 -34.923 1.00 88.12 358 SER A C 1
ATOM 2645 O O . SER A 1 358 ? 0.669 1.221 -35.577 1.00 88.12 358 SER A O 1
ATOM 2647 N N . PRO A 1 359 ? 2.041 -0.297 -34.624 1.00 87.69 359 PRO A N 1
ATOM 2648 C CA . PRO A 1 359 ? 3.267 0.397 -34.993 1.00 87.69 359 PRO A CA 1
ATOM 2649 C C . PRO A 1 359 ? 3.404 0.542 -36.524 1.00 87.69 359 PRO A C 1
ATOM 2651 O O . PRO A 1 359 ? 2.875 -0.281 -37.279 1.00 87.69 359 PRO A O 1
ATOM 2654 N N . PRO A 1 360 ? 4.115 1.579 -37.004 1.00 87.69 360 PRO A N 1
ATOM 2655 C CA . PRO A 1 360 ? 4.249 1.867 -38.429 1.00 87.69 360 PRO A CA 1
ATOM 2656 C C . PRO A 1 360 ? 4.956 0.742 -39.199 1.00 87.69 360 PRO A C 1
ATOM 2658 O O . PRO A 1 360 ? 5.733 -0.042 -38.649 1.00 87.69 360 PRO A O 1
ATOM 2661 N N . VAL A 1 361 ? 4.715 0.682 -40.512 1.00 81.75 361 VAL A N 1
ATOM 2662 C CA . VAL A 1 361 ? 5.368 -0.291 -41.401 1.00 81.75 361 VAL A CA 1
ATOM 2663 C C . VAL A 1 361 ? 6.885 -0.090 -41.351 1.00 81.75 361 VAL A C 1
ATOM 2665 O O . VAL A 1 361 ? 7.375 1.005 -41.613 1.00 81.75 361 VAL A O 1
ATOM 2668 N N . GLY A 1 362 ? 7.623 -1.153 -41.018 1.00 79.75 362 GLY A N 1
ATOM 2669 C CA . GLY A 1 362 ? 9.077 -1.103 -40.826 1.00 79.75 362 GLY A CA 1
ATOM 2670 C C . GLY A 1 362 ? 9.526 -0.849 -39.383 1.00 79.75 362 GLY A C 1
ATOM 2671 O O . GLY A 1 362 ? 10.725 -0.726 -39.147 1.00 79.75 362 GLY A O 1
ATOM 2672 N N . ALA A 1 363 ? 8.600 -0.800 -38.418 1.00 84.75 363 ALA A N 1
ATOM 2673 C CA . ALA A 1 363 ? 8.937 -0.771 -36.999 1.00 84.75 363 ALA A CA 1
ATOM 2674 C C . ALA A 1 363 ? 9.751 -2.004 -36.576 1.00 84.75 363 ALA A C 1
ATOM 2676 O O . ALA A 1 363 ? 9.446 -3.139 -36.955 1.00 84.75 363 ALA A O 1
ATOM 2677 N N . ILE A 1 364 ? 10.771 -1.777 -35.748 1.00 88.81 364 ILE A N 1
ATOM 2678 C CA . ILE A 1 364 ? 11.623 -2.839 -35.214 1.00 88.81 364 ILE A CA 1
ATOM 2679 C C . ILE A 1 364 ? 10.980 -3.366 -33.929 1.00 88.81 364 ILE A C 1
ATOM 2681 O O . ILE A 1 364 ? 11.008 -2.701 -32.894 1.00 88.81 364 ILE A O 1
ATOM 2685 N N . LEU A 1 365 ? 10.383 -4.554 -34.009 1.00 89.31 365 LEU A N 1
ATOM 2686 C CA . LEU A 1 365 ? 9.722 -5.240 -32.897 1.00 89.31 365 LEU A CA 1
ATOM 2687 C C . LEU A 1 365 ? 10.674 -6.250 -32.256 1.00 89.31 365 LEU A C 1
ATOM 2689 O O . LEU A 1 365 ? 11.204 -7.131 -32.932 1.00 89.31 365 LEU A O 1
ATOM 2693 N N . ILE A 1 366 ? 10.855 -6.150 -30.944 1.00 88.69 366 ILE A N 1
ATOM 2694 C CA . ILE A 1 366 ? 11.783 -6.970 -30.167 1.00 88.69 366 ILE A CA 1
ATOM 2695 C C . ILE A 1 366 ? 11.004 -7.774 -29.135 1.00 88.69 366 ILE A C 1
ATOM 2697 O O . ILE A 1 366 ? 10.222 -7.235 -28.353 1.00 88.69 366 ILE A O 1
ATOM 2701 N N . ASN A 1 367 ? 11.256 -9.083 -29.128 1.00 89.38 367 ASN A N 1
ATOM 2702 C CA . ASN A 1 367 ? 10.650 -10.036 -28.200 1.00 89.38 367 ASN A CA 1
ATOM 2703 C C . ASN A 1 367 ? 9.104 -10.043 -28.199 1.00 89.38 367 ASN A C 1
ATOM 2705 O O . ASN A 1 367 ? 8.477 -10.430 -27.221 1.00 89.38 367 ASN A O 1
ATOM 2709 N N . CYS A 1 368 ? 8.469 -9.627 -29.300 1.00 88.19 368 CYS A N 1
ATOM 2710 C CA . CYS A 1 368 ? 7.009 -9.487 -29.401 1.00 88.19 368 CYS A CA 1
ATOM 2711 C C . CYS A 1 368 ? 6.276 -10.750 -29.875 1.00 88.19 368 CYS A C 1
ATOM 2713 O O . CYS A 1 368 ? 5.097 -10.694 -30.227 1.00 88.19 368 CYS A O 1
ATOM 2715 N N . ALA A 1 369 ? 6.947 -11.904 -29.901 1.00 85.44 369 ALA A N 1
ATOM 2716 C CA . ALA A 1 369 ? 6.308 -13.160 -30.272 1.00 85.44 369 ALA A CA 1
ATOM 2717 C C . ALA A 1 369 ? 5.190 -13.498 -29.269 1.00 85.44 369 ALA A C 1
ATOM 2719 O O . ALA A 1 369 ? 5.440 -13.657 -28.078 1.00 85.44 369 ALA A O 1
ATOM 2720 N N . GLY A 1 370 ? 3.949 -13.591 -29.753 1.00 82.00 370 GLY A N 1
ATOM 2721 C CA . GLY A 1 370 ? 2.774 -13.830 -28.908 1.00 82.00 370 GLY A CA 1
ATOM 2722 C C . GLY A 1 370 ? 2.218 -12.586 -28.203 1.00 82.00 370 GLY A C 1
ATOM 2723 O O . GLY A 1 370 ? 1.191 -12.692 -27.539 1.00 82.00 370 GLY A O 1
ATOM 2724 N N . TYR A 1 371 ? 2.830 -11.411 -28.383 1.00 87.75 371 TYR A N 1
ATOM 2725 C CA . TYR A 1 371 ? 2.293 -10.141 -27.898 1.00 87.75 371 TYR A CA 1
ATOM 2726 C C . TYR A 1 371 ? 1.515 -9.436 -29.017 1.00 87.75 371 TYR A C 1
ATOM 2728 O O . TYR A 1 371 ? 2.051 -9.165 -30.093 1.00 87.75 371 TYR A O 1
ATOM 2736 N N . ASN A 1 372 ? 0.236 -9.128 -28.786 1.00 88.44 372 ASN A N 1
ATOM 2737 C CA . ASN A 1 372 ? -0.603 -8.494 -29.802 1.00 88.44 372 ASN A CA 1
ATOM 2738 C C . ASN A 1 372 ? -0.422 -6.968 -29.809 1.00 88.44 372 ASN A C 1
ATOM 2740 O O . ASN A 1 372 ? -1.206 -6.232 -29.216 1.00 88.44 372 ASN A O 1
ATOM 2744 N N . VAL A 1 373 ? 0.596 -6.496 -30.532 1.00 87.44 373 VAL A N 1
ATOM 2745 C CA . VAL A 1 373 ? 0.891 -5.060 -30.715 1.00 87.44 373 VAL A CA 1
ATOM 2746 C C . VAL A 1 373 ? -0.134 -4.315 -31.579 1.00 87.44 373 VAL A C 1
ATOM 2748 O O . VAL A 1 373 ? -0.109 -3.090 -31.647 1.00 87.44 373 VAL A O 1
ATOM 2751 N N . THR A 1 374 ? -1.035 -5.038 -32.250 1.00 86.88 374 THR A N 1
ATOM 2752 C CA . THR A 1 374 ? -2.107 -4.479 -33.096 1.00 86.88 374 THR A CA 1
ATOM 2753 C C . THR A 1 374 ? -3.474 -4.462 -32.411 1.00 86.88 374 THR A C 1
ATOM 2755 O O . THR A 1 374 ? -4.452 -3.999 -32.993 1.00 86.88 374 THR A O 1
ATOM 2758 N N . ALA A 1 375 ? -3.569 -4.984 -31.185 1.00 86.06 375 ALA A N 1
ATOM 2759 C CA . ALA A 1 375 ? -4.788 -4.899 -30.394 1.00 86.06 375 ALA A CA 1
ATOM 2760 C C . ALA A 1 375 ? -5.073 -3.444 -29.981 1.00 86.06 375 ALA A C 1
ATOM 2762 O O . ALA A 1 375 ? -4.155 -2.622 -29.942 1.00 86.06 375 ALA A O 1
ATOM 2763 N N . PRO A 1 376 ? -6.325 -3.116 -29.618 1.00 87.44 376 PRO A N 1
ATOM 2764 C CA . PRO A 1 376 ? -6.607 -1.884 -28.895 1.00 87.44 376 PRO A CA 1
ATOM 2765 C C . PRO A 1 376 ? -5.735 -1.783 -27.640 1.00 87.44 376 PRO A C 1
ATOM 2767 O O . PRO A 1 376 ? -5.556 -2.774 -26.926 1.00 87.44 376 PRO A O 1
ATOM 2770 N N . ALA A 1 377 ? -5.217 -0.585 -27.371 1.00 85.19 377 ALA A N 1
ATOM 2771 C CA . ALA A 1 377 ? -4.395 -0.331 -26.197 1.00 85.19 377 ALA A CA 1
ATOM 2772 C C . ALA A 1 377 ? -5.154 -0.709 -24.905 1.00 85.19 377 ALA A C 1
ATOM 2774 O O . ALA A 1 377 ? -6.331 -0.357 -24.763 1.00 85.19 377 ALA A O 1
ATOM 2775 N N . PRO A 1 378 ? -4.518 -1.425 -23.960 1.00 81.50 378 PRO A N 1
ATOM 2776 C CA . PRO A 1 378 ? -5.129 -1.754 -22.684 1.00 81.50 378 PRO A CA 1
ATOM 2777 C C . PRO A 1 378 ? -5.343 -0.485 -21.853 1.00 81.50 378 PRO A C 1
ATOM 2779 O O . PRO A 1 378 ? -4.616 0.496 -21.991 1.00 81.50 378 PRO A O 1
ATOM 2782 N N . ALA A 1 379 ? -6.329 -0.527 -20.953 1.00 79.19 379 ALA A N 1
ATOM 2783 C CA . ALA A 1 379 ? -6.634 0.590 -20.053 1.00 79.19 379 ALA A CA 1
ATOM 2784 C C . ALA A 1 379 ? -5.474 0.929 -19.097 1.00 79.19 379 ALA A C 1
ATOM 2786 O O . ALA A 1 379 ? -5.360 2.061 -18.646 1.00 79.19 379 ALA A O 1
ATOM 2787 N N . ASP A 1 380 ? -4.624 -0.056 -18.805 1.00 78.38 380 ASP A N 1
ATOM 2788 C CA . ASP A 1 380 ? -3.425 0.086 -17.987 1.00 78.38 380 ASP A CA 1
ATOM 2789 C C . ASP A 1 380 ? -2.186 -0.103 -18.871 1.00 78.38 380 ASP A C 1
ATOM 2791 O O . ASP A 1 380 ? -1.962 -1.188 -19.415 1.00 78.38 380 ASP A O 1
ATOM 2795 N N . LEU A 1 381 ? -1.420 0.978 -19.024 1.00 82.06 381 LEU A N 1
ATOM 2796 C CA . LEU A 1 381 ? -0.196 1.059 -19.827 1.00 82.06 381 LEU A CA 1
ATOM 2797 C C . LEU A 1 381 ? 1.077 1.005 -18.966 1.00 82.06 381 LEU A C 1
ATOM 2799 O O . LEU A 1 381 ? 2.180 1.245 -19.466 1.00 82.06 381 LEU A O 1
ATOM 2803 N N . GLY A 1 382 ? 0.932 0.717 -17.672 1.00 82.06 382 GLY A N 1
ATOM 2804 C CA . GLY A 1 382 ? 2.053 0.647 -16.755 1.00 82.06 382 GLY A CA 1
ATOM 2805 C C . GLY A 1 382 ? 2.922 -0.594 -16.969 1.00 82.06 382 GLY A C 1
ATOM 2806 O O . GLY A 1 382 ? 2.476 -1.633 -17.467 1.00 82.06 382 GLY A O 1
ATOM 2807 N N . LEU A 1 383 ? 4.184 -0.485 -16.569 1.00 84.50 383 LEU A N 1
ATOM 2808 C CA . LEU A 1 383 ? 5.152 -1.577 -16.610 1.00 84.50 383 LEU A CA 1
ATOM 2809 C C . LEU A 1 383 ? 5.961 -1.632 -15.317 1.00 84.50 383 LEU A C 1
ATOM 2811 O O . LEU A 1 383 ? 5.980 -0.670 -14.551 1.00 84.50 383 LEU A O 1
ATOM 2815 N N . ILE A 1 384 ? 6.633 -2.759 -15.104 1.00 83.25 384 ILE A N 1
ATOM 2816 C CA . ILE A 1 384 ? 7.672 -2.907 -14.087 1.00 83.25 384 ILE A CA 1
ATOM 2817 C C . ILE A 1 384 ? 8.944 -3.431 -14.746 1.00 83.25 384 ILE A C 1
ATOM 2819 O O . ILE A 1 384 ? 8.902 -4.369 -15.551 1.00 83.25 384 ILE A O 1
ATOM 2823 N N . ILE A 1 385 ? 10.071 -2.818 -14.396 1.00 82.81 385 ILE A N 1
ATOM 2824 C CA . ILE A 1 385 ? 11.397 -3.280 -14.791 1.00 82.81 385 ILE A CA 1
ATOM 2825 C C . ILE A 1 385 ? 12.089 -3.882 -13.581 1.00 82.81 385 ILE A C 1
ATOM 2827 O O . ILE A 1 385 ? 12.269 -3.221 -12.564 1.00 82.81 385 ILE A O 1
ATOM 2831 N N . GLU A 1 386 ? 12.495 -5.131 -13.729 1.00 80.50 386 GLU A N 1
ATOM 2832 C CA . GLU A 1 386 ? 13.243 -5.907 -12.763 1.00 80.50 386 GLU A CA 1
ATOM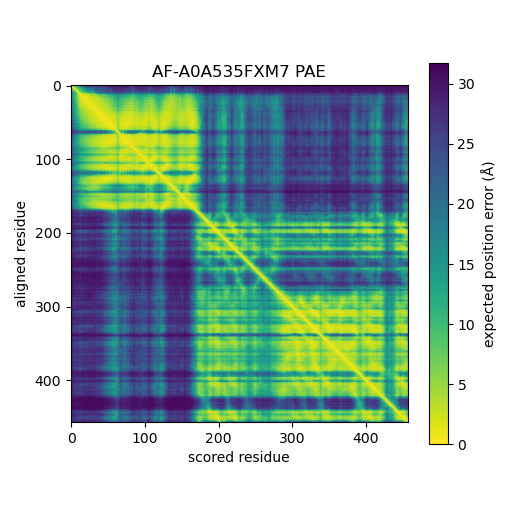 2833 C C . GLU A 1 386 ? 14.655 -6.155 -13.298 1.00 80.50 386 GLU A C 1
ATOM 2835 O O . GLU A 1 386 ? 14.836 -6.718 -14.383 1.00 80.50 386 GLU A O 1
ATOM 2840 N N . ILE A 1 387 ? 15.667 -5.746 -12.537 1.00 77.00 387 ILE A N 1
ATOM 2841 C CA . ILE A 1 387 ? 17.072 -5.994 -12.865 1.00 77.00 387 ILE A CA 1
ATOM 2842 C C . ILE A 1 387 ? 17.679 -6.868 -11.778 1.00 77.00 387 ILE A C 1
ATOM 2844 O O . ILE A 1 387 ? 17.700 -6.472 -10.614 1.00 77.00 387 ILE A O 1
ATOM 2848 N N . LYS A 1 388 ? 18.231 -8.015 -12.186 1.00 70.12 388 LYS A N 1
ATOM 2849 C CA . LYS A 1 388 ? 19.049 -8.878 -11.329 1.00 70.12 388 LYS A CA 1
ATOM 2850 C C . LYS A 1 388 ? 20.486 -8.874 -11.857 1.00 70.12 388 LYS A C 1
ATOM 2852 O O . LYS A 1 388 ? 20.753 -9.521 -12.875 1.00 70.12 388 LYS A O 1
ATOM 2857 N N . PRO A 1 389 ? 21.418 -8.121 -11.249 1.00 58.75 389 PRO A N 1
ATOM 2858 C CA . PRO A 1 389 ? 22.802 -8.132 -11.676 1.00 58.75 389 PRO A CA 1
ATOM 2859 C C . PRO A 1 389 ? 23.466 -9.489 -11.338 1.00 58.75 389 PRO A C 1
ATOM 2861 O O . PRO A 1 389 ? 23.442 -9.899 -10.178 1.00 58.75 389 PRO A O 1
ATOM 2864 N N . PRO A 1 390 ? 24.065 -10.208 -12.314 1.00 50.81 390 PRO A N 1
ATOM 2865 C CA . PRO A 1 390 ? 24.855 -11.423 -12.106 1.00 50.81 390 PRO A CA 1
ATOM 2866 C C . PRO A 1 390 ? 26.047 -11.305 -11.156 1.00 50.81 390 PRO A C 1
ATOM 2868 O O . PRO A 1 390 ? 26.414 -12.319 -10.568 1.00 50.81 390 PRO A O 1
ATOM 2871 N N . ASP A 1 391 ? 26.683 -10.138 -11.033 1.00 52.16 391 ASP A N 1
ATOM 2872 C CA . ASP A 1 391 ? 27.904 -9.990 -10.243 1.00 52.16 391 ASP A CA 1
ATOM 2873 C C . ASP A 1 391 ? 28.031 -8.615 -9.565 1.00 52.16 391 ASP A C 1
ATOM 2875 O O . ASP A 1 391 ? 27.420 -7.625 -9.962 1.00 52.16 391 ASP A O 1
ATOM 2879 N N . CYS A 1 392 ? 28.826 -8.566 -8.494 1.00 49.91 392 CYS A N 1
ATOM 2880 C CA . CYS A 1 392 ? 29.072 -7.350 -7.720 1.00 49.91 392 CYS A CA 1
ATOM 2881 C C . CYS A 1 392 ? 29.836 -6.213 -8.445 1.00 49.91 392 CYS A C 1
ATOM 2883 O O . CYS A 1 392 ? 29.707 -5.076 -7.990 1.00 49.91 392 CYS A O 1
ATOM 2885 N N . PRO A 1 393 ? 30.683 -6.445 -9.476 1.00 51.66 393 PRO A N 1
ATOM 2886 C CA . PRO A 1 393 ? 31.425 -5.362 -10.114 1.00 51.66 393 PRO A CA 1
ATOM 2887 C C . PRO A 1 393 ? 30.679 -4.578 -11.191 1.00 51.66 393 PRO A C 1
ATOM 2889 O O . PRO A 1 393 ? 31.083 -3.463 -11.527 1.00 51.66 393 PRO A O 1
ATOM 2892 N N . THR A 1 394 ? 29.608 -5.126 -11.754 1.00 54.66 394 THR A N 1
ATOM 2893 C CA . THR A 1 394 ? 28.946 -4.484 -12.885 1.00 54.66 394 THR A CA 1
ATOM 2894 C C . THR A 1 394 ? 27.709 -3.724 -12.408 1.00 54.66 394 THR A C 1
ATOM 2896 O O . THR A 1 394 ? 26.786 -4.305 -11.842 1.00 54.66 394 THR A O 1
ATOM 2899 N N . ALA A 1 395 ? 27.672 -2.407 -12.636 1.00 54.75 395 ALA A N 1
ATOM 2900 C CA . ALA A 1 395 ? 26.508 -1.586 -12.298 1.00 54.75 395 ALA A CA 1
ATOM 2901 C C . ALA A 1 395 ? 25.270 -2.078 -13.063 1.00 54.75 395 ALA A C 1
ATOM 2903 O O . ALA A 1 395 ? 25.272 -2.058 -14.294 1.00 54.75 395 ALA A O 1
ATOM 2904 N N . GLY A 1 396 ? 24.220 -2.488 -12.339 1.00 65.00 396 GLY A N 1
ATOM 2905 C CA . GLY A 1 396 ? 22.970 -3.035 -12.889 1.00 65.00 396 GLY A CA 1
ATOM 2906 C C . GLY A 1 396 ? 22.304 -2.132 -13.933 1.00 65.00 396 GLY A C 1
ATOM 2907 O O . GLY A 1 396 ? 21.729 -2.612 -14.915 1.00 65.00 396 GLY A O 1
ATOM 2908 N N . PHE A 1 397 ? 22.420 -0.818 -13.739 1.00 77.12 397 PHE A N 1
ATOM 2909 C CA . PHE A 1 397 ? 21.788 0.200 -14.566 1.00 77.12 397 PHE A CA 1
ATOM 2910 C C . PHE A 1 397 ? 22.668 1.451 -14.674 1.00 77.12 397 PHE A C 1
ATOM 2912 O O . PHE A 1 397 ? 23.034 2.053 -13.662 1.00 77.12 397 PHE A O 1
ATOM 2919 N N . ASN A 1 398 ? 23.007 1.855 -15.900 1.00 79.12 398 ASN A N 1
ATOM 2920 C CA . ASN A 1 398 ? 23.876 3.000 -16.156 1.00 79.12 398 ASN A CA 1
ATOM 2921 C C . ASN A 1 398 ? 23.264 3.925 -17.209 1.00 79.12 398 ASN A C 1
ATOM 2923 O O . ASN A 1 398 ? 23.077 3.543 -18.362 1.00 79.12 398 ASN A O 1
ATOM 2927 N N . VAL A 1 399 ? 22.992 5.162 -16.817 1.00 78.94 399 VAL A N 1
ATOM 2928 C CA . VAL A 1 399 ? 22.476 6.210 -17.692 1.00 78.94 399 VAL A CA 1
ATOM 2929 C C . VAL A 1 399 ? 23.475 7.350 -17.702 1.00 78.94 399 VAL A C 1
ATOM 2931 O O . VAL A 1 399 ? 23.914 7.829 -16.665 1.00 78.94 399 VAL A O 1
ATOM 2934 N N . SER A 1 400 ? 23.848 7.796 -18.886 1.00 77.00 400 SER A N 1
ATOM 2935 C CA . SER A 1 400 ? 24.873 8.801 -19.118 1.00 77.00 400 SER A CA 1
ATOM 2936 C C . SER A 1 400 ? 24.520 9.630 -20.352 1.00 77.00 400 SER A C 1
ATOM 2938 O O . SER A 1 400 ? 23.606 9.285 -21.102 1.00 77.00 400 SER A O 1
ATOM 2940 N N . GLY A 1 401 ? 25.243 10.723 -20.586 1.00 73.75 401 GLY A N 1
ATOM 2941 C CA . GLY A 1 401 ? 25.095 11.537 -21.797 1.00 73.75 401 GLY A CA 1
ATOM 2942 C C . GLY A 1 401 ? 24.215 12.778 -21.629 1.00 73.75 401 GLY A C 1
ATOM 2943 O O . GLY A 1 401 ? 23.647 13.032 -20.571 1.00 73.75 401 GLY A O 1
ATOM 2944 N N . GLY A 1 402 ? 24.185 13.614 -22.672 1.00 69.75 402 GLY A N 1
ATOM 2945 C CA . GLY A 1 402 ? 23.572 14.950 -22.641 1.00 69.75 402 GLY A CA 1
ATOM 2946 C C . GLY A 1 402 ? 22.079 15.006 -22.996 1.00 69.75 402 GLY A C 1
ATOM 2947 O O . GLY A 1 402 ? 21.419 15.992 -22.693 1.00 69.75 402 GLY A O 1
ATOM 2948 N N . SER A 1 403 ? 21.546 13.971 -23.656 1.00 71.00 403 SER A N 1
ATOM 2949 C CA . SER A 1 403 ? 20.172 13.950 -24.192 1.00 71.00 403 SER A CA 1
ATOM 2950 C C . SER A 1 403 ? 19.370 12.719 -23.765 1.00 71.00 403 SER A C 1
ATOM 2952 O O . SER A 1 403 ? 18.341 12.417 -24.368 1.00 71.00 403 SER A O 1
ATOM 2954 N N . THR A 1 404 ? 19.870 11.962 -22.791 1.00 81.88 404 THR A N 1
ATOM 2955 C CA . THR A 1 404 ? 19.293 10.670 -22.424 1.00 81.88 404 THR A CA 1
ATOM 2956 C C . THR A 1 404 ? 18.100 10.883 -21.509 1.00 81.88 404 THR A C 1
ATOM 2958 O O . THR A 1 404 ? 18.259 11.420 -20.413 1.00 81.88 404 THR A O 1
ATOM 2961 N N . THR A 1 405 ? 16.916 10.473 -21.957 1.00 84.00 405 THR A N 1
ATOM 2962 C CA . THR A 1 405 ? 15.674 10.614 -21.186 1.00 84.00 405 THR A CA 1
ATOM 2963 C C . THR A 1 405 ? 15.033 9.256 -20.971 1.00 84.00 405 THR A C 1
ATOM 2965 O O . THR A 1 405 ? 14.855 8.493 -21.916 1.00 84.00 405 THR A O 1
ATOM 2968 N N . LEU A 1 406 ? 14.665 8.949 -19.734 1.00 84.31 406 LEU A N 1
ATOM 2969 C CA . LEU A 1 406 ? 13.872 7.773 -19.410 1.00 84.31 406 LEU A CA 1
ATOM 2970 C C . LEU A 1 406 ? 12.580 8.205 -18.746 1.00 84.31 406 LEU A C 1
ATOM 2972 O O . LEU A 1 406 ? 12.607 9.057 -17.864 1.00 84.31 406 LEU A O 1
ATOM 2976 N N . THR A 1 407 ? 11.474 7.600 -19.153 1.00 84.44 407 THR A N 1
ATOM 2977 C CA . THR A 1 407 ? 10.142 7.968 -18.684 1.00 84.44 407 THR A CA 1
ATOM 2978 C C . THR A 1 407 ? 9.328 6.713 -18.428 1.00 84.44 407 THR A C 1
ATOM 2980 O O . THR A 1 407 ? 8.894 6.049 -19.370 1.00 84.44 407 THR A O 1
ATOM 2983 N N . PHE A 1 408 ? 9.099 6.397 -17.153 1.00 81.75 408 PHE A N 1
ATOM 2984 C CA . PHE A 1 408 ? 8.364 5.196 -16.769 1.00 81.75 408 PHE A CA 1
ATOM 2985 C C . PHE A 1 408 ? 7.080 5.498 -16.010 1.00 81.75 408 PHE A C 1
ATOM 2987 O O . PHE A 1 408 ? 7.078 6.257 -15.039 1.00 81.75 408 PHE A O 1
ATOM 2994 N N . HIS A 1 409 ? 6.009 4.830 -16.436 1.00 79.94 409 HIS A N 1
ATOM 2995 C CA . HIS A 1 409 ? 4.735 4.797 -15.727 1.00 79.94 409 HIS A CA 1
ATOM 2996 C C . HIS A 1 409 ? 4.543 3.418 -15.081 1.00 79.94 409 HIS A C 1
ATOM 2998 O O . HIS A 1 409 ? 4.600 2.404 -15.791 1.00 79.94 409 HIS A O 1
ATOM 3004 N N . PRO A 1 410 ? 4.314 3.356 -13.763 1.00 75.88 410 PRO A N 1
ATOM 3005 C CA . PRO A 1 410 ? 4.048 2.114 -13.072 1.00 75.88 410 PRO A CA 1
ATOM 3006 C C . PRO A 1 410 ? 2.604 1.672 -13.300 1.00 75.88 410 PRO A C 1
ATOM 3008 O O . PRO A 1 410 ? 1.747 2.447 -13.725 1.00 75.88 410 PRO A O 1
ATOM 3011 N N . SER A 1 411 ? 2.325 0.412 -12.981 1.00 74.38 411 SER A N 1
ATOM 3012 C CA . SER A 1 411 ? 0.973 -0.150 -12.996 1.00 74.38 411 SER A CA 1
ATOM 3013 C C . SER A 1 411 ? 0.489 -0.438 -11.575 1.00 74.38 411 SER A C 1
ATOM 3015 O O . SER A 1 411 ? 1.235 -0.972 -10.746 1.00 74.38 411 SER A O 1
ATOM 3017 N N . ALA A 1 412 ? -0.805 -0.210 -11.337 1.00 68.94 412 ALA A N 1
ATOM 3018 C CA . ALA A 1 412 ? -1.499 -0.645 -10.124 1.00 68.94 412 ALA A CA 1
ATOM 3019 C C . ALA A 1 412 ? -1.465 -2.168 -9.919 1.00 68.94 412 ALA A C 1
ATOM 3021 O O . ALA A 1 412 ? -1.588 -2.638 -8.791 1.00 68.94 412 ALA A O 1
ATOM 3022 N N . LYS A 1 413 ? -1.254 -2.954 -10.984 1.00 70.00 413 LYS A N 1
ATOM 3023 C CA . LYS A 1 413 ? -1.080 -4.413 -10.899 1.00 70.00 413 LYS A CA 1
ATOM 3024 C C . LYS A 1 413 ? 0.255 -4.816 -10.277 1.00 70.00 413 LYS A C 1
ATOM 3026 O O . LYS A 1 413 ? 0.366 -5.932 -9.782 1.00 70.00 413 LYS A O 1
ATOM 3031 N N . TYR A 1 414 ? 1.253 -3.935 -10.319 1.00 70.56 414 TYR A N 1
ATOM 3032 C CA . TYR A 1 414 ? 2.610 -4.186 -9.830 1.00 70.56 414 TYR A CA 1
ATOM 3033 C C . TYR A 1 414 ? 2.947 -3.279 -8.643 1.00 70.56 414 TYR A C 1
ATOM 3035 O O . TYR A 1 414 ? 4.064 -2.782 -8.528 1.00 70.56 414 TYR A O 1
ATOM 3043 N N . ASN A 1 415 ? 1.964 -3.030 -7.770 1.00 66.19 415 ASN A N 1
ATOM 3044 C CA . ASN A 1 415 ? 2.114 -2.214 -6.558 1.00 66.19 415 ASN A CA 1
ATOM 3045 C C . ASN A 1 415 ? 2.645 -0.794 -6.820 1.00 66.19 415 ASN A C 1
ATOM 3047 O O . ASN A 1 415 ? 3.277 -0.199 -5.954 1.00 66.19 415 ASN A O 1
ATOM 3051 N N . ASN A 1 416 ? 2.404 -0.252 -8.016 1.00 68.69 416 ASN A N 1
ATOM 3052 C CA . ASN A 1 416 ? 2.924 1.040 -8.461 1.00 68.69 416 ASN A CA 1
ATOM 3053 C C . ASN A 1 416 ? 4.464 1.141 -8.487 1.00 68.69 416 ASN A C 1
ATOM 3055 O O . ASN A 1 416 ? 5.029 2.231 -8.390 1.00 68.69 416 ASN A O 1
ATOM 3059 N N . ILE A 1 417 ? 5.147 0.007 -8.660 1.00 71.31 417 ILE A N 1
ATOM 3060 C CA . ILE A 1 417 ? 6.603 -0.066 -8.779 1.00 71.31 417 ILE A CA 1
ATOM 3061 C C . ILE A 1 417 ? 6.976 0.013 -10.260 1.00 71.31 417 ILE A C 1
ATOM 3063 O O . ILE A 1 417 ? 6.658 -0.887 -11.036 1.00 71.31 417 ILE A O 1
ATOM 3067 N N . SER A 1 418 ? 7.669 1.082 -10.655 1.00 71.06 418 SER A N 1
ATOM 3068 C CA . SER A 1 418 ? 8.206 1.213 -12.019 1.00 71.06 418 SER A CA 1
ATOM 3069 C C . SER A 1 418 ? 9.516 0.452 -12.181 1.00 71.06 418 SER A C 1
ATOM 3071 O O . SER A 1 418 ? 9.821 -0.055 -13.261 1.00 71.06 418 SER A O 1
ATOM 3073 N N . PHE A 1 419 ? 10.316 0.410 -11.114 1.00 74.31 419 PHE A N 1
ATOM 3074 C CA . PHE A 1 419 ? 11.704 -0.008 -11.187 1.00 74.31 419 PHE A CA 1
ATOM 3075 C C . PHE A 1 419 ? 12.137 -0.724 -9.906 1.00 74.31 419 PHE A C 1
ATOM 3077 O O . PHE A 1 419 ? 12.095 -0.162 -8.812 1.00 74.31 419 PHE A O 1
ATOM 3084 N N . TYR A 1 420 ? 12.555 -1.974 -10.065 1.00 72.94 420 TYR A N 1
ATOM 3085 C CA . TYR A 1 420 ? 12.974 -2.868 -8.999 1.00 72.94 420 TYR A CA 1
ATOM 3086 C C . TYR A 1 420 ? 14.359 -3.425 -9.334 1.00 72.94 420 TYR A C 1
ATOM 3088 O O . TYR A 1 420 ? 14.543 -4.072 -10.367 1.00 72.94 420 TYR A O 1
ATOM 3096 N N . ILE A 1 421 ? 15.348 -3.159 -8.481 1.00 67.19 421 ILE A N 1
ATOM 3097 C CA . ILE A 1 421 ? 16.661 -3.794 -8.589 1.00 67.19 421 ILE A CA 1
ATOM 3098 C C . ILE A 1 421 ? 16.825 -4.719 -7.399 1.00 67.19 421 ILE A C 1
ATOM 3100 O O . ILE A 1 421 ? 16.919 -4.268 -6.260 1.00 67.19 421 ILE A O 1
ATOM 3104 N N . GLU A 1 422 ? 16.911 -6.009 -7.685 1.00 61.12 422 GLU A N 1
ATOM 3105 C CA . GLU A 1 422 ? 17.292 -7.008 -6.700 1.00 61.12 422 GLU A CA 1
ATOM 3106 C C . GLU A 1 422 ? 18.785 -7.262 -6.865 1.00 61.12 422 GLU A C 1
ATOM 3108 O O . GLU A 1 422 ? 19.208 -7.831 -7.871 1.00 61.12 422 GLU A O 1
ATOM 3113 N N . LEU A 1 423 ? 19.605 -6.829 -5.905 1.00 53.00 423 LEU A N 1
ATOM 3114 C CA . LEU A 1 423 ? 20.973 -7.328 -5.838 1.00 53.00 423 LEU A CA 1
ATOM 3115 C C . LEU A 1 423 ? 20.909 -8.770 -5.334 1.00 53.00 423 LEU A C 1
ATOM 3117 O O . LEU A 1 423 ? 20.193 -9.078 -4.382 1.00 53.00 423 LEU A O 1
ATOM 3121 N N . ASN A 1 424 ? 21.657 -9.669 -5.968 1.00 48.91 424 ASN A N 1
ATOM 3122 C CA . ASN A 1 424 ? 21.807 -11.016 -5.437 1.00 48.91 424 ASN A CA 1
ATOM 3123 C C . ASN A 1 424 ? 22.469 -10.921 -4.053 1.00 48.91 424 ASN A C 1
ATOM 3125 O O . ASN A 1 424 ? 23.659 -10.615 -3.951 1.00 48.91 424 ASN A O 1
ATOM 3129 N N . GLY A 1 425 ? 21.689 -11.184 -3.001 1.00 42.41 425 GLY A N 1
ATOM 3130 C CA . GLY A 1 425 ? 22.170 -11.263 -1.625 1.00 42.41 425 GLY A CA 1
ATOM 3131 C C . GLY A 1 425 ? 23.296 -12.293 -1.452 1.00 42.41 425 GLY A C 1
ATOM 3132 O O . GLY A 1 425 ? 23.576 -13.117 -2.327 1.00 42.41 425 GLY A O 1
ATOM 3133 N N . ALA A 1 426 ? 23.966 -12.255 -0.301 1.00 41.75 426 ALA A N 1
ATOM 3134 C CA . ALA A 1 426 ? 25.158 -13.052 -0.013 1.00 41.75 426 ALA A CA 1
ATOM 3135 C C . ALA A 1 426 ? 24.920 -14.576 -0.120 1.00 41.75 426 ALA A C 1
ATOM 3137 O O . ALA A 1 426 ? 24.501 -15.192 0.858 1.00 41.75 426 ALA A O 1
ATOM 3138 N N . TYR A 1 427 ? 25.234 -15.216 -1.261 1.00 36.41 427 TYR A N 1
ATOM 3139 C CA . TYR A 1 427 ? 25.172 -16.682 -1.378 1.00 36.41 427 TYR A CA 1
ATOM 3140 C C . TYR A 1 427 ? 26.294 -17.339 -2.213 1.00 36.41 427 TYR A C 1
ATOM 3142 O O . TYR A 1 427 ? 26.661 -16.851 -3.283 1.00 36.41 427 TYR A O 1
ATOM 3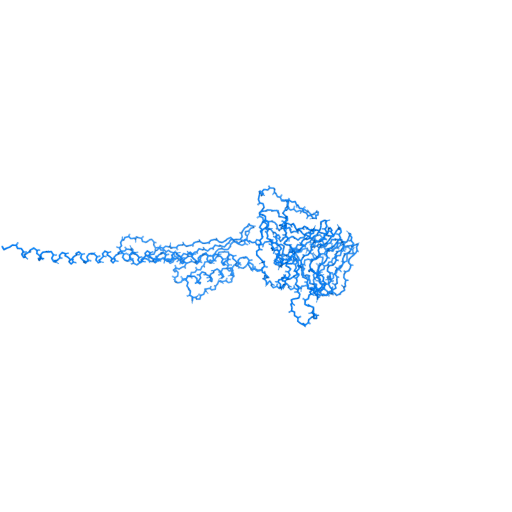150 N N . PRO A 1 428 ? 26.818 -18.512 -1.783 1.00 33.16 428 PRO A N 1
ATOM 3151 C CA . PRO A 1 428 ? 28.092 -19.081 -2.247 1.00 33.16 428 PRO A CA 1
ATOM 3152 C C . PRO A 1 428 ? 28.015 -19.862 -3.570 1.00 33.16 428 PRO A C 1
ATOM 3154 O O . PRO A 1 428 ? 28.975 -20.532 -3.937 1.00 33.16 428 PRO A O 1
ATOM 3157 N N . SER A 1 429 ? 26.881 -19.847 -4.276 1.00 35.97 429 SER A N 1
ATOM 3158 C CA . SER A 1 429 ? 26.668 -20.685 -5.473 1.00 35.97 429 SER A CA 1
ATOM 3159 C C . SER A 1 429 ? 26.711 -19.932 -6.806 1.00 35.97 429 SER A C 1
ATOM 3161 O O . SER A 1 429 ? 26.575 -20.567 -7.846 1.00 35.97 429 SER A O 1
ATOM 3163 N N . PHE A 1 430 ? 26.975 -18.619 -6.797 1.00 36.44 430 PHE A N 1
ATOM 3164 C CA . PHE A 1 430 ? 27.124 -17.812 -8.021 1.00 36.44 430 PHE A CA 1
ATOM 3165 C C . PHE A 1 430 ? 28.483 -17.098 -8.158 1.00 36.44 430 PHE A C 1
ATOM 3167 O O . PHE A 1 430 ? 28.652 -16.239 -9.012 1.00 36.44 430 PHE A O 1
ATOM 3174 N N . GLY A 1 431 ? 29.496 -17.502 -7.381 1.00 35.81 431 GLY A N 1
ATOM 3175 C CA . GLY A 1 431 ? 30.894 -17.141 -7.663 1.00 35.81 431 GLY A CA 1
ATOM 3176 C C . GLY A 1 431 ? 31.360 -15.749 -7.214 1.00 35.81 431 GLY A C 1
ATOM 3177 O O . GLY A 1 431 ? 32.492 -15.377 -7.519 1.00 35.81 431 GLY A O 1
ATOM 3178 N N . CYS A 1 432 ? 30.568 -14.995 -6.445 1.00 39.03 432 CYS A N 1
ATOM 3179 C CA . CYS A 1 432 ? 31.037 -13.763 -5.801 1.00 39.03 432 CYS A CA 1
ATOM 3180 C C . CYS A 1 432 ? 31.973 -14.096 -4.623 1.00 39.03 432 CYS A C 1
ATOM 3182 O O . CYS A 1 432 ? 31.534 -14.287 -3.493 1.00 39.03 432 CYS A O 1
ATOM 3184 N N . ALA A 1 433 ? 33.276 -14.203 -4.896 1.00 38.22 433 ALA A N 1
ATOM 3185 C CA . ALA A 1 433 ? 34.314 -14.515 -3.906 1.00 38.22 433 ALA A CA 1
ATOM 3186 C C . ALA A 1 433 ? 34.981 -13.274 -3.274 1.00 38.22 433 ALA A C 1
ATOM 3188 O O . ALA A 1 433 ? 35.954 -13.411 -2.533 1.00 38.22 433 ALA A O 1
ATOM 3189 N N . LEU A 1 434 ? 34.509 -12.061 -3.576 1.00 41.62 434 LEU A N 1
ATOM 3190 C CA . LEU A 1 434 ? 35.115 -10.824 -3.083 1.00 41.62 434 LEU A CA 1
ATOM 3191 C C . LEU A 1 434 ? 34.299 -10.253 -1.922 1.00 41.62 434 LEU A C 1
ATOM 3193 O O . LEU A 1 434 ? 33.112 -9.980 -2.056 1.00 41.62 434 LEU A O 1
ATOM 3197 N N . THR A 1 435 ? 34.970 -9.998 -0.800 1.00 40.12 435 THR A N 1
ATOM 3198 C CA . THR A 1 435 ? 34.448 -9.274 0.375 1.00 40.12 435 THR A CA 1
ATOM 3199 C C . THR A 1 435 ? 34.172 -7.789 0.103 1.00 40.12 435 THR A C 1
ATOM 3201 O O . THR A 1 435 ? 33.835 -7.048 1.019 1.00 40.12 435 THR A O 1
ATOM 3204 N N . THR A 1 436 ? 34.362 -7.342 -1.139 1.00 39.84 436 THR A N 1
ATOM 3205 C CA . THR A 1 436 ? 34.181 -5.968 -1.606 1.00 39.84 436 THR A CA 1
ATOM 3206 C C . THR A 1 436 ? 33.543 -6.001 -3.001 1.00 39.84 436 THR A C 1
ATOM 3208 O O . THR A 1 436 ? 34.197 -6.476 -3.938 1.00 39.84 436 THR A O 1
ATOM 3211 N N . PRO A 1 437 ? 32.310 -5.501 -3.182 1.00 39.78 437 PRO A N 1
ATOM 3212 C CA . PRO A 1 437 ? 31.744 -5.225 -4.494 1.00 39.78 437 PRO A CA 1
ATOM 3213 C C . PRO A 1 437 ? 32.662 -4.270 -5.260 1.00 39.78 437 PRO A C 1
ATOM 3215 O O . PRO A 1 437 ? 32.906 -3.145 -4.830 1.00 39.78 437 PRO A O 1
ATOM 3218 N N . MET A 1 438 ? 33.218 -4.712 -6.387 1.00 37.31 438 MET A N 1
ATOM 3219 C CA . MET A 1 438 ? 34.032 -3.863 -7.267 1.00 37.31 438 MET A CA 1
ATOM 3220 C C . MET A 1 438 ? 33.160 -3.104 -8.275 1.00 37.31 438 MET A C 1
ATOM 3222 O O . MET A 1 438 ? 33.418 -3.125 -9.469 1.00 37.31 438 MET A O 1
ATOM 3226 N N . GLY A 1 439 ? 32.102 -2.468 -7.790 1.00 46.47 439 GLY A N 1
ATOM 3227 C CA . GLY A 1 439 ? 31.171 -1.641 -8.545 1.00 46.47 439 GLY A CA 1
ATOM 3228 C C . GLY A 1 439 ? 30.456 -0.806 -7.503 1.00 46.47 439 GLY A C 1
ATOM 3229 O O . GLY A 1 439 ? 29.686 -1.342 -6.717 1.00 46.47 439 GLY A O 1
ATOM 3230 N N . THR A 1 440 ? 30.807 0.471 -7.376 1.00 49.50 440 THR A N 1
ATOM 3231 C CA . THR A 1 440 ? 30.416 1.238 -6.186 1.00 49.50 440 THR A CA 1
ATOM 3232 C C . THR A 1 440 ? 28.916 1.508 -6.105 1.00 49.50 440 THR A C 1
ATOM 3234 O O . THR A 1 440 ? 28.485 1.877 -5.021 1.00 49.50 440 THR A O 1
ATOM 3237 N N . HIS A 1 441 ? 28.144 1.299 -7.192 1.00 56.84 441 HIS A N 1
ATOM 3238 C CA . HIS A 1 441 ? 26.717 1.639 -7.286 1.00 56.84 441 HIS A CA 1
ATOM 3239 C C . HIS A 1 441 ? 25.903 0.683 -8.175 1.00 56.84 441 HIS A C 1
ATOM 3241 O O . HIS A 1 441 ? 26.343 0.311 -9.265 1.00 56.84 441 HIS A O 1
ATOM 3247 N N . ALA A 1 442 ? 24.678 0.352 -7.749 1.00 64.69 442 ALA A N 1
ATOM 3248 C CA . ALA A 1 442 ? 23.713 -0.437 -8.525 1.00 64.69 442 ALA A CA 1
ATOM 3249 C C . ALA A 1 442 ? 23.043 0.389 -9.641 1.00 64.69 442 ALA A C 1
ATOM 3251 O O . ALA A 1 442 ? 22.804 -0.115 -10.741 1.00 64.69 442 ALA A O 1
ATOM 3252 N N . VAL A 1 443 ? 22.788 1.671 -9.358 1.00 73.62 443 VAL A N 1
ATOM 3253 C CA . VAL A 1 443 ? 22.261 2.678 -10.287 1.00 73.62 443 VAL A CA 1
ATOM 3254 C C . VAL A 1 443 ? 23.260 3.815 -10.419 1.00 73.62 443 VAL A C 1
ATOM 3256 O O . VAL A 1 443 ? 23.594 4.472 -9.433 1.00 73.62 443 VAL A O 1
ATOM 3259 N N . ASN A 1 444 ? 23.683 4.093 -11.648 1.00 77.00 444 ASN A N 1
ATOM 3260 C CA . ASN A 1 444 ? 24.490 5.262 -11.975 1.00 77.00 444 ASN A CA 1
ATOM 3261 C C . ASN A 1 444 ? 23.743 6.145 -12.977 1.00 77.00 444 ASN A C 1
ATOM 3263 O O . ASN A 1 444 ? 23.391 5.686 -14.064 1.00 77.00 444 ASN A O 1
ATOM 3267 N N . ILE A 1 445 ? 23.509 7.406 -12.618 1.00 78.19 445 ILE A N 1
ATOM 3268 C CA . ILE A 1 445 ? 22.975 8.426 -13.523 1.00 78.19 445 ILE A CA 1
ATOM 3269 C C . ILE A 1 445 ? 24.021 9.523 -13.641 1.00 78.19 445 ILE A C 1
ATOM 3271 O O . ILE A 1 445 ? 24.426 10.128 -12.653 1.00 78.19 445 ILE A O 1
ATOM 3275 N N . SER A 1 446 ? 24.464 9.805 -14.856 1.00 78.31 446 SER A N 1
ATOM 3276 C CA . SER A 1 446 ? 25.571 10.716 -15.090 1.00 78.31 446 SER A CA 1
ATOM 3277 C C . SER A 1 446 ? 25.369 11.634 -16.290 1.00 78.31 446 SER A C 1
ATOM 3279 O O . SER A 1 446 ? 24.461 11.463 -17.104 1.00 78.31 446 SER A O 1
ATOM 3281 N N . GLY A 1 447 ? 26.203 12.669 -16.392 1.00 81.38 447 GLY A N 1
ATOM 3282 C CA . GLY A 1 447 ? 26.082 13.679 -17.447 1.00 81.38 447 GLY A CA 1
ATOM 3283 C C . GLY A 1 447 ? 24.867 14.593 -17.247 1.00 81.38 447 GLY A C 1
ATOM 3284 O O . GLY A 1 447 ? 24.665 15.100 -16.146 1.00 81.38 447 GLY A O 1
ATOM 3285 N N . GLN A 1 448 ? 24.089 14.828 -18.310 1.00 80.88 448 GLN A N 1
ATOM 3286 C CA . GLN A 1 448 ? 22.828 15.594 -18.274 1.00 80.88 448 GLN A CA 1
ATOM 3287 C C . GLN A 1 448 ? 21.608 14.679 -18.479 1.00 80.88 448 GLN A C 1
ATOM 3289 O O . GLN A 1 448 ? 20.567 15.124 -18.961 1.00 80.88 448 GLN A O 1
ATOM 3294 N N . ALA A 1 449 ? 21.742 13.393 -18.142 1.00 80.62 449 ALA A N 1
ATOM 3295 C CA . ALA A 1 449 ? 20.660 12.430 -18.247 1.00 80.62 449 ALA A CA 1
ATOM 3296 C C . ALA A 1 449 ? 19.507 12.755 -17.286 1.00 80.62 449 ALA A C 1
ATOM 3298 O O . ALA A 1 449 ? 19.723 13.249 -16.173 1.00 80.62 449 ALA A O 1
ATOM 3299 N N . VAL A 1 450 ? 18.286 12.439 -17.716 1.00 81.75 450 VAL A N 1
ATOM 3300 C CA . VAL A 1 450 ? 17.051 12.685 -16.968 1.00 81.75 450 VAL A CA 1
ATOM 3301 C C . VAL A 1 450 ? 16.257 11.388 -16.843 1.00 81.75 450 VAL A C 1
ATOM 3303 O O . VAL A 1 450 ? 15.838 10.810 -17.844 1.00 81.75 450 VAL A O 1
ATOM 3306 N N . LEU A 1 451 ? 16.024 10.948 -15.609 1.00 82.06 451 LEU A N 1
ATOM 3307 C CA . LEU A 1 451 ? 15.141 9.829 -15.286 1.00 82.06 451 LEU A CA 1
ATOM 3308 C C . LEU A 1 451 ? 13.849 10.368 -14.666 1.00 82.06 451 LEU A C 1
ATOM 3310 O O . LEU A 1 451 ? 13.878 10.953 -13.587 1.00 82.06 451 LEU A O 1
ATOM 3314 N N . ASN A 1 452 ? 12.729 10.159 -15.352 1.00 80.00 452 ASN A N 1
ATOM 3315 C CA . ASN A 1 452 ? 11.379 10.498 -14.922 1.00 80.00 452 ASN A CA 1
ATOM 3316 C C . ASN A 1 452 ? 10.641 9.227 -14.507 1.00 80.00 452 ASN A C 1
ATOM 3318 O O . ASN A 1 452 ? 10.490 8.297 -15.304 1.00 80.00 452 ASN A O 1
ATOM 3322 N N . ILE A 1 453 ? 10.137 9.204 -13.278 1.00 77.38 453 ILE A N 1
ATOM 3323 C CA . ILE A 1 453 ? 9.297 8.114 -12.787 1.00 77.38 453 ILE A CA 1
ATOM 3324 C C . ILE A 1 453 ? 7.998 8.707 -12.266 1.00 77.38 453 ILE A C 1
ATOM 3326 O O . ILE A 1 453 ? 8.022 9.571 -11.397 1.00 77.38 453 ILE A O 1
ATOM 3330 N N . TYR A 1 454 ? 6.875 8.261 -12.815 1.00 72.81 454 TYR A N 1
ATOM 3331 C CA . TYR A 1 454 ? 5.554 8.788 -12.476 1.00 72.81 454 TYR A CA 1
ATOM 3332 C C . TYR A 1 454 ? 4.869 7.948 -11.410 1.00 72.81 454 TYR A C 1
ATOM 3334 O O . TYR A 1 454 ? 5.081 6.743 -11.353 1.00 72.81 454 TYR A O 1
ATOM 3342 N N . GLY A 1 455 ? 4.023 8.560 -10.583 1.00 63.12 455 GLY A N 1
ATOM 3343 C CA . GLY A 1 455 ? 3.070 7.817 -9.764 1.00 63.12 455 GLY A CA 1
ATOM 3344 C C . GLY A 1 455 ? 1.987 7.164 -10.628 1.00 63.12 455 GLY A C 1
ATOM 3345 O O . GLY A 1 455 ? 1.799 7.511 -11.797 1.00 63.12 455 GLY A O 1
ATOM 3346 N N . ALA A 1 456 ? 1.266 6.200 -10.061 1.00 54.47 456 ALA A N 1
ATOM 3347 C CA . ALA A 1 456 ? 0.104 5.628 -10.737 1.00 54.47 456 ALA A CA 1
ATOM 3348 C C . ALA A 1 456 ? -1.121 6.537 -10.585 1.00 54.47 456 ALA A C 1
ATOM 3350 O O . ALA A 1 456 ? -1.361 7.065 -9.497 1.00 54.47 456 ALA A O 1
ATOM 3351 N N . PHE A 1 457 ? -1.874 6.676 -11.678 1.00 48.91 457 PHE A N 1
ATOM 3352 C CA . PHE A 1 457 ? -3.115 7.451 -11.763 1.00 48.91 457 PHE A CA 1
ATOM 3353 C C . PHE A 1 457 ? -4.337 6.697 -11.230 1.00 48.91 457 PHE A C 1
ATOM 3355 O O . PHE A 1 457 ? -4.411 5.461 -11.436 1.00 48.91 457 PHE A O 1
#

pLDDT: mean 72.05, std 17.44, range [33.16, 96.19]